Protein 5OT1 (pdb70)

Radius of gyration: 25.08 Å; Cα contacts (8 Å, |Δi|>4): 1363; chains: 1; bounding box: 72×58×56 Å

Solvent-accessible surface area: 21943 Å² total; per-residue (Å²): 169,61,74,32,28,33,203,33,16,8,30,23,11,23,0,26,173,76,0,1,0,3,1,32,0,124,86,110,32,18,118,34,0,47,0,35,16,94,199,22,112,68,105,2,101,35,6,0,37,30,59,173,0,8,6,6,26,6,45,6,70,64,104,101,13,47,0,57,0,62,4,25,12,61,123,76,14,141,121,50,23,83,57,103,98,171,65,50,108,16,111,13,96,22,101,91,64,21,55,24,9,94,22,0,3,70,2,9,1,2,0,0,0,1,3,0,0,18,40,19,35,162,93,6,18,70,83,2,56,99,21,0,14,16,86,54,8,78,65,111,100,31,125,6,57,76,18,101,51,85,41,113,43,25,83,52,0,37,26,13,3,5,5,4,0,0,0,82,0,1,15,107,47,0,90,25,0,77,49,7,29,6,42,2,0,0,1,0,3,2,7,18,1,0,1,0,25,2,19,3,3,6,38,2,75,118,8,0,40,7,1,4,82,66,101,32,0,114,87,1,2,66,37,0,67,161,81,50,4,79,0,1,1,2,0,2,0,1,4,0,0,0,9,10,83,14,0,62,44,0,70,106,105,1,121,141,5,89,80,81,78,24,10,62,22,126,111,102,99,13,134,8,14,42,19,52,0,1,54,8,66,190,50,113,7,32,21,1,24,8,24,0,41,28,96,102,0,17,85,67,0,5,26,0,0,48,70,1,1,118,44,14,0,14,0,0,1,0,13,19,0,100,60,5,58,74,51,48,79,0,1,39,77,2,22,137,25,0,39,128,109,52,100,63,0,1,0,0,0,15,6,96,89,40,12,34,82,17,3,78,22,68,36,0,1,0,2,0,6,3,7,2,0,56,67,4,1,6,49,0,0,52,21,135,44,26,0,89,46,1,4,73,55,0,0,96,4,8,20,34,4,2,7,1,3,5,0,0,0,3,3,0,5,1,1,2,51,9,15,3,3,3,26,38,9,58,4,29,90,62,76,86,120,27,52,114,82,1,14,82,6,2,44,1,2,2,0,0,10,7,0,2,1,0,0,0,1,11,1,0,0,6,1,17,11,48,6,0,38,73,71,74,112,14,7,0,12,32,2,1,46,60,140,92,60,44,96,89,1,8,68,18,13,67,31,0,8,96,1,1,164,141,15,87,7,0,48,12,2,2,6,46,3,49,60,17,120,20,2,0,0,0,1,9,0,3,32,140,31,54,1,0,0,1,0,1,0,92,146,142,81,24,99,4,122,12,18,161,38,142,10,129,83,45,85,86,168,38,72,15,98,0,58,37,20,10,19,39,1,2,60,108

Sequence (572 aa):
YVEFDPRDPAYLSIADKRTVVRFEAKRDTVESAVLVTDHGNYTMKLQVWWDFGETWRAEMPVEPADYYILVTSSDGGKFAVLNTSESPFFHFDGVEGFPQLEWVSNGITYQIFPDRFNNGNKSNDALALDHDELILNQVNPGQPILSNWSDPITPLHCCHQYFGGDIKGITEKLDYLQSLGVTIIYINPIFLSGSAHGYDTYDYYRLDPKFGTEDELREFLDEAHRRGMRVIFDFVPNHCGIGNPAFLDVWEKGNESPYWDWFFVKKWPFKLGDGSAYVGWWGFGSLPKLNTANQEVREYLIGAALHWIEFGFDGIRVDVPNEVLDPGTFFPELRKAVKEKKPDAYLVGEIWTLSPEWVKGDRFDSLMNYALGRDILLNYAKGLLSGESAMKMMGRYYASYGENVVAMGFNLVDSHDTSRVLTDLGGGKLGDTPSNESIQRLKLLSTLLYALPGTPVTFQGDERGLLGDKGHYDEQRYPIQWDTVNEDVLNHYRALAELRKRVPALRSSAMRFYTAKGGVMAFFRGHHDEVLVVANSWKKPALLELPEGEWKVIWLRGTVEVPAIGIIILER

Organism: Thermococcus kodakarensis (strain ATCC BAA-918 / JCM 12380 / KOD1) (NCBI:txid69014)

B-factor: mean 47.29, std 10.7, range [17.58, 127.11]

Nearest PDB structures (foldseek):
  5ot1-assembly1_A  TM=1.002E+00  e=0.000E+00  Thermococcus kodakarensis
  1ea9-assembly1_C-2  TM=8.257E-01  e=1.575E-48  Bacillus sp. (in: firmicutes)
  2z1k-assembly1_A  TM=8.553E-01  e=5.224E-42  Thermus thermophilus HB8
  5zxg-assembly1_B  TM=9.322E-01  e=1.467E-39  Arthrobacter globiformis
  6a0l-assembly1_A-2  TM=9.310E-01  e=5.413E-39  Arthrobacter globiformis

Structure (mmCIF, N/CA/C/O backbone):
data_5OT1
#
_entry.id   5OT1
#
_cell.length_a   192.649
_cell.length_b   63.888
_cell.length_c   56.122
_cell.angle_alpha   90.00
_cell.angle_beta   93.80
_cell.angle_gamma   90.00
#
_symmetry.space_group_name_H-M   'C 1 2 1'
#
loop_
_entity.id
_entity.type
_entity.pdbx_description
1 polymer 'Pullulanase type II, GH13 family'
2 non-polymer 'CALCIUM ION'
3 water water
#
loop_
_atom_site.group_PDB
_atom_site.id
_atom_site.type_symbol
_atom_site.label_atom_id
_atom_site.label_alt_id
_atom_site.label_comp_id
_atom_site.label_asym_id
_atom_site.label_entity_id
_atom_site.label_seq_id
_atom_site.pdbx_PDB_ins_code
_atom_site.Cartn_x
_atom_site.Cartn_y
_atom_site.Cartn_z
_atom_site.occupancy
_atom_site.B_iso_or_equiv
_atom_site.auth_seq_id
_atom_site.auth_comp_id
_atom_site.auth_asym_id
_atom_site.auth_atom_id
_atom_site.pdbx_PDB_model_num
ATOM 1 N N . TYR A 1 185 ? -14.773 30.417 10.719 1.00 58.67 185 TYR A N 1
ATOM 2 C CA . TYR A 1 185 ? -15.862 29.495 11.019 1.00 57.68 185 TYR A CA 1
ATOM 3 C C . TYR A 1 185 ? -15.411 28.040 10.938 1.00 51.81 185 TYR A C 1
ATOM 4 O O . TYR A 1 185 ? -14.946 27.580 9.897 1.00 45.16 185 TYR A O 1
ATOM 13 N N . VAL A 1 186 ? -15.550 27.331 12.055 1.00 55.38 186 VAL A N 1
ATOM 14 C CA . VAL A 1 186 ? -15.249 25.905 12.143 1.00 54.76 186 VAL A CA 1
ATOM 15 C C . VAL A 1 186 ? -16.221 25.283 13.132 1.00 54.14 186 VAL A C 1
ATOM 16 O O . VAL A 1 186 ? -16.422 25.809 14.231 1.00 52.49 186 VAL A O 1
ATOM 20 N N . GLU A 1 187 ? -16.839 24.176 12.738 1.00 54.87 187 GLU A N 1
ATOM 21 C CA . GLU A 1 187 ? -17.735 23.433 13.608 1.00 54.14 187 GLU A CA 1
ATOM 22 C C . GLU A 1 187 ? -17.085 22.107 13.964 1.00 50.90 187 GLU A C 1
ATOM 23 O O . GLU A 1 187 ? -16.514 21.436 13.097 1.00 44.63 187 GLU A O 1
ATOM 29 N N . PHE A 1 188 ? -17.156 21.745 15.239 1.00 47.45 188 PHE A N 1
ATOM 30 C CA . PHE A 1 188 ? -16.581 20.494 15.708 1.00 49.68 188 PHE A CA 1
ATOM 31 C C . PHE A 1 188 ? -17.197 20.160 17.057 1.00 50.87 188 PHE A C 1
ATOM 32 O O . PHE A 1 188 ? -17.372 21.044 17.898 1.00 53.44 188 PHE A O 1
ATOM 40 N N . ASP A 1 189 ? -17.529 18.891 17.254 1.00 50.86 189 ASP A N 1
ATOM 41 C CA . ASP A 1 189 ? -18.136 18.481 18.514 1.00 51.51 189 ASP A CA 1
ATOM 42 C C . ASP A 1 189 ? -17.807 17.025 18.806 1.00 50.26 189 ASP A C 1
ATOM 43 O O . ASP A 1 189 ? -18.389 16.132 18.181 1.00 51.98 189 ASP A O 1
ATOM 48 N N . PRO A 1 190 ? -16.915 16.730 19.760 1.00 51.54 190 PRO A N 1
ATOM 49 C CA . PRO A 1 190 ? -16.577 15.322 20.012 1.00 52.34 190 PRO A CA 1
ATOM 50 C C . PRO A 1 190 ? -17.714 14.520 20.620 1.00 51.89 190 PRO A C 1
ATOM 51 O O . PRO A 1 190 ? -17.670 13.288 20.559 1.00 48.27 190 PRO A O 1
ATOM 55 N N . ARG A 1 191 ? -18.735 15.162 21.194 1.00 52.74 191 ARG A N 1
ATOM 56 C CA . ARG A 1 191 ? -19.827 14.394 21.782 1.00 51.67 191 ARG A CA 1
ATOM 57 C C . ARG A 1 191 ? -20.763 13.829 20.725 1.00 53.84 191 ARG A C 1
ATOM 58 O O . ARG A 1 191 ? -21.477 12.856 20.999 1.00 51.02 191 ARG A O 1
ATOM 66 N N . ASP A 1 192 ? -20.765 14.407 19.524 1.00 48.09 192 ASP A N 1
ATOM 67 C CA . ASP A 1 192 ? -21.654 13.954 18.461 1.00 47.99 192 ASP A CA 1
ATOM 68 C C . ASP A 1 192 ? -20.939 12.964 17.543 1.00 49.37 192 ASP A C 1
ATOM 69 O O . ASP A 1 192 ? -19.822 13.232 17.084 1.00 44.76 192 ASP A O 1
ATOM 74 N N . PRO A 1 193 ? -21.585 11.832 17.257 1.00 47.36 193 PRO A N 1
ATOM 75 C CA . PRO A 1 193 ? -20.959 10.830 16.383 1.00 44.77 193 PRO A CA 1
ATOM 76 C C . PRO A 1 193 ? -20.533 11.375 15.032 1.00 43.84 193 PRO A C 1
ATOM 77 O O . PRO A 1 193 ? -19.617 10.811 14.423 1.00 49.31 193 PRO A O 1
ATOM 81 N N . ALA A 1 194 ? -21.158 12.450 14.541 1.00 46.17 194 ALA A N 1
ATOM 82 C CA . ALA A 1 194 ? -20.805 12.960 13.219 1.00 41.77 194 ALA A CA 1
ATOM 83 C C . ALA A 1 194 ? -19.366 13.452 13.173 1.00 37.74 194 ALA A C 1
ATOM 84 O O . ALA A 1 194 ? -18.724 13.398 12.117 1.00 41.20 194 ALA A O 1
ATOM 86 N N . TYR A 1 195 ? -18.843 13.926 14.301 1.00 49.76 195 TYR A N 1
ATOM 87 C CA . TYR A 1 195 ? -17.489 14.458 14.364 1.00 49.42 195 TYR A CA 1
ATOM 88 C C . TYR A 1 195 ? -16.503 13.506 15.022 1.00 52.75 195 TYR A C 1
ATOM 89 O O . TYR A 1 195 ? -15.321 13.512 14.663 1.00 48.89 195 TYR A O 1
ATOM 98 N N . LEU A 1 196 ? -16.955 12.698 15.979 1.00 50.56 196 LEU A N 1
ATOM 99 C CA . LEU A 1 196 ? -16.107 11.717 16.644 1.00 49.71 196 LEU A CA 1
ATOM 100 C C . LEU A 1 196 ? -16.869 10.405 16.717 1.00 50.40 196 LEU A C 1
ATOM 101 O O . LEU A 1 196 ? -17.936 10.340 17.333 1.00 53.16 196 LEU A O 1
ATOM 106 N N . SER A 1 197 ? -16.326 9.367 16.087 1.00 53.16 197 SER A N 1
ATOM 107 C CA . SER A 1 197 ? -16.953 8.056 16.097 1.00 52.01 197 SER A CA 1
ATOM 108 C C . SER A 1 197 ? -15.885 7.004 15.857 1.00 53.86 197 SER A C 1
ATOM 109 O O . SER A 1 197 ? -14.788 7.302 15.376 1.00 54.27 197 SER A O 1
ATOM 112 N N . ILE A 1 198 ? -16.221 5.765 16.200 1.00 49.10 198 ILE A N 1
ATOM 113 C CA . ILE A 1 198 ? -15.314 4.632 16.072 1.00 47.83 198 ILE A CA 1
ATOM 114 C C . ILE A 1 198 ? -15.869 3.716 14.992 1.00 47.65 198 ILE A C 1
ATOM 115 O O . ILE A 1 198 ? -16.935 3.114 15.163 1.00 54.36 198 ILE A O 1
ATOM 120 N N . ALA A 1 199 ? -15.140 3.603 13.886 1.00 48.29 199 ALA A N 1
ATOM 121 C CA . ALA A 1 199 ? -15.541 2.768 12.766 1.00 47.67 199 ALA A CA 1
ATOM 122 C C . ALA A 1 199 ? -14.317 2.045 12.229 1.00 46.47 199 ALA A C 1
ATOM 123 O O . ALA A 1 199 ? -13.244 2.643 12.106 1.00 46.64 199 ALA A O 1
ATOM 125 N N . ASP A 1 200 ? -14.486 0.758 11.910 1.00 50.88 200 ASP A N 1
ATOM 126 C CA . ASP A 1 200 ? -13.400 -0.071 11.382 1.00 50.63 200 ASP A CA 1
ATOM 127 C C . ASP A 1 200 ? -12.193 -0.066 12.318 1.00 51.32 200 ASP A C 1
ATOM 128 O O . ASP A 1 200 ? -11.050 0.095 11.883 1.00 45.90 200 ASP A O 1
ATOM 133 N N . LYS A 1 201 ? -12.455 -0.220 13.620 1.00 48.99 201 LYS A N 1
ATOM 134 C CA . LYS A 1 201 ? -11.413 -0.294 14.647 1.00 51.46 201 LYS A CA 1
ATOM 135 C C . LYS A 1 201 ? -10.510 0.938 14.637 1.00 53.53 201 LYS A C 1
ATOM 136 O O . LYS A 1 201 ? -9.326 0.860 14.976 1.00 57.85 201 LYS A O 1
ATOM 142 N N . ARG A 1 202 ? -11.067 2.083 14.251 1.00 51.00 202 ARG A N 1
ATOM 143 C CA . ARG A 1 202 ? -10.323 3.330 14.182 1.00 49.81 202 ARG A CA 1
ATOM 144 C C . ARG A 1 202 ? -11.188 4.453 14.730 1.00 44.85 202 ARG A C 1
ATOM 145 O O . ARG A 1 202 ? -12.417 4.363 14.760 1.00 52.03 202 ARG A O 1
ATOM 153 N N . THR A 1 203 ? -10.527 5.518 15.165 1.00 57.99 203 THR A N 1
ATOM 154 C CA . THR A 1 203 ? -11.199 6.705 15.670 1.00 52.04 203 THR A CA 1
ATOM 155 C C . THR A 1 203 ? -11.243 7.740 14.553 1.00 50.02 203 THR A C 1
ATOM 156 O O . THR A 1 203 ? -10.195 8.212 14.099 1.00 50.99 203 THR A O 1
ATOM 160 N N . VAL A 1 204 ? -12.449 8.082 14.107 1.00 49.35 204 VAL A N 1
ATOM 161 C CA . VAL A 1 204 ? -12.636 9.003 12.992 1.00 48.63 204 VAL A CA 1
ATOM 162 C C . VAL A 1 204 ? -12.964 10.377 13.554 1.00 47.41 204 VAL A C 1
ATOM 163 O O . VAL A 1 204 ? -13.991 10.558 14.220 1.00 45.04 204 VAL A O 1
ATOM 167 N N . VAL A 1 205 ? -12.086 11.340 13.287 1.00 45.85 205 VAL A N 1
ATOM 168 C CA . VAL A 1 205 ? -12.240 12.720 13.729 1.00 45.71 205 VAL A CA 1
ATOM 169 C C . VAL A 1 205 ? -12.524 13.579 12.505 1.00 46.59 205 VAL A C 1
ATOM 170 O O . VAL A 1 205 ? -11.804 13.500 11.502 1.00 44.78 205 VAL A O 1
ATOM 174 N N . ARG A 1 206 ? -13.582 14.386 12.583 1.00 42.69 206 ARG A N 1
ATOM 175 C CA . ARG A 1 206 ? -14.030 15.202 11.464 1.00 42.47 206 ARG A CA 1
ATOM 176 C C . ARG A 1 206 ? -14.514 16.544 11.982 1.00 40.70 206 ARG A C 1
ATOM 177 O O . ARG A 1 206 ? -15.092 16.633 13.066 1.00 38.95 206 ARG A O 1
ATOM 185 N N . PHE A 1 207 ? -14.286 17.589 11.195 1.00 49.70 207 PHE A N 1
ATOM 186 C CA . PHE A 1 207 ? -14.814 18.904 11.515 1.00 49.12 207 PHE A CA 1
ATOM 187 C C . PHE A 1 207 ? -15.469 19.504 10.278 1.00 51.07 207 PHE A C 1
ATOM 188 O O . PHE A 1 207 ? -15.256 19.053 9.150 1.00 51.13 207 PHE A O 1
ATOM 196 N N . GLU A 1 208 ? -16.276 20.531 10.512 1.00 49.88 208 GLU A N 1
ATOM 197 C CA . GLU A 1 208 ? -16.972 21.247 9.456 1.00 53.23 208 GLU A CA 1
ATOM 198 C C . GLU A 1 208 ? -16.329 22.610 9.248 1.00 55.78 208 GLU A C 1
ATOM 199 O O . GLU A 1 208 ? -15.898 23.258 10.207 1.00 52.82 208 GLU A O 1
ATOM 205 N N . ALA A 1 209 ? -16.267 23.038 7.990 1.00 52.92 209 ALA A N 1
ATOM 206 C CA . ALA A 1 209 ? -15.718 24.332 7.626 1.00 52.83 209 ALA A CA 1
ATOM 207 C C . ALA A 1 209 ? -16.576 24.930 6.519 1.00 55.76 209 ALA A C 1
ATOM 208 O O . ALA A 1 209 ? -17.562 24.333 6.075 1.00 57.76 209 ALA A O 1
ATOM 210 N N . LYS A 1 210 ? -16.203 26.129 6.086 1.00 62.67 210 LYS A N 1
ATOM 211 C CA . LYS A 1 210 ? -16.843 26.764 4.947 1.00 59.80 210 LYS A CA 1
ATOM 212 C C . LYS A 1 210 ? -16.226 26.241 3.655 1.00 58.07 210 LYS A C 1
ATOM 213 O O . LYS A 1 210 ? -15.046 25.885 3.610 1.00 57.13 210 LYS A O 1
ATOM 219 N N . ARG A 1 211 ? -17.039 26.183 2.602 1.00 62.91 211 ARG A N 1
ATOM 220 C CA . ARG A 1 211 ? -16.578 25.623 1.337 1.00 64.83 211 ARG A CA 1
ATOM 221 C C . ARG A 1 211 ? -15.433 26.446 0.760 1.00 64.09 211 ARG A C 1
ATOM 222 O O . ARG A 1 211 ? -15.522 27.673 0.652 1.00 59.60 211 ARG A O 1
ATOM 230 N N . ASP A 1 212 ? -14.355 25.753 0.386 1.00 66.47 212 ASP A N 1
ATOM 231 C CA . ASP A 1 212 ? -13.185 26.365 -0.244 1.00 68.63 212 ASP A CA 1
ATOM 232 C C . ASP A 1 212 ? -12.544 27.419 0.658 1.00 69.33 212 ASP A C 1
ATOM 233 O O . ASP A 1 212 ? -12.219 28.525 0.223 1.00 72.83 212 ASP A O 1
ATOM 238 N N . THR A 1 213 ? -12.362 27.069 1.934 1.00 62.20 213 THR A N 1
ATOM 239 C CA . THR A 1 213 ? -11.694 27.957 2.876 1.00 59.94 213 THR A CA 1
ATOM 240 C C . THR A 1 213 ? -10.570 27.290 3.651 1.00 60.77 213 THR A C 1
ATOM 241 O O . THR A 1 213 ? -9.974 27.936 4.520 1.00 60.43 213 THR A O 1
ATOM 245 N N . VAL A 1 214 ? -10.262 26.028 3.369 1.00 58.56 214 VAL A N 1
ATOM 246 C CA . VAL A 1 214 ? -9.201 25.306 4.056 1.00 57.68 214 VAL A CA 1
ATOM 247 C C . VAL A 1 214 ? -8.255 24.730 3.013 1.00 53.68 214 VAL A C 1
ATOM 248 O O . VAL A 1 214 ? -8.701 24.108 2.042 1.00 55.30 214 VAL A O 1
ATOM 252 N N . GLU A 1 215 ? -6.952 24.956 3.199 1.00 59.59 215 GLU A N 1
ATOM 253 C CA . GLU A 1 215 ? -5.946 24.351 2.332 1.00 58.29 215 GLU A CA 1
ATOM 254 C C . GLU A 1 215 ? -5.445 23.027 2.892 1.00 55.41 215 GLU A C 1
ATOM 255 O O . GLU A 1 215 ? -5.224 22.077 2.134 1.00 50.45 215 GLU A O 1
ATOM 261 N N . SER A 1 216 ? -5.269 22.944 4.208 1.00 54.83 216 SER A N 1
ATOM 262 C CA . SER A 1 216 ? -4.806 21.717 4.835 1.00 53.96 216 SER A CA 1
ATOM 263 C C . SER A 1 216 ? -5.254 21.696 6.289 1.00 52.87 216 SER A C 1
ATOM 264 O O . SER A 1 216 ? -5.664 22.714 6.853 1.00 51.65 216 SER A O 1
ATOM 267 N N . ALA A 1 217 ? -5.173 20.511 6.889 1.00 51.58 217 ALA A N 1
ATOM 268 C CA . ALA A 1 217 ? -5.512 20.327 8.292 1.00 51.27 217 ALA A CA 1
ATOM 269 C C . ALA A 1 217 ? -4.756 19.119 8.818 1.00 50.53 217 ALA A C 1
ATOM 270 O O . ALA A 1 217 ? -4.495 18.164 8.081 1.00 50.09 217 ALA A O 1
ATOM 272 N N . VAL A 1 218 ? -4.398 19.174 10.097 1.00 50.81 218 VAL A N 1
ATOM 273 C CA . VAL A 1 218 ? -3.668 18.094 10.747 1.00 51.95 218 VAL A CA 1
ATOM 274 C C . VAL A 1 218 ? -4.321 17.812 12.092 1.00 53.14 218 VAL A C 1
ATOM 275 O O . VAL A 1 218 ? -4.577 18.736 12.873 1.00 55.09 218 VAL A O 1
ATOM 279 N N . LEU A 1 219 ? -4.622 16.540 12.344 1.00 53.13 219 LEU A N 1
ATOM 280 C CA . LEU A 1 219 ? -5.161 16.093 13.626 1.00 54.56 219 LEU A CA 1
ATOM 281 C C . LEU A 1 219 ? -3.979 15.819 14.543 1.00 57.51 219 LEU A C 1
ATOM 282 O O . LEU A 1 219 ? -3.349 14.761 14.488 1.00 58.82 219 LEU A O 1
ATOM 287 N N . VAL A 1 220 ? -3.664 16.793 15.385 1.00 57.17 220 VAL A N 1
ATOM 288 C CA . VAL A 1 220 ? -2.553 16.681 16.321 1.00 59.28 220 VAL A CA 1
ATOM 289 C C . VAL A 1 220 ? -3.072 16.067 17.613 1.00 59.59 220 VAL A C 1
ATOM 290 O O . VAL A 1 220 ? -4.078 16.522 18.166 1.00 62.93 220 VAL A O 1
ATOM 294 N N . THR A 1 221 ? -2.399 15.022 18.088 1.00 64.88 221 THR A N 1
ATOM 295 C CA . THR A 1 221 ? -2.801 14.342 19.311 1.00 67.48 221 THR A CA 1
ATOM 296 C C . THR A 1 221 ? -1.574 14.073 20.170 1.00 72.07 221 THR A C 1
ATOM 297 O O . THR A 1 221 ? -0.440 14.375 19.786 1.00 70.24 221 THR A O 1
ATOM 301 N N . ASP A 1 222 ? -1.818 13.494 21.346 1.00 80.19 222 ASP A N 1
ATOM 302 C CA . ASP A 1 222 ? -0.759 13.157 22.290 1.00 79.06 222 ASP A CA 1
ATOM 303 C C . ASP A 1 222 ? 0.219 12.161 21.681 1.00 79.54 222 ASP A C 1
ATOM 304 O O . ASP A 1 222 ? -0.091 10.970 21.560 1.00 77.89 222 ASP A O 1
ATOM 309 N N . HIS A 1 223 ? 1.404 12.646 21.311 1.00 75.80 223 HIS A N 1
ATOM 310 C CA . HIS A 1 223 ? 2.422 11.863 20.611 1.00 77.44 223 HIS A CA 1
ATOM 311 C C . HIS A 1 223 ? 1.809 11.138 19.406 1.00 78.86 223 HIS A C 1
ATOM 312 O O . HIS A 1 223 ? 1.603 9.923 19.395 1.00 80.10 223 HIS A O 1
ATOM 319 N N . GLY A 1 224 ? 1.514 11.943 18.387 1.00 74.08 224 GLY A N 1
ATOM 320 C CA . GLY A 1 224 ? 0.926 11.462 17.152 1.00 72.05 224 GLY A CA 1
ATOM 321 C C . GLY A 1 224 ? 0.338 12.592 16.332 1.00 71.75 224 GLY A C 1
ATOM 322 O O . GLY A 1 224 ? -0.263 13.519 16.884 1.00 72.61 224 GLY A O 1
ATOM 323 N N . ASN A 1 225 ? 0.513 12.538 15.014 1.00 68.50 225 ASN A N 1
ATOM 324 C CA . ASN A 1 225 ? 0.002 13.581 14.135 1.00 67.09 225 ASN A CA 1
ATOM 325 C C . ASN A 1 225 ? -0.402 12.952 12.811 1.00 63.83 225 ASN A C 1
ATOM 326 O O . ASN A 1 225 ? 0.385 12.225 12.198 1.00 59.38 225 ASN A O 1
ATOM 331 N N . TYR A 1 226 ? -1.631 13.232 12.384 1.00 60.33 226 TYR A N 1
ATOM 332 C CA . TYR A 1 226 ? -2.210 12.640 11.190 1.00 58.33 226 TYR A CA 1
ATOM 333 C C . TYR A 1 226 ? -2.812 13.736 10.325 1.00 55.11 226 TYR A C 1
ATOM 334 O O . TYR A 1 226 ? -3.509 14.621 10.829 1.00 55.42 226 TYR A O 1
ATOM 343 N N . THR A 1 227 ? -2.553 13.671 9.023 1.00 52.76 227 THR A N 1
ATOM 344 C CA . THR A 1 227 ? -3.106 14.663 8.115 1.00 55.31 227 THR A CA 1
ATOM 345 C C . THR A 1 227 ? -4.605 14.437 7.939 1.00 57.28 227 THR A C 1
ATOM 346 O O . THR A 1 227 ? -5.104 13.313 8.045 1.00 55.69 227 THR A O 1
ATOM 350 N N . MET A 1 228 ? -5.326 15.526 7.687 1.00 48.95 228 MET A N 1
ATOM 351 C CA . MET A 1 228 ? -6.753 15.480 7.406 1.00 50.61 228 MET A CA 1
ATOM 352 C C . MET A 1 228 ? -7.002 15.864 5.955 1.00 52.02 228 MET A C 1
ATOM 353 O O . MET A 1 228 ? -6.348 16.764 5.419 1.00 56.98 228 MET A O 1
ATOM 358 N N . LYS A 1 229 ? -7.948 15.176 5.323 1.00 57.77 229 LYS A N 1
ATOM 359 C CA . LYS A 1 229 ? -8.345 15.486 3.959 1.00 58.99 229 LYS A CA 1
ATOM 360 C C . LYS A 1 229 ? -9.864 15.574 3.903 1.00 59.17 229 LYS A C 1
ATOM 361 O O . LYS A 1 229 ? -10.561 14.965 4.718 1.00 57.21 229 LYS A O 1
ATOM 367 N N . LEU A 1 230 ? -10.371 16.363 2.953 1.00 58.75 230 LEU A N 1
ATOM 368 C CA . LEU A 1 230 ? -11.812 16.504 2.789 1.00 56.87 230 LEU A CA 1
ATOM 369 C C . LEU A 1 230 ? -12.402 15.244 2.169 1.00 56.18 230 LEU A C 1
ATOM 370 O O . LEU A 1 230 ? -11.891 14.734 1.169 1.00 54.74 230 LEU A O 1
ATOM 375 N N . GLN A 1 231 ? -13.475 14.732 2.767 1.00 51.74 231 GLN A N 1
ATOM 376 C CA . GLN A 1 231 ? -14.121 13.541 2.241 1.00 53.92 231 GLN A CA 1
ATOM 377 C C . GLN A 1 231 ? -15.456 13.815 1.575 1.00 52.97 231 GLN A C 1
ATOM 378 O O . GLN A 1 231 ? -15.771 13.170 0.576 1.00 54.83 231 GLN A O 1
ATOM 384 N N . VAL A 1 232 ? -16.243 14.755 2.095 1.00 52.57 232 VAL A N 1
ATOM 385 C CA . VAL A 1 232 ? -17.512 15.139 1.490 1.00 52.75 232 VAL A CA 1
ATOM 386 C C . VAL A 1 232 ? -17.635 16.655 1.538 1.00 52.64 232 VAL A C 1
ATOM 387 O O . VAL A 1 232 ? -17.004 17.325 2.362 1.00 53.34 232 VAL A O 1
ATOM 391 N N . TRP A 1 233 ? -18.450 17.194 0.637 1.00 52.33 233 TRP A N 1
ATOM 392 C CA . TRP A 1 233 ? -18.743 18.617 0.618 1.00 50.76 233 TRP A CA 1
ATOM 393 C C . TRP A 1 233 ? -20.127 18.824 0.021 1.00 50.66 233 TRP A C 1
ATOM 394 O O . TRP A 1 233 ? -20.616 17.992 -0.746 1.00 46.03 233 TRP A O 1
ATOM 405 N N . TRP A 1 234 ? -20.759 19.937 0.387 1.00 55.50 234 TRP A N 1
ATOM 406 C CA . TRP A 1 234 ? -22.092 20.235 -0.120 1.00 55.88 234 TRP A CA 1
ATOM 407 C C . TRP A 1 234 ? -22.182 21.678 -0.601 1.00 56.21 234 TRP A C 1
ATOM 408 O O . TRP A 1 234 ? -21.191 22.239 -1.079 1.00 53.57 234 TRP A O 1
ATOM 419 N N . ASP A 1 235 ? -23.368 22.280 -0.495 1.00 59.65 235 ASP A N 1
ATOM 420 C CA . ASP A 1 235 ? -23.561 23.637 -1.005 1.00 63.23 235 ASP A CA 1
ATOM 421 C C . ASP A 1 235 ? -22.649 24.631 -0.293 1.00 64.19 235 ASP A C 1
ATOM 422 O O . ASP A 1 235 ? -21.796 25.272 -0.919 1.00 59.49 235 ASP A O 1
ATOM 427 N N . PHE A 1 236 ? -22.815 24.774 1.023 1.00 90.58 236 PHE A N 1
ATOM 428 C CA . PHE A 1 236 ? -22.052 25.739 1.818 1.00 91.62 236 PHE A CA 1
ATOM 429 C C . PHE A 1 236 ? -21.457 25.012 3.027 1.00 90.52 236 PHE A C 1
ATOM 430 O O . PHE A 1 236 ? -21.933 25.159 4.156 1.00 85.57 236 PHE A O 1
ATOM 438 N N . GLY A 1 237 ? -20.414 24.232 2.787 1.00 63.79 237 GLY A N 1
ATOM 439 C CA . GLY A 1 237 ? -19.757 23.503 3.853 1.00 62.86 237 GLY A CA 1
ATOM 440 C C . GLY A 1 237 ? -18.873 22.402 3.318 1.00 62.77 237 GLY A C 1
ATOM 441 O O . GLY A 1 237 ? -19.019 21.932 2.188 1.00 57.49 237 GLY A O 1
ATOM 442 N N . GLU A 1 238 ? -17.928 21.990 4.161 1.00 58.37 238 GLU A N 1
ATOM 443 C CA . GLU A 1 238 ? -16.997 20.916 3.856 1.00 57.39 238 GLU A CA 1
ATOM 444 C C . GLU A 1 238 ? -16.785 20.079 5.106 1.00 56.76 238 GLU A C 1
ATOM 445 O O . GLU A 1 238 ? -17.195 20.450 6.209 1.00 54.17 238 GLU A O 1
ATOM 451 N N . THR A 1 239 ? -16.117 18.942 4.924 1.00 54.21 239 THR A N 1
ATOM 452 C CA . THR A 1 239 ? -15.827 18.031 6.026 1.00 50.75 239 THR A CA 1
ATOM 453 C C . THR A 1 239 ? -14.473 17.387 5.776 1.00 49.60 239 THR A C 1
ATOM 454 O O . THR A 1 239 ? -14.287 16.720 4.755 1.00 54.83 239 THR A O 1
ATOM 458 N N . TRP A 1 240 ? -13.536 17.589 6.696 1.00 52.30 240 TRP A N 1
ATOM 459 C CA . TRP A 1 240 ? -12.222 16.966 6.637 1.00 50.93 240 TRP A CA 1
ATOM 460 C C . TRP A 1 240 ? -12.150 15.862 7.685 1.00 49.16 240 TRP A C 1
ATOM 461 O O . TRP A 1 240 ? -12.663 16.025 8.796 1.00 49.49 240 TRP A O 1
ATOM 472 N N . ARG A 1 241 ? -11.526 14.733 7.332 1.00 47.60 241 ARG A N 1
ATOM 473 C CA . ARG A 1 241 ? -11.461 13.578 8.220 1.00 46.62 241 ARG A CA 1
ATOM 474 C C . ARG A 1 241 ? -10.025 13.100 8.384 1.00 47.44 241 ARG A C 1
ATOM 475 O O . ARG A 1 241 ? -9.184 13.282 7.499 1.00 44.70 241 ARG A O 1
ATOM 483 N N . ALA A 1 242 ? -9.758 12.490 9.540 1.00 46.77 242 ALA A N 1
ATOM 484 C CA . ALA A 1 242 ? -8.532 11.741 9.778 1.00 47.80 242 ALA A CA 1
ATOM 485 C C . ALA A 1 242 ? -8.856 10.560 10.680 1.00 49.94 242 ALA A C 1
ATOM 486 O O . ALA A 1 242 ? -9.842 10.577 11.423 1.00 48.30 242 ALA A O 1
ATOM 488 N N . GLU A 1 243 ? -8.014 9.530 10.611 1.00 50.98 243 GLU A N 1
ATOM 489 C CA . GLU A 1 243 ? -8.211 8.312 11.382 1.00 56.15 243 GLU A CA 1
ATOM 490 C C . GLU A 1 243 ? -7.033 8.083 12.320 1.00 57.31 243 GLU A C 1
ATOM 491 O O . GLU A 1 243 ? -5.919 8.552 12.068 1.00 58.42 243 GLU A O 1
ATOM 497 N N . MET A 1 244 ? -7.297 7.363 13.411 1.00 51.09 244 MET A N 1
ATOM 498 C CA . MET A 1 244 ? -6.277 6.983 14.379 1.00 53.89 244 MET A CA 1
ATOM 499 C C . MET A 1 244 ? -6.799 5.792 15.166 1.00 54.98 244 MET A C 1
ATOM 500 O O . MET A 1 244 ? -8.017 5.646 15.317 1.00 52.23 244 MET A O 1
ATOM 505 N N . PRO A 1 245 ? -5.923 4.920 15.662 1.00 57.97 245 PRO A N 1
ATOM 506 C CA . PRO A 1 245 ? -6.407 3.718 16.353 1.00 57.45 245 PRO A CA 1
ATOM 507 C C . PRO A 1 245 ? -7.187 4.070 17.612 1.00 54.66 245 PRO A C 1
ATOM 508 O O . PRO A 1 245 ? -7.059 5.165 18.169 1.00 50.45 245 PRO A O 1
ATOM 512 N N . VAL A 1 246 ? -8.006 3.118 18.060 1.00 57.30 246 VAL A N 1
ATOM 513 C CA . VAL A 1 246 ? -8.809 3.316 19.265 1.00 61.91 246 VAL A CA 1
ATOM 514 C C . VAL A 1 246 ? -7.879 3.274 20.479 1.00 62.84 246 VAL A C 1
ATOM 515 O O . VAL A 1 246 ? -7.321 2.227 20.816 1.00 65.49 246 VAL A O 1
ATOM 519 N N . GLU A 1 247 ? -7.694 4.425 21.117 1.00 66.91 247 GLU A N 1
ATOM 520 C CA . GLU A 1 247 ? -6.745 4.614 22.203 1.00 61.83 247 GLU A CA 1
ATOM 521 C C . GLU A 1 247 ? -7.071 5.915 22.920 1.00 58.80 247 GLU A C 1
ATOM 522 O O . GLU A 1 247 ? -7.382 6.915 22.259 1.00 61.75 247 GLU A O 1
ATOM 528 N N . PRO A 1 248 ? -7.030 5.951 24.251 1.00 59.75 248 PRO A N 1
ATOM 529 C CA . PRO A 1 248 ? -7.205 7.231 24.947 1.00 57.20 248 PRO A CA 1
ATOM 530 C C . PRO A 1 248 ? -6.185 8.240 24.443 1.00 56.14 248 PRO A C 1
ATOM 531 O O . PRO A 1 248 ? -4.991 7.950 24.356 1.00 57.54 248 PRO A O 1
ATOM 535 N N . ALA A 1 249 ? -6.667 9.421 24.075 1.00 59.63 249 ALA A N 1
ATOM 536 C CA . ALA A 1 249 ? -5.774 10.421 23.513 1.00 60.31 249 ALA A CA 1
ATOM 537 C C . ALA A 1 249 ? -6.348 11.807 23.754 1.00 61.58 249 ALA A C 1
ATOM 538 O O . ALA A 1 249 ? -7.569 11.992 23.736 1.00 62.78 249 ALA A O 1
ATOM 540 N N . ASP A 1 250 ? -5.461 12.766 23.997 1.00 60.47 250 ASP A N 1
ATOM 541 C CA . ASP A 1 250 ? -5.800 14.180 23.960 1.00 62.44 250 ASP A CA 1
ATOM 542 C C . ASP A 1 250 ? -5.351 14.740 22.616 1.00 63.60 250 ASP A C 1
ATOM 543 O O . ASP A 1 250 ? -4.318 14.327 22.081 1.00 64.77 250 ASP A O 1
ATOM 548 N N . TYR A 1 251 ? -6.129 15.671 22.065 1.00 58.51 251 TYR A N 1
ATOM 549 C CA . TYR A 1 251 ? -5.906 16.095 20.689 1.00 55.58 251 TYR A CA 1
ATOM 550 C C . TYR A 1 251 ? -6.430 17.508 20.464 1.00 52.40 251 TYR A C 1
ATOM 551 O O . TYR A 1 251 ? -7.230 18.032 21.245 1.00 50.15 251 TYR A O 1
ATOM 560 N N . TYR A 1 252 ? -5.960 18.115 19.371 1.00 49.60 252 TYR A N 1
ATOM 561 C CA . TYR A 1 252 ? -6.535 19.330 18.803 1.00 50.55 252 TYR A CA 1
ATOM 562 C C . TYR A 1 252 ? -6.243 19.330 17.307 1.00 50.73 252 TYR A C 1
ATOM 563 O O . TYR A 1 252 ? -5.420 18.551 16.819 1.00 47.70 252 TYR A O 1
ATOM 572 N N . ILE A 1 253 ? -6.928 20.202 16.572 1.00 45.57 253 ILE A N 1
ATOM 573 C CA . ILE A 1 253 ? -6.817 20.255 15.117 1.00 51.03 253 ILE A CA 1
ATOM 574 C C . ILE A 1 253 ? -6.163 21.571 14.718 1.00 53.13 253 ILE A C 1
ATOM 575 O O . ILE A 1 253 ? -6.555 22.642 15.200 1.00 56.45 253 ILE A O 1
ATOM 580 N N . LEU A 1 254 ? -5.169 21.488 13.838 1.00 53.54 254 LEU A N 1
ATOM 581 C CA . LEU A 1 254 ? -4.464 22.652 13.307 1.00 53.43 254 LEU A CA 1
ATOM 582 C C . LEU A 1 254 ? -4.881 22.812 11.849 1.00 53.16 254 LEU A C 1
ATOM 583 O O . LEU A 1 254 ? -4.443 22.051 10.982 1.00 53.03 254 LEU A O 1
ATOM 588 N N . VAL A 1 255 ? -5.726 23.807 11.585 1.00 54.48 255 VAL A N 1
ATOM 589 C CA . VAL A 1 255 ? -6.304 24.036 10.266 1.00 55.65 255 VAL A CA 1
ATOM 590 C C . VAL A 1 255 ? -5.576 25.195 9.600 1.00 61.37 255 VAL A C 1
ATOM 591 O O . VAL A 1 255 ? -5.479 26.290 10.170 1.00 62.96 255 VAL A O 1
ATOM 595 N N . THR A 1 256 ? -5.078 24.959 8.391 1.00 63.41 256 THR A N 1
ATOM 596 C CA . THR A 1 256 ? -4.440 25.985 7.574 1.00 63.53 256 THR A CA 1
ATOM 597 C C . THR A 1 256 ? -5.455 26.499 6.558 1.00 60.74 256 THR A C 1
ATOM 598 O O . THR A 1 256 ? -5.938 25.732 5.718 1.00 57.49 256 THR A O 1
ATOM 602 N N . SER A 1 257 ? -5.771 27.791 6.627 1.00 66.34 257 SER A N 1
ATOM 603 C CA . SER A 1 257 ? -6.832 28.352 5.800 1.00 67.77 257 SER A CA 1
ATOM 604 C C . SER A 1 257 ? -6.396 28.434 4.336 1.00 70.93 257 SER A C 1
ATOM 605 O O . SER A 1 257 ? -5.272 28.084 3.965 1.00 75.10 257 SER A O 1
ATOM 608 N N . SER A 1 258 ? -7.318 28.906 3.491 1.00 70.24 258 SER A N 1
ATOM 609 C CA . SER A 1 258 ? -7.035 29.042 2.065 1.00 72.97 258 SER A CA 1
ATOM 610 C C . SER A 1 258 ? -6.233 30.304 1.772 1.00 74.61 258 SER A C 1
ATOM 611 O O . SER A 1 258 ? -5.292 30.273 0.972 1.00 72.45 258 SER A O 1
ATOM 614 N N . ASP A 1 259 ? -6.588 31.414 2.414 1.00 81.55 259 ASP A N 1
ATOM 615 C CA . ASP A 1 259 ? -5.882 32.689 2.284 1.00 80.39 259 ASP A CA 1
ATOM 616 C C . ASP A 1 259 ? -4.675 32.787 3.203 1.00 83.73 259 ASP A C 1
ATOM 617 O O . ASP A 1 259 ? -4.460 33.825 3.833 1.00 82.65 259 ASP A O 1
ATOM 622 N N . GLY A 1 260 ? -3.875 31.732 3.315 1.00 79.08 260 GLY A N 1
ATOM 623 C CA . GLY A 1 260 ? -2.702 31.773 4.164 1.00 78.84 260 GLY A CA 1
ATOM 624 C C . GLY A 1 260 ? -2.984 32.054 5.627 1.00 79.75 260 GLY A C 1
ATOM 625 O O . GLY A 1 260 ? -2.444 33.008 6.195 1.00 81.88 260 GLY A O 1
ATOM 626 N N . GLY A 1 261 ? -3.823 31.224 6.255 1.00 75.93 261 GLY A N 1
ATOM 627 C CA . GLY A 1 261 ? -4.155 31.367 7.654 1.00 73.34 261 GLY A CA 1
ATOM 628 C C . GLY A 1 261 ? -3.656 30.184 8.469 1.00 70.54 261 GLY A C 1
ATOM 629 O O . GLY A 1 261 ? -3.178 29.179 7.929 1.00 74.51 261 GLY A O 1
ATOM 630 N N . LYS A 1 262 ? -3.772 30.321 9.788 1.00 67.88 262 LYS A N 1
ATOM 631 C CA . LYS A 1 262 ? -3.340 29.274 10.708 1.00 65.74 262 LYS A CA 1
ATOM 632 C C . LYS A 1 262 ? -4.125 29.444 12.003 1.00 65.21 262 LYS A C 1
ATOM 633 O O . LYS A 1 262 ? -3.918 30.418 12.734 1.00 69.24 262 LYS A O 1
ATOM 639 N N . PHE A 1 263 ? -5.027 28.497 12.275 1.00 62.30 263 PHE A N 1
ATOM 640 C CA . PHE A 1 263 ? -5.882 28.507 13.454 1.00 63.15 263 PHE A CA 1
ATOM 641 C C . PHE A 1 263 ? -5.809 27.152 14.151 1.00 60.65 263 PHE A C 1
ATOM 642 O O . PHE A 1 263 ? -5.578 26.122 13.511 1.00 58.34 263 PHE A O 1
ATOM 650 N N . ALA A 1 264 ? -6.030 27.157 15.465 1.00 56.67 264 ALA A N 1
ATOM 651 C CA . ALA A 1 264 ? -6.028 25.944 16.274 1.00 55.81 264 ALA A CA 1
ATOM 652 C C . ALA A 1 264 ? -7.410 25.723 16.867 1.00 55.26 264 ALA A C 1
ATOM 653 O O . ALA A 1 264 ? -7.957 26.614 17.523 1.00 54.74 264 ALA A O 1
ATOM 655 N N . VAL A 1 265 ? -7.964 24.533 16.648 1.00 61.19 265 VAL A N 1
ATOM 656 C CA . VAL A 1 265 ? -9.309 24.200 17.106 1.00 60.10 265 VAL A CA 1
ATOM 657 C C . VAL A 1 265 ? -9.185 23.643 18.521 1.00 57.03 265 VAL A C 1
ATOM 658 O O . VAL A 1 265 ? -8.814 22.488 18.719 1.00 49.19 265 VAL A O 1
ATOM 662 N N . LEU A 1 266 ? -9.496 24.475 19.509 1.00 68.51 266 LEU A N 1
ATOM 663 C CA . LEU A 1 266 ? -9.451 24.101 20.913 1.00 69.39 266 LEU A CA 1
ATOM 664 C C . LEU A 1 266 ? -10.806 24.374 21.548 1.00 70.84 266 LEU A C 1
ATOM 665 O O . LEU A 1 266 ? -11.658 25.063 20.981 1.00 72.64 266 LEU A O 1
ATOM 670 N N . ASN A 1 267 ? -11.002 23.838 22.746 1.00 106.65 267 ASN A N 1
ATOM 671 C CA . ASN A 1 267 ? -12.186 24.143 23.530 1.00 106.65 267 ASN A CA 1
ATOM 672 C C . ASN A 1 267 ? -11.774 24.730 24.872 1.00 106.65 267 ASN A C 1
ATOM 673 O O . ASN A 1 267 ? -10.721 24.390 25.422 1.00 106.65 267 ASN A O 1
ATOM 678 N N . THR A 1 268 ? -12.624 25.620 25.387 1.00 127.11 268 THR A N 1
ATOM 679 C CA . THR A 1 268 ? -12.404 26.324 26.647 1.00 127.11 268 THR A CA 1
ATOM 680 C C . THR A 1 268 ? -11.064 27.048 26.659 1.00 127.11 268 THR A C 1
ATOM 681 O O . THR A 1 268 ? -10.475 27.309 25.604 1.00 127.11 268 THR A O 1
ATOM 685 N N . SER A 1 269 ? -10.583 27.388 27.852 1.00 117.51 269 SER A N 1
ATOM 686 C CA . SER A 1 269 ? -9.300 28.061 27.997 1.00 117.51 269 SER A CA 1
ATOM 687 C C . SER A 1 269 ? -8.498 27.407 29.112 1.00 117.51 269 SER A C 1
ATOM 688 O O . SER A 1 269 ? -7.267 27.344 29.047 1.00 117.51 269 SER A O 1
ATOM 691 N N . GLU A 1 270 ? -9.191 26.921 30.141 1.00 117.44 270 GLU A N 1
ATOM 692 C CA . GLU A 1 270 ? -8.542 26.191 31.221 1.00 117.44 270 GLU A CA 1
ATOM 693 C C . GLU A 1 270 ? -8.259 24.740 30.853 1.00 117.44 270 GLU A C 1
ATOM 694 O O . GLU A 1 270 ? -7.625 24.028 31.639 1.00 117.44 270 GLU A O 1
ATOM 700 N N . SER A 1 271 ? -8.707 24.297 29.680 1.00 99.13 271 SER A N 1
ATOM 701 C CA . SER A 1 271 ? -8.467 22.933 29.207 1.00 99.13 271 SER A CA 1
ATOM 702 C C . SER A 1 271 ? -8.507 22.952 27.687 1.00 99.13 271 SER A C 1
ATOM 703 O O . SER A 1 271 ? -9.488 22.528 27.065 1.00 99.13 271 SER A O 1
ATOM 706 N N . PRO A 1 272 ? -7.443 23.449 27.049 1.00 77.64 272 PRO A N 1
ATOM 707 C CA . PRO A 1 272 ? -7.508 23.673 25.594 1.00 78.31 272 PRO A CA 1
ATOM 708 C C . PRO A 1 272 ? -7.523 22.390 24.787 1.00 81.00 272 PRO A C 1
ATOM 709 O O . PRO A 1 272 ? -8.205 22.322 23.758 1.00 83.53 272 PRO A O 1
ATOM 713 N N . PHE A 1 273 ? -6.787 21.371 25.221 1.00 65.92 273 PHE A N 1
ATOM 714 C CA . PHE A 1 273 ? -6.793 20.095 24.521 1.00 65.80 273 PHE A CA 1
ATOM 715 C C . PHE A 1 273 ? -8.134 19.393 24.705 1.00 67.11 273 PHE A C 1
ATOM 716 O O . PHE A 1 273 ? -8.765 19.486 25.763 1.00 71.60 273 PHE A O 1
ATOM 724 N N . PHE A 1 274 ? -8.573 18.693 23.662 1.00 62.84 274 PHE A N 1
ATOM 725 C CA . PHE A 1 274 ? -9.721 17.808 23.776 1.00 61.63 274 PHE A CA 1
ATOM 726 C C . PHE A 1 274 ? -9.296 16.499 24.432 1.00 60.57 274 PHE A C 1
ATOM 727 O O . PHE A 1 274 ? -8.109 16.236 24.640 1.00 57.01 274 PHE A O 1
ATOM 735 N N . HIS A 1 275 ? -10.276 15.662 24.759 1.00 54.44 275 HIS A N 1
ATOM 736 C CA . HIS A 1 275 ? -9.973 14.371 25.361 1.00 56.85 275 HIS A CA 1
ATOM 737 C C . HIS A 1 275 ? -10.900 13.302 24.809 1.00 54.29 275 HIS A C 1
ATOM 738 O O . HIS A 1 275 ? -12.124 13.444 24.873 1.00 55.72 275 HIS A O 1
ATOM 745 N N . PHE A 1 276 ? -10.313 12.232 24.281 1.00 61.39 276 PHE A N 1
ATOM 746 C CA . PHE A 1 276 ? -11.067 11.078 23.810 1.00 60.33 276 PHE A CA 1
ATOM 747 C C . PHE A 1 276 ? -11.012 9.989 24.874 1.00 60.49 276 PHE A C 1
ATOM 748 O O . PHE A 1 276 ? -9.933 9.666 25.384 1.00 54.31 276 PHE A O 1
ATOM 756 N N . ASP A 1 277 ? -12.175 9.425 25.205 1.00 63.47 277 ASP A N 1
ATOM 757 C CA . ASP A 1 277 ? -12.261 8.437 26.274 1.00 66.45 277 ASP A CA 1
ATOM 758 C C . ASP A 1 277 ? -11.682 7.086 25.892 1.00 66.36 277 ASP A C 1
ATOM 759 O O . ASP A 1 277 ? -11.496 6.232 26.770 1.00 63.79 277 ASP A O 1
ATOM 764 N N . GLY A 1 278 ? -11.397 6.862 24.611 1.00 61.83 278 GLY A N 1
ATOM 765 C CA . GLY A 1 278 ? -11.036 5.538 24.151 1.00 60.30 278 GLY A CA 1
ATOM 766 C C . GLY A 1 278 ? -12.139 4.506 24.274 1.00 60.45 278 GLY A C 1
ATOM 767 O O . GLY A 1 278 ? -12.006 3.409 23.711 1.00 55.46 278 GLY A O 1
ATOM 768 N N . VAL A 1 279 ? -13.233 4.815 24.990 1.00 56.92 279 VAL A N 1
ATOM 769 C CA . VAL A 1 279 ? -14.285 3.829 25.227 1.00 60.11 279 VAL A CA 1
ATOM 770 C C . VAL A 1 279 ? -15.232 3.783 24.032 1.00 63.38 279 VAL A C 1
ATOM 771 O O . VAL A 1 279 ? -15.336 4.725 23.250 1.00 69.68 279 VAL A O 1
ATOM 775 N N . GLU A 1 280 ? -15.914 2.647 23.881 1.00 59.22 280 GLU A N 1
ATOM 776 C CA . GLU A 1 280 ? -16.852 2.427 22.783 1.00 61.89 280 GLU A CA 1
ATOM 777 C C . GLU A 1 280 ? -18.286 2.590 23.281 1.00 60.69 280 GLU A C 1
ATOM 778 O O . GLU A 1 280 ? -18.787 1.761 24.048 1.00 64.62 280 GLU A O 1
ATOM 784 N N . GLY A 1 281 ? -18.957 3.637 22.805 1.00 59.63 281 GLY A N 1
ATOM 785 C CA . GLY A 1 281 ? -20.334 3.891 23.175 1.00 57.59 281 GLY A CA 1
ATOM 786 C C . GLY A 1 281 ? -21.324 3.439 22.125 1.00 55.33 281 GLY A C 1
ATOM 787 O O . GLY A 1 281 ? -22.374 2.875 22.448 1.00 54.97 281 GLY A O 1
ATOM 788 N N . PHE A 1 282 ? -20.986 3.666 20.853 1.00 52.47 282 PHE A N 1
ATOM 789 C CA . PHE A 1 282 ? -21.846 3.345 19.716 1.00 50.49 282 PHE A CA 1
ATOM 790 C C . PHE A 1 282 ? -21.126 2.351 18.812 1.00 48.20 282 PHE A C 1
ATOM 791 O O . PHE A 1 282 ? -20.595 2.740 17.761 1.00 45.62 282 PHE A O 1
ATOM 799 N N . PRO A 1 283 ? -21.080 1.069 19.175 1.00 46.84 283 PRO A N 1
ATOM 800 C CA . PRO A 1 283 ? -20.303 0.121 18.370 1.00 44.03 283 PRO A CA 1
ATOM 801 C C . PRO A 1 283 ? -20.897 -0.101 16.990 1.00 42.36 283 PRO A C 1
ATOM 802 O O . PRO A 1 283 ? -22.110 -0.034 16.777 1.00 45.28 283 PRO A O 1
ATOM 806 N N . GLN A 1 284 ? -20.005 -0.357 16.045 1.00 44.12 284 GLN A N 1
ATOM 807 C CA . GLN A 1 284 ? -20.384 -0.691 14.686 1.00 42.79 284 GLN A CA 1
ATOM 808 C C . GLN A 1 284 ? -20.556 -2.199 14.558 1.00 39.90 284 GLN A C 1
ATOM 809 O O . GLN A 1 284 ? -19.638 -2.966 14.865 1.00 40.03 284 GLN A O 1
ATOM 815 N N . LEU A 1 285 ? -21.734 -2.615 14.105 1.00 42.69 285 LEU A N 1
ATOM 816 C CA . LEU A 1 285 ? -22.037 -4.029 13.918 1.00 43.06 285 LEU A CA 1
ATOM 817 C C . LEU A 1 285 ? -21.312 -4.541 12.679 1.00 42.62 285 LEU A C 1
ATOM 818 O O . LEU A 1 285 ? -21.627 -4.142 11.554 1.00 40.61 285 LEU A O 1
ATOM 823 N N . GLU A 1 286 ? -20.336 -5.426 12.881 1.00 47.90 286 GLU A N 1
ATOM 824 C CA . GLU A 1 286 ? -19.570 -5.945 11.753 1.00 49.92 286 GLU A CA 1
ATOM 825 C C . GLU A 1 286 ? -20.431 -6.801 10.834 1.00 47.42 286 GLU A C 1
ATOM 826 O O . GLU A 1 286 ? -20.253 -6.779 9.611 1.00 46.61 286 GLU A O 1
ATOM 832 N N . TRP A 1 287 ? -21.376 -7.553 11.396 1.00 39.89 287 TRP A N 1
ATOM 833 C CA . TRP A 1 287 ? -22.211 -8.408 10.562 1.00 40.58 287 TRP A CA 1
ATOM 834 C C . TRP A 1 287 ? -23.187 -7.612 9.702 1.00 40.79 287 TRP A C 1
ATOM 835 O O . TRP A 1 287 ? -23.765 -8.171 8.763 1.00 40.50 287 TRP A O 1
ATOM 846 N N . VAL A 1 288 ? -23.373 -6.326 9.988 1.00 42.07 288 VAL A N 1
ATOM 847 C CA . VAL A 1 288 ? -24.197 -5.477 9.133 1.00 42.10 288 VAL A CA 1
ATOM 848 C C . VAL A 1 288 ? -23.353 -4.782 8.068 1.00 40.68 288 VAL A C 1
ATOM 849 O O . VAL A 1 288 ? -23.862 -4.449 6.992 1.00 35.24 288 VAL A O 1
ATOM 853 N N . SER A 1 289 ? -22.066 -4.571 8.338 1.00 41.41 289 SER A N 1
ATOM 854 C CA . SER A 1 289 ? -21.210 -3.904 7.365 1.00 44.17 289 SER A CA 1
ATOM 855 C C . SER A 1 289 ? -20.918 -4.808 6.177 1.00 49.07 289 SER A C 1
ATOM 856 O O . SER A 1 289 ? -20.875 -4.342 5.032 1.00 61.36 289 SER A O 1
ATOM 859 N N . ASN A 1 290 ? -20.734 -6.105 6.426 1.00 47.82 290 ASN A N 1
ATOM 860 C CA . ASN A 1 290 ? -20.277 -7.035 5.405 1.00 50.41 290 ASN A CA 1
ATOM 861 C C . ASN A 1 290 ? -21.406 -7.800 4.725 1.00 48.58 290 ASN A C 1
ATOM 862 O O . ASN A 1 290 ? -21.143 -8.519 3.754 1.00 48.76 290 ASN A O 1
ATOM 867 N N . GLY A 1 291 ? -22.649 -7.654 5.185 1.00 47.95 291 GLY A N 1
ATOM 868 C CA . GLY A 1 291 ? -23.740 -8.471 4.705 1.00 45.00 291 GLY A CA 1
ATOM 869 C C . GLY A 1 291 ? -24.567 -7.844 3.592 1.00 42.01 291 GLY A C 1
ATOM 870 O O . GLY A 1 291 ? -24.624 -6.626 3.432 1.00 43.20 291 GLY A O 1
ATOM 871 N N . ILE A 1 292 ? -25.218 -8.719 2.815 1.00 41.20 292 ILE A N 1
ATOM 872 C CA . ILE A 1 292 ? -26.227 -8.335 1.835 1.00 38.30 292 ILE A CA 1
ATOM 873 C C . ILE A 1 292 ? -27.594 -8.539 2.472 1.00 36.25 292 ILE A C 1
ATOM 874 O O . ILE A 1 292 ? -27.797 -9.496 3.230 1.00 34.02 292 ILE A O 1
ATOM 879 N N . THR A 1 293 ? -28.531 -7.637 2.180 1.00 34.23 293 THR A N 1
ATOM 880 C CA . THR A 1 293 ? -29.859 -7.658 2.780 1.00 35.46 293 THR A CA 1
ATOM 881 C C . THR A 1 293 ? -30.923 -7.868 1.711 1.00 34.26 293 THR A C 1
ATOM 882 O O . THR A 1 293 ? -30.817 -7.337 0.600 1.00 33.15 293 THR A O 1
ATOM 886 N N . TYR A 1 294 ? -31.965 -8.616 2.067 1.00 32.37 294 TYR A N 1
ATOM 887 C CA . TYR A 1 294 ? -33.058 -8.933 1.154 1.00 31.89 294 TYR A CA 1
ATOM 888 C C . TYR A 1 294 ? -34.370 -8.745 1.901 1.00 32.44 294 TYR A C 1
ATOM 889 O O . TYR A 1 294 ? -34.571 -9.349 2.960 1.00 31.57 294 TYR A O 1
ATOM 898 N N . GLN A 1 295 ? -35.251 -7.898 1.365 1.00 32.71 295 GLN 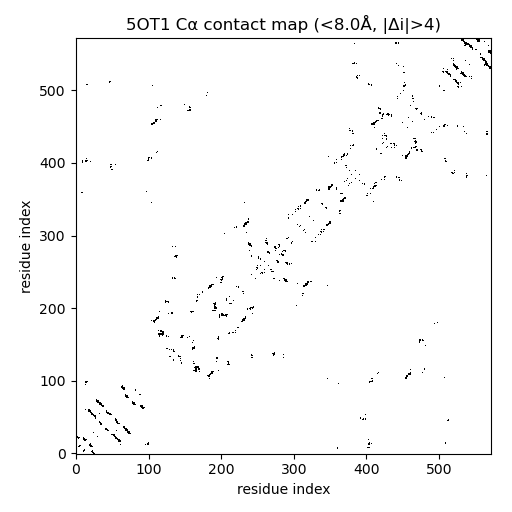A N 1
ATOM 899 C CA . GLN A 1 295 ? -36.526 -7.600 2.008 1.00 32.33 295 GLN A CA 1
ATOM 900 C C . GLN A 1 295 ? -37.626 -8.516 1.485 1.00 31.22 295 GLN A C 1
ATOM 901 O O . GLN A 1 295 ? -37.870 -8.580 0.275 1.00 28.81 295 GLN A O 1
ATOM 907 N N . ILE A 1 296 ? -38.316 -9.181 2.410 1.00 33.38 296 ILE A N 1
ATOM 908 C CA . ILE A 1 296 ? -39.296 -10.214 2.095 1.00 33.80 296 ILE A CA 1
ATOM 909 C C . ILE A 1 296 ? -40.680 -9.746 2.507 1.00 32.00 296 ILE A C 1
ATOM 910 O O . ILE A 1 296 ? -40.966 -9.612 3.704 1.00 28.63 296 ILE A O 1
ATOM 915 N N . PHE A 1 297 ? -41.547 -9.551 1.527 1.00 32.17 297 PHE A N 1
ATOM 916 C CA . PHE A 1 297 ? -42.966 -9.387 1.796 1.00 32.99 297 PHE A CA 1
ATOM 917 C C . PHE A 1 297 ? -43.612 -10.766 1.778 1.00 33.02 297 PHE A C 1
ATOM 918 O O . PHE A 1 297 ? -43.906 -11.293 0.698 1.00 32.91 297 PHE A O 1
ATOM 926 N N . PRO A 1 298 ? -43.875 -11.366 2.946 1.00 37.36 298 PRO A N 1
ATOM 927 C CA . PRO A 1 298 ? -44.096 -12.825 2.980 1.00 36.99 298 PRO A CA 1
ATOM 928 C C . PRO A 1 298 ? -45.297 -13.303 2.174 1.00 38.48 298 PRO A C 1
ATOM 929 O O . PRO A 1 298 ? -45.181 -14.311 1.466 1.00 41.45 298 PRO A O 1
ATOM 933 N N . ASP A 1 299 ? -46.442 -12.612 2.231 1.00 36.22 299 ASP A N 1
ATOM 934 C CA . ASP A 1 299 ? -47.611 -13.111 1.507 1.00 37.29 299 ASP A CA 1
ATOM 935 C C . ASP A 1 299 ? -47.439 -13.062 -0.005 1.00 35.46 299 ASP A C 1
ATOM 936 O O . ASP A 1 299 ? -48.225 -13.685 -0.724 1.00 33.77 299 ASP A O 1
ATOM 941 N N . ARG A 1 300 ? -46.438 -12.346 -0.509 1.00 33.19 300 ARG A N 1
ATOM 942 C CA . ARG A 1 300 ? -46.268 -12.190 -1.948 1.00 32.69 300 ARG A CA 1
ATOM 943 C C . ARG A 1 300 ? -44.952 -12.766 -2.451 1.00 33.18 300 ARG A C 1
ATOM 944 O O . ARG A 1 300 ? -44.610 -12.573 -3.619 1.00 30.20 300 ARG A O 1
ATOM 952 N N . PHE A 1 301 ? -44.216 -13.487 -1.606 1.00 38.41 301 PHE A N 1
ATOM 953 C CA . PHE A 1 301 ? -42.904 -13.981 -2.004 1.00 38.76 301 PHE A CA 1
ATOM 954 C C . PHE A 1 301 ? -42.960 -15.413 -2.531 1.00 41.20 301 PHE A C 1
ATOM 955 O O . PHE A 1 301 ? -42.731 -15.646 -3.722 1.00 42.84 301 PHE A O 1
ATOM 963 N N . ASN A 1 302 ? -43.254 -16.380 -1.666 1.00 40.52 302 ASN A N 1
ATOM 964 C CA . ASN A 1 302 ? -43.310 -17.776 -2.086 1.00 42.30 302 ASN A CA 1
ATOM 965 C C . ASN A 1 302 ? -44.307 -18.511 -1.200 1.00 45.05 302 ASN A C 1
ATOM 966 O O . ASN A 1 302 ? -44.263 -18.379 0.026 1.00 52.11 302 ASN A O 1
ATOM 971 N N . ASN A 1 303 ? -45.212 -19.263 -1.821 1.00 42.23 303 ASN A N 1
ATOM 972 C CA . ASN A 1 303 ? -46.217 -20.058 -1.114 1.00 46.44 303 ASN A CA 1
ATOM 973 C C . ASN A 1 303 ? -45.697 -21.492 -1.061 1.00 55.79 303 ASN A C 1
ATOM 974 O O . ASN A 1 303 ? -45.731 -22.216 -2.059 1.00 62.55 303 ASN A O 1
ATOM 979 N N . GLY A 1 304 ? -45.188 -21.891 0.100 1.00 42.05 304 GLY A N 1
ATOM 980 C CA . GLY A 1 304 ? -44.663 -23.222 0.315 1.00 42.19 304 GLY A CA 1
ATOM 981 C C . GLY A 1 304 ? -45.560 -24.129 1.121 1.00 44.97 304 GLY A C 1
ATOM 982 O O . GLY A 1 304 ? -45.145 -25.239 1.469 1.00 44.14 304 GLY A O 1
ATOM 983 N N . ASN A 1 305 ? -46.777 -23.691 1.435 1.00 42.81 305 ASN A N 1
ATOM 984 C CA . ASN A 1 305 ? -47.713 -24.489 2.224 1.00 39.86 305 ASN A CA 1
ATOM 985 C C . ASN A 1 305 ? -49.113 -23.981 1.880 1.00 30.02 305 ASN A C 1
ATOM 986 O O . ASN A 1 305 ? -49.523 -22.925 2.367 1.00 33.97 305 ASN A O 1
ATOM 991 N N . LYS A 1 306 ? -49.834 -24.736 1.052 1.00 41.26 306 LYS A N 1
ATOM 992 C CA . LYS A 1 306 ? -51.135 -24.256 0.607 1.00 39.03 306 LYS A CA 1
ATOM 993 C C . LYS A 1 306 ? -52.224 -24.422 1.661 1.00 37.91 306 LYS A C 1
ATOM 994 O O . LYS A 1 306 ? -53.302 -23.836 1.510 1.00 36.27 306 LYS A O 1
ATOM 1000 N N . SER A 1 307 ? -51.957 -25.174 2.732 1.00 43.80 307 SER A N 1
ATOM 1001 C CA . SER A 1 307 ? -52.974 -25.495 3.726 1.00 43.80 307 SER A CA 1
ATOM 1002 C C . SER A 1 307 ? -53.400 -24.292 4.557 1.00 43.80 307 SER A C 1
ATOM 1003 O O . SER A 1 307 ? -54.515 -24.289 5.089 1.00 43.80 307 SER A O 1
ATOM 1006 N N . ASN A 1 308 ? -52.547 -23.276 4.684 1.00 37.70 308 ASN A N 1
ATOM 1007 C CA . ASN A 1 308 ? -52.826 -22.138 5.548 1.00 38.75 308 ASN A CA 1
ATOM 1008 C C . ASN A 1 308 ? -53.389 -20.935 4.797 1.00 40.55 308 ASN A C 1
ATOM 1009 O O . ASN A 1 308 ? -53.643 -19.899 5.420 1.00 37.79 308 ASN A O 1
ATOM 1014 N N . ASP A 1 309 ? -53.607 -21.050 3.481 1.00 47.69 309 ASP A N 1
ATOM 1015 C CA . ASP A 1 309 ? -54.159 -19.928 2.722 1.00 47.69 309 ASP A CA 1
ATOM 1016 C C . ASP A 1 309 ? -55.554 -19.560 3.212 1.00 47.69 309 ASP A C 1
ATOM 1017 O O . ASP A 1 309 ? -55.887 -18.376 3.315 1.00 47.69 309 ASP A O 1
ATOM 1022 N N . ALA A 1 310 ? -56.387 -20.557 3.509 1.00 41.80 310 ALA A N 1
ATOM 1023 C CA . ALA A 1 310 ? -57.745 -20.280 3.962 1.00 44.10 310 ALA A CA 1
ATOM 1024 C C . ALA A 1 310 ? -57.783 -19.687 5.363 1.00 44.15 310 ALA A C 1
ATOM 1025 O O . ALA A 1 310 ? -58.800 -19.099 5.745 1.00 45.99 310 ALA A O 1
ATOM 1027 N N . LEU A 1 311 ? -56.707 -19.824 6.133 1.00 44.65 311 LEU A N 1
ATOM 1028 C CA . LEU A 1 311 ? -56.693 -19.353 7.516 1.00 43.26 311 LEU A CA 1
ATOM 1029 C C . LEU A 1 311 ? -56.585 -17.833 7.630 1.00 42.30 311 LEU A C 1
ATOM 1030 O O . LEU A 1 311 ? -56.298 -17.309 8.718 1.00 39.93 311 LEU A O 1
ATOM 1035 N N . ALA A 1 312 ? -56.809 -17.120 6.527 1.00 39.38 312 ALA A N 1
ATOM 1036 C CA . ALA A 1 312 ? -56.667 -15.675 6.486 1.00 41.28 312 ALA A CA 1
ATOM 1037 C C . ALA A 1 312 ? -57.986 -14.935 6.640 1.00 44.00 312 ALA A C 1
ATOM 1038 O O . ALA A 1 312 ? -57.978 -13.767 7.041 1.00 42.81 312 ALA A O 1
ATOM 1040 N N . LEU A 1 313 ? -59.110 -15.593 6.356 1.00 40.30 313 LEU A N 1
ATOM 1041 C CA . LEU A 1 313 ? -60.387 -14.911 6.203 1.00 45.63 313 LEU A CA 1
ATOM 1042 C C . LEU A 1 313 ? -61.169 -14.760 7.499 1.00 54.49 313 LEU A C 1
ATOM 1043 O O . LEU A 1 313 ? -62.027 -13.876 7.582 1.00 49.50 313 LEU A O 1
ATOM 1048 N N . ASP A 1 314 ? -60.917 -15.596 8.504 1.00 39.99 314 ASP A N 1
ATOM 1049 C CA . ASP A 1 314 ? -61.703 -15.500 9.729 1.00 48.65 314 ASP A CA 1
ATOM 1050 C C . ASP A 1 314 ? -61.464 -14.169 10.429 1.00 55.05 314 ASP A C 1
ATOM 1051 O O . ASP A 1 314 ? -62.414 -13.441 10.739 1.00 50.25 314 ASP A O 1
ATOM 1056 N N . HIS A 1 315 ? -60.200 -13.823 10.667 1.00 44.63 315 HIS A N 1
ATOM 1057 C CA . HIS A 1 315 ? -59.836 -12.625 11.410 1.00 48.82 315 HIS A CA 1
ATOM 1058 C C . HIS A 1 315 ? -59.489 -11.455 10.498 1.00 50.62 315 HIS A C 1
ATOM 1059 O O . HIS A 1 315 ? -58.898 -10.473 10.960 1.00 60.15 315 HIS A O 1
ATOM 1066 N N . ASP A 1 316 ? -59.837 -11.539 9.216 1.00 56.06 316 ASP A N 1
ATOM 1067 C CA . ASP A 1 316 ? -59.588 -10.428 8.310 1.00 56.06 316 ASP A CA 1
ATOM 1068 C C . ASP A 1 316 ? -60.339 -9.188 8.777 1.00 56.06 316 ASP A C 1
ATOM 1069 O O . ASP A 1 316 ? -61.439 -9.271 9.328 1.00 56.06 316 ASP A O 1
ATOM 1074 N N . GLU A 1 317 ? -59.731 -8.023 8.540 1.00 54.16 317 GLU A N 1
ATOM 1075 C CA . GLU A 1 317 ? -60.291 -6.779 9.057 1.00 54.16 317 GLU A CA 1
ATOM 1076 C C . GLU A 1 317 ? -61.664 -6.490 8.459 1.00 54.16 317 GLU A C 1
ATOM 1077 O O . GLU A 1 317 ? -62.582 -6.072 9.174 1.00 54.16 317 GLU A O 1
ATOM 1083 N N . LEU A 1 318 ? -61.833 -6.730 7.154 1.00 50.00 318 LEU A N 1
ATOM 1084 C CA . LEU A 1 318 ? -63.095 -6.420 6.490 1.00 50.00 318 LEU A CA 1
ATOM 1085 C C . LEU A 1 318 ? -64.263 -7.222 7.046 1.00 50.00 318 LEU A C 1
ATOM 1086 O O . LEU A 1 318 ? -65.419 -6.850 6.820 1.00 50.00 318 LEU A O 1
ATOM 1091 N N . ILE A 1 319 ? -63.997 -8.316 7.755 1.00 54.45 319 ILE A N 1
ATOM 1092 C CA . ILE A 1 319 ? -65.085 -9.063 8.372 1.00 54.45 319 ILE A CA 1
ATOM 1093 C C . ILE A 1 319 ? -65.457 -8.453 9.715 1.00 54.45 319 ILE A C 1
ATOM 1094 O O . ILE A 1 319 ? -66.638 -8.387 10.075 1.00 54.45 319 ILE A O 1
ATOM 1099 N N . LEU A 1 320 ? -64.465 -7.996 10.477 1.00 55.29 320 LEU A N 1
ATOM 1100 C CA . LEU A 1 320 ? -64.733 -7.466 11.805 1.00 55.29 320 LEU A CA 1
ATOM 1101 C C . LEU A 1 320 ? -65.214 -6.025 11.773 1.00 55.29 320 LEU A C 1
ATOM 1102 O O . LEU A 1 320 ? -65.829 -5.567 12.740 1.00 55.29 320 LEU A O 1
ATOM 1107 N N . ASN A 1 321 ? -64.960 -5.306 10.687 1.00 58.37 321 ASN A N 1
ATOM 1108 C CA . ASN A 1 321 ? -65.195 -3.867 10.646 1.00 58.37 321 ASN A CA 1
ATOM 1109 C C . ASN A 1 321 ? -66.691 -3.591 10.570 1.00 58.37 321 ASN A C 1
ATOM 1110 O O . ASN A 1 321 ? -67.345 -3.960 9.592 1.00 58.37 321 ASN A O 1
ATOM 1115 N N . GLN A 1 322 ? -67.242 -2.942 11.596 1.00 58.81 322 GLN A N 1
ATOM 1116 C CA . GLN A 1 322 ? -68.675 -2.665 11.592 1.00 58.81 322 GLN A CA 1
ATOM 1117 C C . GLN A 1 322 ? -69.014 -1.487 10.690 1.00 58.81 322 GLN A C 1
ATOM 1118 O O . GLN A 1 322 ? -70.103 -1.437 10.105 1.00 58.81 322 GLN A O 1
ATOM 1124 N N . VAL A 1 323 ? -68.101 -0.541 10.571 1.00 63.77 323 VAL A N 1
ATOM 1125 C CA . VAL A 1 323 ? -68.189 0.548 9.608 1.00 63.77 323 VAL A CA 1
ATOM 1126 C C . VAL A 1 323 ? -67.283 0.206 8.435 1.00 63.77 323 VAL A C 1
ATOM 1127 O O . VAL A 1 323 ? -66.156 -0.257 8.631 1.00 63.77 323 VAL A O 1
ATOM 1131 N N . ASN A 1 324 ? -67.770 0.424 7.214 1.00 68.95 324 ASN A N 1
ATOM 1132 C CA . ASN A 1 324 ? -67.061 0.002 6.006 1.00 63.44 324 ASN A CA 1
ATOM 1133 C C . ASN A 1 324 ? -66.800 -1.504 6.034 1.00 59.90 324 ASN A C 1
ATOM 1134 O O . ASN A 1 324 ? -65.642 -1.935 6.101 1.00 57.79 324 ASN A O 1
ATOM 1139 N N . PRO A 1 325 ? -67.837 -2.335 6.001 1.00 62.09 325 PRO A N 1
ATOM 1140 C CA . PRO A 1 325 ? -67.622 -3.783 5.970 1.00 61.09 325 PRO A CA 1
ATOM 1141 C C . PRO A 1 325 ? -67.276 -4.255 4.566 1.00 57.56 325 PRO A C 1
ATOM 1142 O O . PRO A 1 325 ? -67.564 -3.594 3.568 1.00 60.01 325 PRO A O 1
ATOM 1146 N N . GLY A 1 326 ? -66.649 -5.425 4.501 1.00 44.59 326 GLY A N 1
ATOM 1147 C CA . GLY A 1 326 ? -66.225 -5.936 3.213 1.00 44.33 326 GLY A CA 1
ATOM 1148 C C . GLY A 1 326 ? -66.012 -7.434 3.227 1.00 44.41 326 GLY A C 1
ATOM 1149 O O . GLY A 1 326 ? -66.267 -8.120 4.220 1.00 44.10 326 GLY A O 1
ATOM 1150 N N . GLN A 1 327 ? -65.528 -7.928 2.096 1.00 46.02 327 GLN A N 1
ATOM 1151 C CA . GLN A 1 327 ? -65.286 -9.353 1.888 1.00 47.40 327 GLN A CA 1
ATOM 1152 C C . GLN A 1 327 ? -63.885 -9.525 1.318 1.00 42.19 327 GLN A C 1
ATOM 1153 O O . GLN A 1 327 ? -63.638 -9.109 0.168 1.00 41.81 327 GLN A O 1
ATOM 1159 N N . PRO A 1 328 ? -62.950 -10.120 2.059 1.00 44.04 328 PRO A N 1
ATOM 1160 C CA . PRO A 1 328 ? -61.593 -10.308 1.526 1.00 40.47 328 PRO A CA 1
ATOM 1161 C C . PRO A 1 328 ? -61.601 -11.226 0.311 1.00 38.58 328 PRO A C 1
ATOM 1162 O O . PRO A 1 328 ? -62.611 -11.831 -0.052 1.00 39.83 328 PRO A O 1
ATOM 1166 N N . ILE A 1 329 ? -60.444 -11.307 -0.338 1.00 39.83 329 ILE A N 1
ATOM 1167 C CA . ILE A 1 329 ? -60.294 -12.025 -1.596 1.00 39.76 329 ILE A CA 1
ATOM 1168 C C . ILE A 1 329 ? -59.155 -13.025 -1.458 1.00 41.18 329 ILE A C 1
ATOM 1169 O O . ILE A 1 329 ? -58.040 -12.658 -1.071 1.00 41.76 329 ILE A O 1
ATOM 1174 N N . LEU A 1 330 ? -59.438 -14.284 -1.768 1.00 45.59 330 LEU A N 1
ATOM 1175 C CA . LEU A 1 330 ? -58.419 -15.316 -1.887 1.00 48.24 330 LEU A CA 1
ATOM 1176 C C . LEU A 1 330 ? -58.225 -15.621 -3.362 1.00 49.92 330 LEU A C 1
ATOM 1177 O O . LEU A 1 330 ? -59.204 -15.820 -4.085 1.00 47.17 330 LEU A O 1
ATOM 1182 N N . SER A 1 331 ? -56.973 -15.646 -3.812 1.00 62.24 331 SER A N 1
ATOM 1183 C CA . SER A 1 331 ? -56.721 -15.793 -5.236 1.00 63.69 331 SER A CA 1
ATOM 1184 C C . SER A 1 331 ? -55.468 -16.624 -5.456 1.00 64.31 331 SER A C 1
ATOM 1185 O O . SER A 1 331 ? -54.684 -16.873 -4.536 1.00 61.05 331 SER A O 1
ATOM 1188 N N . ASN A 1 332 ? -55.299 -17.060 -6.702 1.00 40.67 332 ASN A N 1
ATOM 1189 C CA . ASN A 1 332 ? -54.169 -17.880 -7.102 1.00 46.10 332 ASN A CA 1
ATOM 1190 C C . ASN A 1 332 ? -52.919 -17.024 -7.273 1.00 50.90 332 ASN A C 1
ATOM 1191 O O . ASN A 1 332 ? -52.957 -15.792 -7.225 1.00 55.90 332 ASN A O 1
ATOM 1196 N N . TRP A 1 333 ? -51.795 -17.700 -7.506 1.00 30.69 333 TRP A N 1
ATOM 1197 C CA . TRP A 1 333 ? -50.519 -17.008 -7.637 1.00 34.87 333 TRP A CA 1
ATOM 1198 C C . TRP A 1 333 ? -50.484 -16.113 -8.874 1.00 26.17 333 TRP A C 1
ATOM 1199 O O . TRP A 1 333 ? -49.860 -15.048 -8.849 1.00 17.58 333 TRP A O 1
ATOM 1210 N N . SER A 1 334 ? -51.139 -16.514 -9.965 1.00 41.14 334 SER A N 1
ATOM 1211 C CA . SER A 1 334 ? -51.058 -15.771 -11.219 1.00 40.75 334 SER A CA 1
ATOM 1212 C C . SER A 1 334 ? -52.359 -15.050 -11.554 1.00 41.39 334 SER A C 1
ATOM 1213 O O . SER A 1 334 ? -52.630 -14.759 -12.721 1.00 41.90 334 SER A O 1
ATOM 1216 N N . ASP A 1 335 ? -53.169 -14.755 -10.547 1.00 38.39 335 ASP A N 1
ATOM 1217 C CA . ASP A 1 335 ? -54.414 -14.043 -10.778 1.00 41.56 335 ASP A CA 1
ATOM 1218 C C . ASP A 1 335 ? -54.160 -12.552 -10.996 1.00 44.36 335 ASP A C 1
ATOM 1219 O O . ASP A 1 335 ? -53.124 -12.020 -10.589 1.00 44.17 335 ASP A O 1
ATOM 1224 N N . PRO A 1 336 ? -55.082 -11.861 -11.663 1.00 40.09 336 PRO A N 1
ATOM 1225 C CA . PRO A 1 336 ? -54.899 -10.428 -11.917 1.00 44.28 336 PRO A CA 1
ATOM 1226 C C . PRO A 1 336 ? -55.124 -9.599 -10.661 1.00 49.51 336 PRO A C 1
ATOM 1227 O O . PRO A 1 336 ? -55.660 -10.063 -9.653 1.00 41.84 336 PRO A O 1
ATOM 1231 N N . ILE A 1 337 ? -54.730 -8.333 -10.752 1.00 39.50 337 ILE A N 1
ATOM 1232 C CA . ILE A 1 337 ? -54.714 -7.436 -9.601 1.00 44.29 337 ILE A CA 1
ATOM 1233 C C . ILE A 1 337 ? -56.107 -6.857 -9.376 1.00 46.91 337 ILE A C 1
ATOM 1234 O O . ILE A 1 337 ? -56.841 -6.575 -10.328 1.00 50.39 337 ILE A O 1
ATOM 1239 N N . THR A 1 338 ? -56.473 -6.689 -8.112 1.00 50.90 338 THR A N 1
ATOM 1240 C CA . THR A 1 338 ? -57.780 -6.213 -7.677 1.00 47.11 338 THR A CA 1
ATOM 1241 C C . THR A 1 338 ? -57.600 -4.999 -6.780 1.00 42.39 338 THR A C 1
ATOM 1242 O O . THR A 1 338 ? -56.516 -4.783 -6.231 1.00 49.22 338 THR A O 1
ATOM 1246 N N . PRO A 1 339 ? -58.651 -4.165 -6.616 1.00 60.90 339 PRO A N 1
ATOM 1247 C CA . PRO A 1 339 ? -58.536 -2.988 -5.736 1.00 51.61 339 PRO A CA 1
ATOM 1248 C C . PRO A 1 339 ? -58.070 -3.280 -4.317 1.00 41.78 339 PRO A C 1
ATOM 1249 O O . PRO A 1 339 ? -57.575 -2.380 -3.628 1.00 36.95 339 PRO A O 1
ATOM 1253 N N . LEU A 1 340 ? -58.240 -4.522 -3.864 1.00 48.79 340 LEU A N 1
ATOM 1254 C CA . LEU A 1 340 ? -57.800 -4.938 -2.540 1.00 41.90 340 LEU A CA 1
ATOM 1255 C C . LEU A 1 340 ? -56.374 -5.478 -2.542 1.00 39.65 340 LEU A C 1
ATOM 1256 O O . LEU A 1 340 ? -55.963 -6.151 -1.590 1.00 32.99 340 LEU A O 1
ATOM 1261 N N . HIS A 1 341 ? -55.596 -5.165 -3.578 1.00 41.25 341 HIS A N 1
ATOM 1262 C CA . HIS A 1 341 ? -54.295 -5.799 -3.762 1.00 40.79 341 HIS A CA 1
ATOM 1263 C C . HIS A 1 341 ? -53.321 -5.424 -2.652 1.00 43.06 341 HIS A C 1
ATOM 1264 O O . HIS A 1 341 ? -52.480 -6.239 -2.261 1.00 47.65 341 HIS A O 1
ATOM 1271 N N . CYS A 1 342 ? -53.414 -4.198 -2.136 1.00 37.21 342 CYS A N 1
ATOM 1272 C CA . CYS A 1 342 ? -52.497 -3.761 -1.085 1.00 41.74 342 CYS A CA 1
ATOM 1273 C C . CYS A 1 342 ? -52.730 -4.529 0.208 1.00 38.33 342 CYS A C 1
ATOM 1274 O O . CYS A 1 342 ? -51.785 -4.801 0.955 1.00 34.38 342 CYS A O 1
ATOM 1277 N N . CYS A 1 343 ? -53.985 -4.858 0.495 1.00 42.84 343 CYS A N 1
ATOM 1278 C CA . CYS A 1 343 ? -54.380 -5.560 1.705 1.00 44.29 343 CYS A CA 1
ATOM 1279 C C . CYS A 1 343 ? -55.781 -6.103 1.482 1.00 43.95 343 CYS A C 1
ATOM 1280 O O . CYS A 1 343 ? -56.604 -5.465 0.818 1.00 46.61 343 CYS A O 1
ATOM 1283 N N . HIS A 1 344 ? -56.032 -7.293 2.026 1.00 47.67 344 HIS A N 1
ATOM 1284 C CA . HIS A 1 344 ? -57.288 -8.052 1.940 1.00 43.13 344 HIS A CA 1
ATOM 1285 C C . HIS A 1 344 ? -57.434 -8.835 0.641 1.00 39.61 344 HIS A C 1
ATOM 1286 O O . HIS A 1 344 ? -58.507 -9.405 0.401 1.00 39.01 344 HIS A O 1
ATOM 1293 N N . GLN A 1 345 ? -56.400 -8.895 -0.196 1.00 42.53 345 GLN A N 1
ATOM 1294 C CA . GLN A 1 345 ? -56.279 -9.915 -1.231 1.00 40.34 345 GLN A CA 1
ATOM 1295 C C . GLN A 1 345 ? -55.050 -10.746 -0.903 1.00 41.15 345 GLN A C 1
ATOM 1296 O O . GLN A 1 345 ? -53.945 -10.203 -0.799 1.00 38.28 345 GLN A O 1
ATOM 1302 N N . TYR A 1 346 ? -55.244 -12.050 -0.725 1.00 40.66 346 TYR A N 1
ATOM 1303 C CA . TYR A 1 346 ? -54.196 -12.944 -0.249 1.00 39.99 346 TYR A CA 1
ATOM 1304 C C . TYR A 1 346 ? -53.829 -13.940 -1.337 1.00 39.82 346 TYR A C 1
ATOM 1305 O O . TYR A 1 346 ? -54.709 -14.573 -1.929 1.00 39.76 346 TYR A O 1
ATOM 1314 N N . PHE A 1 347 ? -52.527 -14.081 -1.587 1.00 37.41 347 PHE A N 1
ATOM 1315 C CA . PHE A 1 347 ? -52.016 -14.991 -2.601 1.00 38.40 347 PHE A CA 1
ATOM 1316 C C . PHE A 1 347 ? -51.381 -16.248 -2.024 1.00 38.29 347 PHE A C 1
ATOM 1317 O O . PHE A 1 347 ? -51.068 -17.168 -2.788 1.00 37.00 347 PHE A O 1
ATOM 1325 N N . GLY A 1 348 ? -51.155 -16.308 -0.715 1.00 36.54 348 GLY A N 1
ATOM 1326 C CA . GLY A 1 348 ? -50.695 -17.547 -0.127 1.00 37.91 348 GLY A CA 1
ATOM 1327 C C . GLY A 1 348 ? -49.402 -17.476 0.656 1.00 39.09 348 GLY A C 1
ATOM 1328 O O . GLY A 1 348 ? -49.320 -18.078 1.731 1.00 42.39 348 GLY A O 1
ATOM 1329 N N . GLY A 1 349 ? -48.399 -16.762 0.129 1.00 38.79 349 GLY A N 1
ATOM 1330 C CA . GLY A 1 349 ? -47.060 -16.686 0.692 1.00 37.62 349 GLY A CA 1
ATOM 1331 C C . GLY A 1 349 ? -46.968 -16.870 2.192 1.00 36.79 349 GLY A C 1
ATOM 1332 O O . GLY A 1 349 ? -47.740 -16.269 2.942 1.00 37.55 349 GLY A O 1
ATOM 1333 N N . ASP A 1 350 ? -46.049 -17.717 2.644 1.00 39.54 350 ASP A N 1
ATOM 1334 C CA . ASP A 1 350 ? -45.972 -18.090 4.050 1.00 39.17 350 ASP A CA 1
ATOM 1335 C C . ASP A 1 350 ? -44.503 -18.239 4.437 1.00 38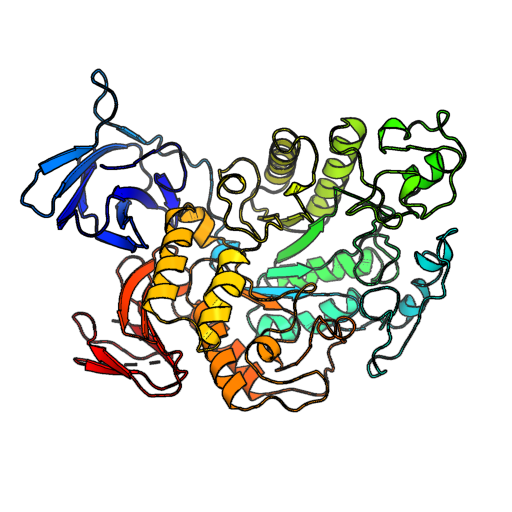.86 350 ASP A C 1
ATOM 1336 O O . ASP A 1 350 ? -43.596 -18.000 3.632 1.00 36.93 350 ASP A O 1
ATOM 1341 N N . ILE A 1 351 ? -44.273 -18.634 5.690 1.00 37.73 351 ILE A N 1
ATOM 1342 C CA . ILE A 1 351 ? -42.911 -18.779 6.196 1.00 39.69 351 ILE A CA 1
ATOM 1343 C C . ILE A 1 351 ? -42.206 -19.974 5.561 1.00 40.59 351 ILE A C 1
ATOM 1344 O O . ILE A 1 351 ? -41.000 -19.916 5.302 1.00 36.78 351 ILE A O 1
ATOM 1349 N N . LYS A 1 352 ? -42.927 -21.071 5.305 1.00 40.91 352 LYS A N 1
ATOM 1350 C CA . LYS A 1 352 ? -42.313 -22.222 4.648 1.00 40.63 352 LYS A CA 1
ATOM 1351 C C . LYS A 1 352 ? -41.902 -21.903 3.218 1.00 40.55 352 LYS A C 1
ATOM 1352 O O . LYS A 1 352 ? -41.087 -22.627 2.639 1.00 38.34 352 LYS A O 1
ATOM 1358 N N . GLY A 1 353 ? -42.439 -20.831 2.644 1.00 40.77 353 GLY A N 1
ATOM 1359 C CA . GLY A 1 353 ? -42.063 -20.394 1.317 1.00 39.38 353 GLY A CA 1
ATOM 1360 C C . GLY A 1 353 ? -40.681 -19.776 1.293 1.00 39.46 353 GLY A C 1
ATOM 1361 O O . GLY A 1 353 ? -39.944 -19.954 0.323 1.00 38.99 353 GLY A O 1
ATOM 1362 N N . ILE A 1 354 ? -40.308 -19.038 2.340 1.00 39.82 354 ILE A N 1
ATOM 1363 C CA . ILE A 1 354 ? -38.962 -18.481 2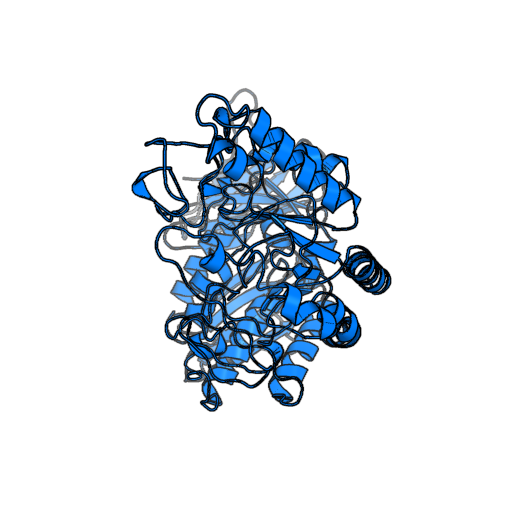.353 1.00 41.17 354 ILE A CA 1
ATOM 1364 C C . ILE A 1 354 ? -37.952 -19.524 2.807 1.00 40.23 354 ILE A C 1
ATOM 1365 O O . ILE A 1 354 ? -36.801 -19.505 2.358 1.00 40.75 354 ILE A O 1
ATOM 1370 N N . THR A 1 355 ? -38.356 -20.461 3.671 1.00 42.39 355 THR A N 1
ATOM 1371 C CA . THR A 1 355 ? -37.457 -21.552 4.041 1.00 40.17 355 THR A CA 1
ATOM 1372 C C . THR A 1 355 ? -36.966 -22.300 2.807 1.00 39.03 355 THR A C 1
ATOM 1373 O O . THR A 1 355 ? -35.759 -22.498 2.632 1.00 40.50 355 THR A O 1
ATOM 1377 N N . GLU A 1 356 ? -37.884 -22.691 1.921 1.00 43.18 356 GLU A N 1
ATOM 1378 C CA . GLU A 1 356 ? -37.506 -23.414 0.710 1.00 43.87 356 GLU A CA 1
ATOM 1379 C C . GLU A 1 356 ? -36.684 -22.577 -0.266 1.00 40.06 356 GLU A C 1
ATOM 1380 O O . GLU A 1 356 ? -36.181 -23.129 -1.250 1.00 38.15 356 GLU A O 1
ATOM 1386 N N . LYS A 1 357 ? -36.520 -21.277 -0.023 1.00 40.35 357 LYS A N 1
ATOM 1387 C CA . LYS A 1 357 ? -35.772 -20.414 -0.929 1.00 39.96 357 LYS A CA 1
ATOM 1388 C C . LYS A 1 357 ? -34.445 -19.939 -0.344 1.00 37.83 357 LYS A C 1
ATOM 1389 O O . LYS A 1 357 ? -33.809 -19.047 -0.917 1.00 34.97 357 LYS A O 1
ATOM 1395 N N . LEU A 1 358 ? -34.006 -20.524 0.774 1.00 39.69 358 LEU A N 1
ATOM 1396 C CA . LEU A 1 358 ? -32.721 -20.149 1.355 1.00 40.88 358 LEU A CA 1
ATOM 1397 C C . LEU A 1 358 ? -31.557 -20.492 0.432 1.00 40.95 358 LEU A C 1
ATOM 1398 O O . LEU A 1 358 ? -30.546 -19.781 0.428 1.00 40.45 358 LEU A O 1
ATOM 1403 N N . ASP A 1 359 ? -31.666 -21.570 -0.348 1.00 40.99 359 ASP A N 1
ATOM 1404 C CA . ASP A 1 359 ? -30.603 -21.886 -1.298 1.00 42.36 359 ASP A CA 1
ATOM 1405 C C . ASP A 1 359 ? -30.542 -20.860 -2.418 1.00 40.05 359 ASP A C 1
ATOM 1406 O O . ASP A 1 359 ? -29.465 -20.595 -2.961 1.00 37.96 359 ASP A O 1
ATOM 1411 N N . TYR A 1 360 ? -31.685 -20.277 -2.774 1.00 38.06 360 TYR A N 1
ATOM 1412 C CA . TYR A 1 360 ? -31.717 -19.216 -3.768 1.00 37.95 360 TYR A CA 1
ATOM 1413 C C . TYR A 1 360 ? -31.109 -17.927 -3.232 1.00 39.23 360 TYR A C 1
ATOM 1414 O O . TYR A 1 360 ? -30.405 -17.221 -3.965 1.00 36.83 360 TYR A O 1
ATOM 1423 N N . LEU A 1 361 ? -31.356 -17.613 -1.960 1.00 35.36 361 LEU A N 1
ATOM 1424 C CA . LEU A 1 361 ? -30.891 -16.345 -1.420 1.00 36.26 361 LEU A CA 1
ATOM 1425 C C . LEU A 1 361 ? -29.377 -16.322 -1.250 1.00 40.10 361 LEU A C 1
ATOM 1426 O O . LEU A 1 361 ? -28.731 -15.333 -1.614 1.00 44.66 361 LEU A O 1
ATOM 1431 N N . GLN A 1 362 ? -28.780 -17.394 -0.719 1.00 42.15 362 GLN A N 1
ATOM 1432 C CA . GLN A 1 362 ? -27.329 -17.371 -0.578 1.00 41.42 362 GLN A CA 1
ATOM 1433 C C . GLN A 1 362 ? -26.617 -17.472 -1.919 1.00 40.41 362 GLN A C 1
ATOM 1434 O O . GLN A 1 362 ? -25.443 -17.098 -2.007 1.00 43.63 362 GLN A O 1
ATOM 1440 N N . SER A 1 363 ? -27.293 -17.948 -2.969 1.00 38.90 363 SER A N 1
ATOM 1441 C CA . SER A 1 363 ? -26.728 -17.798 -4.305 1.00 39.87 363 SER A CA 1
ATOM 1442 C C . SER A 1 363 ? -26.553 -16.326 -4.646 1.00 40.85 363 SER A C 1
ATOM 1443 O O . SER A 1 363 ? -25.579 -15.950 -5.308 1.00 44.09 363 SER A O 1
ATOM 1446 N N . LEU A 1 364 ? -27.469 -15.479 -4.176 1.00 40.95 364 LEU A N 1
ATOM 1447 C CA . LEU A 1 364 ? -27.338 -14.031 -4.264 1.00 40.98 364 LEU A CA 1
ATOM 1448 C C . LEU A 1 364 ? -26.459 -13.445 -3.160 1.00 41.43 364 LEU A C 1
ATOM 1449 O O . LEU A 1 364 ? -26.372 -12.217 -3.045 1.00 43.29 364 LEU A O 1
ATOM 1454 N N . GLY A 1 365 ? -25.819 -14.282 -2.346 1.00 42.37 365 GLY A N 1
ATOM 1455 C CA . GLY A 1 365 ? -24.976 -13.780 -1.278 1.00 38.83 365 GLY A CA 1
ATOM 1456 C C . GLY A 1 365 ? -25.723 -13.237 -0.082 1.00 35.80 365 GLY A C 1
ATOM 1457 O O . GLY A 1 365 ? -25.093 -12.723 0.846 1.00 33.49 365 GLY A O 1
ATOM 1458 N N . VAL A 1 366 ? -27.050 -13.353 -0.067 1.00 36.05 366 VAL A N 1
ATOM 1459 C CA . VAL A 1 366 ? -27.859 -12.731 0.975 1.00 36.88 366 VAL A CA 1
ATOM 1460 C C . VAL A 1 366 ? -27.435 -13.270 2.337 1.00 36.05 366 VAL A C 1
ATOM 1461 O O . VAL A 1 366 ? -27.463 -14.483 2.581 1.00 35.61 366 VAL A O 1
ATOM 1465 N N . THR A 1 367 ? -27.019 -12.362 3.222 1.00 37.03 367 THR A N 1
ATOM 1466 C CA . THR A 1 367 ? -26.619 -12.670 4.589 1.00 37.90 367 THR A CA 1
ATOM 1467 C C . THR A 1 367 ? -27.612 -12.160 5.621 1.00 38.70 367 THR A C 1
ATOM 1468 O O . THR A 1 367 ? -27.650 -12.674 6.739 1.00 40.79 367 THR A O 1
ATOM 1472 N N . ILE A 1 368 ? -28.414 -11.159 5.277 1.00 36.90 368 ILE A N 1
ATOM 1473 C CA . ILE A 1 368 ? -29.417 -10.609 6.176 1.00 36.07 368 ILE A CA 1
ATOM 1474 C C . ILE A 1 368 ? -30.757 -10.642 5.456 1.00 34.63 368 ILE A C 1
ATOM 1475 O O . ILE A 1 368 ? -30.825 -10.448 4.237 1.00 34.59 368 ILE A O 1
ATOM 1480 N N . ILE A 1 369 ? -31.817 -10.917 6.208 1.00 33.38 369 ILE A N 1
ATOM 1481 C CA . ILE A 1 369 ? -33.172 -10.957 5.680 1.00 33.34 369 ILE A CA 1
ATOM 1482 C C . ILE A 1 369 ? -34.031 -10.054 6.547 1.00 34.11 369 ILE A C 1
ATOM 1483 O O . ILE A 1 369 ? -33.987 -10.146 7.779 1.00 36.55 369 ILE A O 1
ATOM 1488 N N . TYR A 1 370 ? -34.786 -9.174 5.910 1.00 28.62 370 TYR A N 1
ATOM 1489 C CA . TYR A 1 370 ? -35.745 -8.311 6.584 1.00 32.14 370 TYR A CA 1
ATOM 1490 C C . TYR A 1 370 ? -37.127 -8.836 6.224 1.00 32.89 370 TYR A C 1
ATOM 1491 O O . TYR A 1 370 ? -37.532 -8.784 5.058 1.00 35.61 370 TYR A O 1
ATOM 1500 N N . ILE A 1 371 ? -37.831 -9.371 7.208 1.00 35.64 371 ILE A N 1
ATOM 1501 C CA . ILE A 1 371 ? -39.146 -9.960 6.985 1.00 38.03 371 ILE A CA 1
ATOM 1502 C C . ILE A 1 371 ? -40.197 -8.963 7.449 1.00 38.23 371 ILE A C 1
ATOM 1503 O O . ILE A 1 371 ? -40.015 -8.271 8.461 1.00 38.01 371 ILE A O 1
ATOM 1508 N N . ASN A 1 372 ? -41.282 -8.860 6.688 1.00 35.79 372 ASN A N 1
ATOM 1509 C CA . ASN A 1 372 ? -42.355 -7.950 7.026 1.00 35.24 372 ASN A CA 1
ATOM 1510 C C . ASN A 1 372 ? -43.119 -8.522 8.223 1.00 34.30 372 ASN A C 1
ATOM 1511 O O . ASN A 1 372 ? -42.761 -9.584 8.737 1.00 31.31 372 ASN 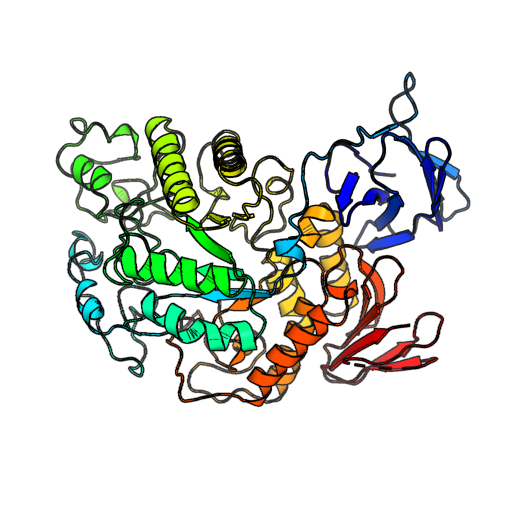A O 1
ATOM 1516 N N . PRO A 1 373 ? -44.137 -7.818 8.734 1.00 35.30 373 PRO A N 1
ATOM 1517 C CA . PRO A 1 373 ? -44.854 -8.332 9.910 1.00 34.39 373 PRO A CA 1
ATOM 1518 C C . PRO A 1 373 ? -45.482 -9.695 9.655 1.00 33.61 373 PRO A C 1
ATOM 1519 O O . PRO A 1 373 ? -46.037 -9.956 8.586 1.00 32.59 373 PRO A O 1
ATOM 1523 N N . ILE A 1 374 ? -45.394 -10.562 10.665 1.00 34.53 374 ILE A N 1
ATOM 1524 C CA . ILE A 1 374 ? -45.913 -11.921 10.580 1.00 32.99 374 ILE A CA 1
ATOM 1525 C C . ILE A 1 374 ? -46.820 -12.277 11.747 1.00 32.94 374 ILE A C 1
ATOM 1526 O O . ILE A 1 374 ? -47.426 -13.349 11.738 1.00 34.37 374 ILE A O 1
ATOM 1531 N N . PHE A 1 375 ? -46.955 -11.404 12.743 1.00 37.95 375 PHE A N 1
ATOM 1532 C CA . PHE A 1 375 ? -47.791 -11.687 13.901 1.00 40.31 375 PHE A CA 1
ATOM 1533 C C . PHE A 1 375 ? -49.262 -11.745 13.489 1.00 42.21 375 PHE A C 1
ATOM 1534 O O . PHE A 1 375 ? -49.623 -11.526 12.329 1.00 40.52 375 PHE A O 1
ATOM 1542 N N . LEU A 1 376 ? -50.127 -12.046 14.458 1.00 38.01 376 LEU A N 1
ATOM 1543 C CA . LEU A 1 376 ? -51.560 -12.150 14.202 1.00 41.81 376 LEU A CA 1
ATOM 1544 C C . LEU A 1 376 ? -52.144 -10.812 13.759 1.00 42.80 376 LEU A C 1
ATOM 1545 O O . LEU A 1 376 ? -52.245 -9.877 14.562 1.00 42.00 376 LEU A O 1
ATOM 1550 N N . SER A 1 377 ? -52.544 -10.718 12.489 1.00 48.08 377 SER A N 1
ATOM 1551 C CA . SER A 1 377 ? -53.000 -9.465 11.902 1.00 46.55 377 SER A CA 1
ATOM 1552 C C . SER A 1 377 ? -54.083 -9.750 10.871 1.00 46.50 377 SER A C 1
ATOM 1553 O O . SER A 1 377 ? -54.152 -10.844 10.306 1.00 45.86 377 SER A O 1
ATOM 1556 N N . GLY A 1 378 ? -54.910 -8.736 10.603 1.00 44.64 378 GLY A N 1
ATOM 1557 C CA . GLY A 1 378 ? -56.023 -8.900 9.684 1.00 43.95 378 GLY A CA 1
ATOM 1558 C C . GLY A 1 378 ? -55.827 -8.306 8.301 1.00 42.61 378 GLY A C 1
ATOM 1559 O O . GLY A 1 378 ? -56.799 -7.915 7.649 1.00 40.72 378 GLY A O 1
ATOM 1560 N N . SER A 1 379 ? -54.582 -8.247 7.832 1.00 41.24 379 SER A N 1
ATOM 1561 C CA . SER A 1 379 ? -54.250 -7.612 6.563 1.00 40.87 379 SER A CA 1
ATOM 1562 C C . SER A 1 379 ? -53.297 -8.505 5.782 1.00 38.73 379 SER A C 1
ATOM 1563 O O . SER A 1 379 ? -52.804 -9.517 6.285 1.00 38.61 379 SER A O 1
ATOM 1566 N N . ALA A 1 380 ? -53.021 -8.117 4.539 1.00 41.09 380 ALA A N 1
ATOM 1567 C CA . ALA A 1 380 ? -51.999 -8.826 3.782 1.00 40.71 380 ALA A CA 1
ATOM 1568 C C . ALA A 1 380 ? -50.606 -8.325 4.135 1.00 39.53 380 ALA A C 1
ATOM 1569 O O . ALA A 1 380 ? -49.646 -9.105 4.110 1.00 40.35 380 ALA A O 1
ATOM 1571 N N . HIS A 1 381 ? -50.487 -7.040 4.489 1.00 34.06 381 HIS A N 1
ATOM 1572 C CA . HIS A 1 381 ? -49.207 -6.485 4.917 1.00 34.82 381 HIS A CA 1
ATOM 1573 C C . HIS A 1 381 ? -48.905 -6.818 6.374 1.00 37.16 381 HIS A C 1
ATOM 1574 O O . HIS A 1 381 ? -47.751 -7.088 6.725 1.00 40.48 381 HIS A O 1
ATOM 1581 N N . GLY A 1 382 ? -49.918 -6.779 7.236 1.00 35.62 382 GLY A N 1
ATOM 1582 C CA . GLY A 1 382 ? -49.756 -7.177 8.620 1.00 35.62 382 GLY A CA 1
ATOM 1583 C C . GLY A 1 382 ? -49.455 -6.074 9.609 1.00 36.07 382 GLY A C 1
ATOM 1584 O O . GLY A 1 382 ? -48.944 -6.366 10.696 1.00 37.32 382 GLY A O 1
ATOM 1585 N N . TYR A 1 383 ? -49.767 -4.820 9.290 1.00 38.31 383 TYR A N 1
ATOM 1586 C CA . TYR A 1 383 ? -49.451 -3.711 10.182 1.00 39.88 383 TYR A CA 1
ATOM 1587 C C . TYR A 1 383 ? -50.581 -3.384 11.154 1.00 42.36 383 TYR A C 1
ATOM 1588 O O . TYR A 1 383 ? -50.512 -2.360 11.841 1.00 41.64 383 TYR A O 1
ATOM 1597 N N . ASP A 1 384 ? -51.601 -4.233 11.236 1.00 41.20 384 ASP A N 1
ATOM 1598 C CA . ASP A 1 384 ? -52.667 -4.127 12.233 1.00 43.95 384 ASP A CA 1
ATOM 1599 C C . ASP A 1 384 ? -52.576 -5.334 13.164 1.00 45.22 384 ASP A C 1
ATOM 1600 O O . ASP A 1 384 ? -53.369 -6.273 13.062 1.00 47.57 384 ASP A O 1
ATOM 1605 N N . THR A 1 385 ? -51.608 -5.306 14.074 1.00 43.00 385 THR A N 1
ATOM 1606 C CA . THR A 1 385 ? -51.337 -6.470 14.908 1.00 42.33 385 THR A CA 1
ATOM 1607 C C . THR A 1 385 ? -52.502 -6.733 15.858 1.00 39.26 385 THR A C 1
ATOM 1608 O O . THR A 1 385 ? -53.033 -5.808 16.477 1.00 36.59 385 THR A O 1
ATOM 1612 N N . TYR A 1 386 ? -52.914 -7.996 15.963 1.00 43.28 386 TYR A N 1
ATOM 1613 C CA . TYR A 1 386 ? -53.925 -8.356 16.953 1.00 45.54 386 TYR A CA 1
ATOM 1614 C C . TYR A 1 386 ? -53.289 -8.872 18.237 1.00 46.56 386 TYR A C 1
ATOM 1615 O O . TYR A 1 386 ? -53.730 -8.525 19.336 1.00 49.32 386 TYR A O 1
ATOM 1624 N N . ASP A 1 387 ? -52.269 -9.718 18.111 1.00 44.80 387 ASP A N 1
ATOM 1625 C CA . ASP A 1 387 ? -51.523 -10.228 19.257 1.00 44.64 387 ASP A CA 1
ATOM 1626 C C . ASP A 1 387 ? -50.053 -10.251 18.865 1.00 44.14 387 ASP A C 1
ATOM 1627 O O . ASP A 1 387 ? -49.661 -10.993 17.959 1.00 43.25 387 ASP A O 1
ATOM 1632 N N . TYR A 1 388 ? -49.245 -9.438 19.542 1.00 38.75 388 TYR A N 1
ATOM 1633 C CA . TYR A 1 388 ? -47.816 -9.404 19.269 1.00 40.26 388 TYR A CA 1
ATOM 1634 C C . TYR A 1 388 ? -47.097 -10.672 19.721 1.00 40.77 388 TYR A C 1
ATOM 1635 O O . TYR A 1 388 ? -45.915 -10.840 19.400 1.00 39.02 388 TYR A O 1
ATOM 1644 N N . TYR A 1 389 ? -47.772 -11.565 20.447 1.00 43.97 389 TYR A N 1
ATOM 1645 C CA . TYR A 1 389 ? -47.138 -12.768 20.971 1.00 44.73 389 TYR A CA 1
ATOM 1646 C C . TYR A 1 389 ? -47.484 -14.030 20.193 1.00 41.26 389 TYR A C 1
ATOM 1647 O O . TYR A 1 389 ? -46.903 -15.084 20.465 1.00 39.27 389 TYR A O 1
ATOM 1656 N N . ARG A 1 390 ? -48.411 -13.963 19.250 1.00 42.60 390 ARG A N 1
ATOM 1657 C CA . ARG A 1 390 ? -48.843 -15.136 18.510 1.00 43.24 390 ARG A CA 1
ATOM 1658 C C . ARG A 1 390 ? -48.524 -14.951 17.035 1.00 40.74 390 ARG A C 1
ATOM 1659 O O . ARG A 1 390 ? -48.807 -13.896 16.461 1.00 41.96 390 ARG A O 1
ATOM 1667 N N . LEU A 1 391 ? -47.923 -15.967 16.431 1.00 41.31 391 LEU A N 1
ATOM 1668 C CA . LEU A 1 391 ? -47.717 -15.963 14.991 1.00 39.28 391 LEU A CA 1
ATOM 1669 C C . LEU A 1 391 ? -49.066 -16.056 14.287 1.00 36.35 391 LEU A C 1
ATOM 1670 O O . LEU A 1 391 ? -50.010 -16.660 14.804 1.00 33.41 391 LEU A O 1
ATOM 1675 N N . ASP A 1 392 ? -49.174 -15.423 13.119 1.00 37.77 392 ASP A N 1
ATOM 1676 C CA . ASP A 1 392 ? -50.429 -15.488 12.371 1.00 39.34 392 ASP A CA 1
ATOM 1677 C C . ASP A 1 392 ? -50.495 -16.799 11.602 1.00 40.24 392 ASP A C 1
ATOM 1678 O O . ASP A 1 392 ? -49.533 -17.155 10.913 1.00 40.52 392 ASP A O 1
ATOM 1683 N N . PRO A 1 393 ? -51.600 -17.544 11.701 1.00 36.97 393 PRO A N 1
ATOM 1684 C CA . PRO A 1 393 ? -51.722 -18.788 10.928 1.00 36.32 393 PRO A CA 1
ATOM 1685 C C . PRO A 1 393 ? -51.692 -18.593 9.417 1.00 37.58 393 PRO A C 1
ATOM 1686 O O . PRO A 1 393 ? -51.562 -19.589 8.699 1.00 39.70 393 PRO A O 1
ATOM 1690 N N . LYS A 1 394 ? -51.799 -17.362 8.911 1.00 36.36 394 LYS A N 1
ATOM 1691 C CA . LYS A 1 394 ? -51.653 -17.144 7.473 1.00 37.10 394 LYS A CA 1
ATOM 1692 C C . LYS A 1 394 ? -50.286 -17.593 6.984 1.00 36.00 394 LYS A C 1
ATOM 1693 O O . LYS A 1 394 ? -50.167 -18.188 5.907 1.00 32.36 394 LYS A O 1
ATOM 1699 N N . PHE A 1 395 ? -49.241 -17.309 7.761 1.00 33.89 395 PHE A N 1
ATOM 1700 C CA . PHE A 1 395 ? -47.865 -17.548 7.354 1.00 38.85 395 PHE A CA 1
ATOM 1701 C C . PHE A 1 395 ? -47.255 -18.803 7.965 1.00 42.04 395 PHE A C 1
ATOM 1702 O O . PHE A 1 395 ? -46.211 -19.254 7.484 1.00 42.72 395 PHE A O 1
ATOM 1710 N N . GLY A 1 396 ? -47.849 -19.359 9.018 1.00 37.79 396 GLY A N 1
ATOM 1711 C CA . GLY A 1 396 ? -47.358 -20.616 9.546 1.00 39.20 396 GLY A CA 1
ATOM 1712 C C . GLY A 1 396 ? -47.444 -20.785 11.048 1.00 40.72 396 GLY A C 1
ATOM 1713 O O . GLY A 1 396 ? -47.902 -19.892 11.768 1.00 46.54 396 GLY A O 1
ATOM 1714 N N . THR A 1 397 ? -47.013 -21.947 11.530 1.00 46.48 397 THR A N 1
ATOM 1715 C CA . THR A 1 397 ? -46.966 -22.221 12.954 1.00 45.45 397 THR A CA 1
ATOM 1716 C C . THR A 1 397 ? -45.631 -21.747 13.521 1.00 44.03 397 THR A C 1
ATOM 1717 O O . THR A 1 397 ? -44.736 -21.310 12.793 1.00 42.38 397 THR A O 1
ATOM 1721 N N . GLU A 1 398 ? -45.495 -21.819 14.845 1.00 46.87 398 GLU A N 1
ATOM 1722 C CA . GLU A 1 398 ? -44.215 -21.474 15.446 1.00 45.86 398 GLU A CA 1
ATOM 1723 C C . GLU A 1 398 ? -43.126 -22.456 15.044 1.00 43.51 398 GLU A C 1
ATOM 1724 O O . GLU A 1 398 ? -41.953 -22.072 14.951 1.00 37.50 398 GLU A O 1
ATOM 1730 N N . ASP A 1 399 ? -43.492 -23.718 14.788 1.00 43.92 399 ASP A N 1
ATOM 1731 C CA . ASP A 1 399 ? -42.492 -24.714 14.417 1.00 44.13 399 ASP A CA 1
ATOM 1732 C C . ASP A 1 399 ? -41.987 -24.508 12.994 1.00 41.54 399 ASP A C 1
ATOM 1733 O O . ASP A 1 399 ? -40.811 -24.766 12.713 1.00 41.47 399 ASP A O 1
ATOM 1738 N N . GLU A 1 400 ? -42.848 -24.050 12.084 1.00 43.44 400 GLU A N 1
ATOM 1739 C CA . GLU A 1 400 ? -42.360 -23.669 10.762 1.00 41.85 400 GLU A CA 1
ATOM 1740 C C . GLU A 1 400 ? -41.423 -22.467 10.847 1.00 38.88 400 GLU A C 1
ATOM 1741 O O . GLU A 1 400 ? -40.447 -22.383 10.094 1.00 39.17 400 GLU A O 1
ATOM 1747 N N . LEU A 1 401 ? -41.689 -21.526 11.759 1.00 34.55 401 LEU A N 1
ATOM 1748 C CA . LEU A 1 401 ? -40.799 -20.372 11.869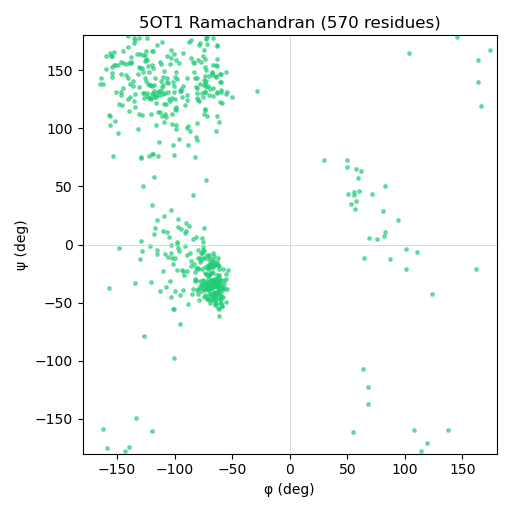 1.00 36.22 401 LEU A CA 1
ATOM 1749 C C . LEU A 1 401 ? -39.484 -20.755 12.535 1.00 39.43 401 LEU A C 1
ATOM 1750 O O . LEU A 1 401 ? -38.410 -20.335 12.089 1.00 40.61 401 LEU A O 1
ATOM 1755 N N . ARG A 1 402 ? -39.556 -21.550 13.605 1.00 41.60 402 ARG A N 1
ATOM 1756 C CA . ARG A 1 402 ? -38.352 -22.079 14.236 1.00 41.93 402 ARG A CA 1
ATOM 1757 C C . ARG A 1 402 ? -37.476 -22.815 13.226 1.00 39.49 402 ARG A C 1
ATOM 1758 O O . ARG A 1 402 ? -36.244 -22.716 13.273 1.00 37.11 402 ARG A O 1
ATOM 1766 N N . GLU A 1 403 ? -38.100 -23.556 12.300 1.00 39.22 403 GLU A N 1
ATOM 1767 C CA . GLU A 1 403 ? -37.351 -24.203 11.224 1.00 38.67 403 GLU A CA 1
ATOM 1768 C C . GLU A 1 403 ? -36.773 -23.178 10.257 1.00 36.65 403 GLU A C 1
ATOM 1769 O O . GLU A 1 403 ? -35.701 -23.393 9.678 1.00 37.00 403 GLU A O 1
ATOM 1775 N N . PHE A 1 404 ? -37.472 -22.064 10.058 1.00 37.98 404 PHE A N 1
ATOM 1776 C CA . PHE A 1 404 ? -36.951 -21.017 9.188 1.00 40.82 404 PHE A CA 1
ATOM 1777 C C . PHE A 1 404 ? -35.744 -20.334 9.824 1.00 40.78 404 PHE A C 1
ATOM 1778 O O . PHE A 1 404 ? -34.688 -20.201 9.193 1.00 37.53 404 PHE A O 1
ATOM 1786 N N . LEU A 1 405 ? -35.876 -19.911 11.083 1.00 38.26 405 LEU A N 1
ATOM 1787 C CA . LEU A 1 405 ? -34.763 -19.252 11.760 1.00 39.03 405 LEU A CA 1
ATOM 1788 C C . LEU A 1 405 ? -33.545 -20.159 11.848 1.00 39.51 405 LEU A C 1
ATOM 1789 O O . LEU A 1 405 ? -32.419 -19.718 11.592 1.00 37.61 405 LEU A O 1
ATOM 1794 N N . ASP A 1 406 ? -33.748 -21.430 12.202 1.00 44.89 406 ASP A N 1
ATOM 1795 C CA . ASP A 1 406 ? -32.610 -22.321 12.393 1.00 45.20 406 ASP A CA 1
ATOM 1796 C C . ASP A 1 406 ? -31.927 -22.649 11.070 1.00 43.33 406 ASP A C 1
ATOM 1797 O O . ASP A 1 406 ? -30.694 -22.695 11.000 1.00 42.35 406 ASP A O 1
ATOM 1802 N N . GLU A 1 407 ? -32.700 -22.862 10.004 1.00 44.08 407 GLU A N 1
ATOM 1803 C CA . GLU A 1 407 ? -32.080 -23.168 8.719 1.00 44.29 407 GLU A CA 1
ATOM 1804 C C . GLU A 1 407 ? -31.336 -21.964 8.156 1.00 44.13 407 GLU A C 1
ATOM 1805 O O . GLU A 1 407 ? -30.323 -22.130 7.467 1.00 41.75 407 GLU A O 1
ATOM 1811 N N . ALA A 1 408 ? -31.811 -20.750 8.441 1.00 43.99 408 ALA A N 1
ATOM 1812 C CA . ALA A 1 408 ? -31.089 -19.560 8.006 1.00 45.14 408 ALA A CA 1
ATOM 1813 C C . ALA A 1 408 ? -29.827 -19.338 8.830 1.00 46.78 408 ALA A C 1
ATOM 1814 O O . ALA A 1 408 ? -28.826 -18.841 8.304 1.00 46.17 408 ALA A O 1
ATOM 1816 N N . HIS A 1 409 ? -29.854 -19.705 10.112 1.00 42.11 409 HIS A N 1
ATOM 1817 C CA . HIS A 1 409 ? -28.691 -19.495 10.968 1.00 44.44 409 HIS A CA 1
ATOM 1818 C C . HIS A 1 409 ? -27.516 -20.364 10.536 1.00 47.90 409 HIS A C 1
ATOM 1819 O O . HIS A 1 409 ? -26.387 -19.874 10.411 1.00 47.12 409 HIS A O 1
ATOM 1826 N N . ARG A 1 410 ? -27.756 -21.655 10.293 1.00 44.95 410 ARG A N 1
ATOM 1827 C CA . ARG A 1 410 ? -26.648 -22.529 9.923 1.00 48.20 410 ARG A CA 1
ATOM 1828 C C . ARG A 1 410 ? -26.100 -22.201 8.540 1.00 46.15 410 ARG A C 1
ATOM 1829 O O . ARG A 1 410 ? -24.971 -22.596 8.227 1.00 42.66 410 ARG A O 1
ATOM 1837 N N . ARG A 1 411 ? -26.866 -21.487 7.715 1.00 48.26 411 ARG A N 1
ATOM 1838 C CA . ARG A 1 411 ? -26.357 -20.916 6.477 1.00 49.34 411 ARG A CA 1
ATOM 1839 C C . ARG A 1 411 ? -25.661 -19.581 6.698 1.00 50.21 411 ARG A C 1
ATOM 1840 O O . ARG A 1 411 ? -25.258 -18.936 5.725 1.00 52.64 411 ARG A O 1
ATOM 1848 N N . GLY A 1 412 ? -25.510 -19.158 7.949 1.00 51.16 412 GLY A N 1
ATOM 1849 C CA . GLY A 1 412 ? -24.848 -17.901 8.241 1.00 47.59 412 GLY A CA 1
ATOM 1850 C C . GLY A 1 412 ? -25.661 -16.685 7.857 1.00 45.63 412 GLY A C 1
ATOM 1851 O O . GLY A 1 412 ? -25.115 -15.736 7.278 1.00 41.49 412 GLY A O 1
ATOM 1852 N N . MET A 1 413 ? -26.957 -16.692 8.158 1.00 43.43 413 MET A N 1
ATOM 1853 C CA . MET A 1 413 ? -27.843 -15.580 7.858 1.00 42.39 413 MET A CA 1
ATOM 1854 C C . MET A 1 413 ? -28.505 -15.091 9.138 1.00 41.26 413 MET A C 1
ATOM 1855 O O . MET A 1 413 ? -28.669 -15.847 10.099 1.00 42.78 413 MET A O 1
ATOM 1860 N N . ARG A 1 414 ? -28.878 -13.816 9.150 1.00 37.71 414 ARG A N 1
ATOM 1861 C CA . ARG A 1 414 ? -29.620 -13.225 10.253 1.00 37.98 414 ARG A CA 1
ATOM 1862 C C . ARG A 1 414 ? -30.958 -12.720 9.728 1.00 34.72 414 ARG A C 1
ATOM 1863 O O . ARG A 1 414 ? -31.084 -12.377 8.549 1.00 34.93 414 ARG A O 1
ATOM 1871 N N . VAL A 1 415 ? -31.962 -12.691 10.602 1.00 37.04 415 VAL A N 1
ATOM 1872 C CA . VAL A 1 415 ? -33.312 -12.273 10.240 1.00 36.68 415 VAL A CA 1
ATOM 1873 C C . VAL A 1 415 ? -33.738 -11.130 11.152 1.00 36.73 415 VAL A C 1
ATOM 1874 O O . VAL A 1 415 ? -33.623 -11.232 12.379 1.00 35.35 415 VAL A O 1
ATOM 1878 N N . ILE A 1 416 ? -34.238 -10.053 10.551 1.00 35.84 416 ILE A N 1
ATOM 1879 C CA . ILE A 1 416 ? -34.810 -8.916 11.266 1.00 34.59 416 ILE A CA 1
ATOM 1880 C C . ILE A 1 416 ? -36.317 -8.934 11.054 1.00 36.01 416 ILE A C 1
ATOM 1881 O O . ILE A 1 416 ? -36.786 -9.059 9.917 1.00 37.94 416 ILE A O 1
ATOM 1886 N N . PHE A 1 417 ? -37.076 -8.815 12.139 1.00 37.15 417 PHE A N 1
ATOM 1887 C CA . PHE A 1 417 ? -38.529 -8.804 12.058 1.00 36.32 417 PHE A CA 1
ATOM 1888 C C . PHE A 1 417 ? -39.065 -7.383 12.207 1.00 37.70 417 PHE A C 1
ATOM 1889 O O . PHE A 1 417 ? -38.391 -6.488 12.722 1.00 39.83 417 PHE A O 1
ATOM 1897 N N . ASP A 1 418 ? -40.304 -7.191 11.757 1.00 35.59 418 ASP A N 1
ATOM 1898 C CA . ASP A 1 418 ? -40.935 -5.877 11.751 1.00 35.96 418 ASP A CA 1
ATOM 1899 C C . ASP A 1 418 ? -41.771 -5.694 13.012 1.00 33.57 418 ASP A C 1
ATOM 1900 O O . ASP A 1 418 ? -42.572 -6.564 13.368 1.00 35.00 418 ASP A O 1
ATOM 1905 N N . PHE A 1 419 ? -41.598 -4.549 13.671 1.00 34.88 419 PHE A N 1
ATOM 1906 C CA . PHE A 1 419 ? -42.235 -4.254 14.949 1.00 34.10 419 PHE A CA 1
ATOM 1907 C C . PHE A 1 419 ? -43.107 -3.015 14.800 1.00 31.38 419 PHE A C 1
ATOM 1908 O O . PHE A 1 419 ? -42.624 -1.956 14.383 1.00 29.17 419 PHE A O 1
ATOM 1916 N N . VAL A 1 420 ? -44.381 -3.151 15.152 1.00 33.92 420 VAL A N 1
ATOM 1917 C CA . VAL A 1 420 ? -45.380 -2.110 14.932 1.00 33.24 420 VAL A CA 1
ATOM 1918 C C . VAL A 1 420 ? -45.935 -1.673 16.283 1.00 32.82 420 VAL A C 1
ATOM 1919 O O . VAL A 1 420 ? -47.043 -2.081 16.663 1.00 28.71 420 VAL A O 1
ATOM 1923 N N . PRO A 1 421 ? -45.205 -0.844 17.040 1.00 35.02 421 PRO A N 1
ATOM 1924 C CA . PRO A 1 421 ? -45.651 -0.504 18.396 1.00 35.43 421 PRO A CA 1
ATOM 1925 C C . PRO A 1 421 ? -46.684 0.610 18.443 1.00 35.85 421 PRO A C 1
ATOM 1926 O O . PRO A 1 421 ? -47.455 0.695 19.404 1.00 34.96 421 PRO A O 1
ATOM 1930 N N . ASN A 1 422 ? -46.719 1.466 17.418 1.00 37.83 422 ASN A N 1
ATOM 1931 C CA . ASN A 1 422 ? -47.524 2.683 17.504 1.00 39.16 422 ASN A CA 1
ATOM 1932 C C . ASN A 1 422 ? -49.018 2.382 17.483 1.00 37.66 422 ASN A C 1
ATOM 1933 O O . ASN A 1 422 ? -49.802 3.063 18.155 1.00 35.47 422 ASN A O 1
ATOM 1938 N N . HIS A 1 423 ? -49.433 1.375 16.718 1.00 39.72 423 HIS A N 1
ATOM 1939 C CA . HIS A 1 423 ? -50.849 1.116 16.506 1.00 37.62 423 HIS A CA 1
ATOM 1940 C C . HIS A 1 423 ? -51.062 -0.373 16.294 1.00 35.35 423 HIS A C 1
ATOM 1941 O O . HIS A 1 423 ? -50.162 -1.092 15.854 1.00 35.45 423 HIS A O 1
ATOM 1948 N N . CYS A 1 424 ? -52.272 -0.830 16.617 1.00 38.47 424 CYS A N 1
ATOM 1949 C CA . CYS A 1 424 ? -52.641 -2.227 16.411 1.00 38.13 424 CYS A CA 1
ATOM 1950 C C . CYS A 1 424 ? -53.828 -2.300 15.461 1.00 37.36 424 CYS A C 1
ATOM 1951 O O . CYS A 1 424 ? -54.081 -1.344 14.723 1.00 36.36 424 CYS A O 1
ATOM 1954 N N . GLY A 1 425 ? -54.551 -3.423 15.458 1.00 34.82 425 GLY A N 1
ATOM 1955 C CA . GLY A 1 425 ? -55.739 -3.587 14.652 1.00 34.93 425 GLY A CA 1
ATOM 1956 C C . GLY A 1 425 ? -56.998 -3.656 15.506 1.00 34.57 425 GLY A C 1
ATOM 1957 O O . GLY A 1 425 ? -56.955 -3.686 16.734 1.00 37.32 425 GLY A O 1
ATOM 1958 N N . ILE A 1 426 ? -58.143 -3.682 14.819 1.00 39.96 426 ILE A N 1
ATOM 1959 C CA . ILE A 1 426 ? -59.429 -3.735 15.508 1.00 40.48 426 ILE A CA 1
ATOM 1960 C C . ILE A 1 426 ? -59.745 -5.111 16.075 1.00 42.10 426 ILE A C 1
ATOM 1961 O O . ILE A 1 426 ? -60.693 -5.243 16.857 1.00 42.49 426 ILE A O 1
ATOM 1966 N N . GLY A 1 427 ? -58.987 -6.140 15.703 1.00 39.45 427 GLY A N 1
ATOM 1967 C CA . GLY A 1 427 ? -59.149 -7.457 16.278 1.00 40.43 427 GLY A CA 1
ATOM 1968 C C . GLY A 1 427 ? -58.297 -7.730 17.496 1.00 42.17 427 GLY A C 1
ATOM 1969 O O . GLY A 1 427 ? -58.375 -8.825 18.061 1.00 43.29 427 GLY A O 1
ATOM 1970 N N . ASN A 1 428 ? -57.474 -6.770 17.909 1.00 38.29 428 ASN A N 1
ATOM 1971 C CA . ASN A 1 428 ? -56.651 -6.897 19.106 1.00 38.60 428 ASN A CA 1
ATOM 1972 C C . ASN A 1 428 ? -57.543 -7.092 20.327 1.00 36.92 428 ASN A C 1
ATOM 1973 O O . ASN A 1 428 ? -58.401 -6.237 20.594 1.00 39.78 428 ASN A O 1
ATOM 1978 N N . PRO A 1 429 ? -57.385 -8.180 21.088 1.00 38.35 429 PRO A N 1
ATOM 1979 C CA . PRO A 1 429 ? -58.311 -8.420 22.209 1.00 38.45 429 PRO A CA 1
ATOM 1980 C C . PRO A 1 429 ? -58.353 -7.287 23.220 1.00 38.78 429 PRO A C 1
ATOM 1981 O O . PRO A 1 429 ? -59.432 -6.985 23.746 1.00 39.57 429 PRO A O 1
ATOM 1985 N N . ALA A 1 430 ? -57.217 -6.640 23.500 1.00 45.02 430 ALA A N 1
ATOM 1986 C CA . ALA A 1 430 ? -57.230 -5.483 24.392 1.00 44.97 430 ALA A CA 1
ATOM 1987 C C . ALA A 1 430 ? -58.117 -4.371 23.850 1.00 44.67 430 ALA A C 1
ATOM 1988 O O . ALA A 1 430 ? -58.780 -3.674 24.626 1.00 43.30 430 ALA A O 1
ATOM 1990 N N . PHE A 1 431 ? -58.148 -4.194 22.530 1.00 41.73 431 PHE A N 1
ATOM 1991 C CA . PHE A 1 431 ? -59.051 -3.210 21.951 1.00 42.79 431 PHE A CA 1
ATOM 1992 C C . PHE A 1 431 ? -60.494 -3.706 21.956 1.00 41.92 431 PHE A C 1
ATOM 1993 O O . PHE A 1 431 ? -61.420 -2.918 22.176 1.00 40.93 431 PHE A O 1
ATOM 2001 N N . LEU A 1 432 ? -60.713 -5.000 21.718 1.00 43.35 432 LEU A N 1
ATOM 2002 C CA . LEU A 1 432 ? -62.073 -5.522 21.799 1.00 43.03 432 LEU A CA 1
ATOM 2003 C C . LEU A 1 432 ? -62.604 -5.484 23.226 1.00 43.35 432 LEU A C 1
ATOM 2004 O O . LEU A 1 432 ? -63.814 -5.342 23.430 1.00 40.90 432 LEU A O 1
ATOM 2009 N N . ASP A 1 433 ? -61.728 -5.621 24.222 1.00 47.78 433 ASP A N 1
ATOM 2010 C CA . ASP A 1 433 ? -62.174 -5.441 25.599 1.00 50.79 433 ASP A CA 1
ATOM 2011 C C . ASP A 1 433 ? -62.740 -4.039 25.799 1.00 53.83 433 ASP A C 1
ATOM 2012 O O . ASP A 1 433 ? -63.817 -3.877 26.383 1.00 57.91 433 ASP A O 1
ATOM 2017 N N . VAL A 1 434 ? -62.056 -3.017 25.277 1.00 50.25 434 VAL A N 1
ATOM 2018 C CA . VAL A 1 434 ? -62.568 -1.652 25.360 1.00 50.13 434 VAL A CA 1
ATOM 2019 C C . VAL A 1 434 ? -63.836 -1.483 24.527 1.00 52.61 434 VAL A C 1
ATOM 2020 O O . VAL A 1 434 ? -64.670 -0.622 24.835 1.00 51.58 434 VAL A O 1
ATOM 2024 N N . TRP A 1 435 ? -64.016 -2.322 23.503 1.00 52.71 435 TRP A N 1
ATOM 2025 C CA . TRP A 1 435 ? -65.149 -2.208 22.587 1.00 54.71 435 TRP A CA 1
ATOM 2026 C C . TRP A 1 435 ? -66.484 -2.321 23.317 1.00 55.88 435 TRP A C 1
ATOM 2027 O O . TRP A 1 435 ? -67.363 -1.467 23.160 1.00 54.91 435 TRP A O 1
ATOM 2038 N N . GLU A 1 436 ? -66.670 -3.384 24.102 1.00 59.54 436 GLU A N 1
ATOM 2039 C CA . GLU A 1 436 ? -67.914 -3.507 24.854 1.00 61.68 436 GLU A CA 1
ATOM 2040 C C . GLU A 1 436 ? -67.647 -3.520 26.351 1.00 60.66 436 GLU A C 1
ATOM 2041 O O . GLU A 1 436 ? -68.017 -4.470 27.046 1.00 64.48 436 GLU A O 1
ATOM 2047 N N . LYS A 1 437 ? -67.005 -2.467 26.853 1.00 57.52 437 LYS A N 1
ATOM 2048 C CA . LYS A 1 437 ? -66.835 -2.283 28.288 1.00 58.13 437 LYS A CA 1
ATOM 2049 C C . LYS A 1 437 ? -66.611 -0.810 28.609 1.00 58.60 437 LYS A C 1
ATOM 2050 O O . LYS A 1 437 ? -67.115 -0.303 29.616 1.00 56.72 437 LYS A O 1
ATOM 2056 N N . GLY A 1 438 ? -65.877 -0.112 27.752 1.00 57.65 438 GLY A N 1
ATOM 2057 C CA . GLY A 1 438 ? -65.624 1.303 27.985 1.00 59.19 438 GLY A CA 1
ATOM 2058 C C . GLY A 1 438 ? -64.736 1.509 29.189 1.00 59.71 438 GLY A C 1
ATOM 2059 O O . GLY A 1 438 ? -63.628 0.969 29.258 1.00 59.09 438 GLY A O 1
ATOM 2060 N N . ASN A 1 439 ? -65.226 2.280 30.165 1.00 63.23 439 ASN A N 1
ATOM 2061 C CA . ASN A 1 439 ? -64.454 2.544 31.372 1.00 63.29 439 ASN A CA 1
ATOM 2062 C C . ASN A 1 439 ? -64.357 1.343 32.293 1.00 59.23 439 ASN A C 1
ATOM 2063 O O . ASN A 1 439 ? -63.625 1.410 33.284 1.00 55.18 439 ASN A O 1
ATOM 2068 N N . GLU A 1 440 ? -65.101 0.273 32.018 1.00 59.20 440 GLU A N 1
ATOM 2069 C CA . GLU A 1 440 ? -64.920 -0.967 32.757 1.00 59.98 440 GLU A CA 1
ATOM 2070 C C . GLU A 1 440 ? -63.641 -1.693 32.354 1.00 58.85 440 GLU A C 1
ATOM 2071 O O . GLU A 1 440 ? -63.106 -2.471 33.151 1.00 59.34 440 GLU A O 1
ATOM 2077 N N . SER A 1 441 ? -63.144 -1.459 31.146 1.00 56.47 441 SER A N 1
ATOM 2078 C CA . SER A 1 441 ? -61.997 -2.208 30.648 1.00 53.39 441 SER A CA 1
ATOM 2079 C C . SER A 1 441 ? -60.716 -1.702 31.296 1.00 52.06 441 SER A C 1
ATOM 2080 O O . SER A 1 441 ? -60.473 -0.492 31.311 1.00 56.27 441 SER A O 1
ATOM 2083 N N . PRO A 1 442 ? -59.867 -2.583 31.833 1.00 52.63 442 PRO A N 1
ATOM 2084 C CA . PRO A 1 442 ? -58.562 -2.113 32.322 1.00 53.25 442 PRO A CA 1
ATOM 2085 C C . PRO A 1 442 ? -57.669 -1.589 31.214 1.00 53.99 442 PRO A C 1
ATOM 2086 O O . PRO A 1 442 ? -56.715 -0.857 31.503 1.00 54.81 442 PRO A O 1
ATOM 2090 N N . TYR A 1 443 ? -57.954 -1.924 29.959 1.00 46.79 443 TYR A N 1
ATOM 2091 C CA . TYR A 1 443 ? -57.157 -1.486 28.824 1.00 48.20 443 TYR A CA 1
ATOM 2092 C C . TYR A 1 443 ? -57.646 -0.167 28.241 1.00 48.66 443 TYR A C 1
ATOM 2093 O O . TYR A 1 443 ? -57.208 0.215 27.150 1.00 47.96 443 TYR A O 1
ATOM 2102 N N . TRP A 1 444 ? -58.545 0.527 28.946 1.00 51.59 444 TRP A N 1
ATOM 2103 C CA . TRP A 1 444 ? -59.029 1.829 28.498 1.00 50.22 444 TRP A CA 1
ATOM 2104 C C . TRP A 1 444 ? -57.904 2.852 28.446 1.00 46.64 444 TRP A C 1
ATOM 2105 O O . TRP A 1 444 ? -57.876 3.710 27.556 1.00 44.53 444 TRP A O 1
ATOM 2116 N N . ASP A 1 445 ? -56.965 2.775 29.386 1.00 51.76 445 ASP A N 1
ATOM 2117 C CA . ASP A 1 445 ? -55.825 3.678 29.374 1.00 50.81 445 ASP A CA 1
ATOM 2118 C C . ASP A 1 445 ? -54.910 3.434 28.180 1.00 47.65 445 ASP A C 1
ATOM 2119 O O . ASP A 1 445 ? -54.084 4.293 27.861 1.00 48.15 445 ASP A O 1
ATOM 2124 N N . TRP A 1 446 ? -55.039 2.292 27.507 1.00 44.22 446 TRP A N 1
ATOM 2125 C CA . TRP A 1 446 ? -54.134 1.960 26.415 1.00 44.54 446 TRP A CA 1
ATOM 2126 C C . TRP A 1 446 ? -54.466 2.693 25.120 1.00 44.70 446 TRP A C 1
ATOM 2127 O O . TRP A 1 446 ? -53.628 2.724 24.213 1.00 41.82 446 TRP A O 1
ATOM 2138 N N . PHE A 1 447 ? -55.650 3.288 25.014 1.00 42.60 447 PHE A N 1
ATOM 2139 C CA . PHE A 1 447 ? -56.127 3.863 23.766 1.00 42.85 447 PHE A CA 1
ATOM 2140 C C . PHE A 1 447 ? -56.645 5.270 24.023 1.00 42.82 447 PHE A C 1
ATOM 2141 O O . PHE A 1 447 ? -56.682 5.749 25.159 1.00 44.06 447 PHE A O 1
ATOM 2149 N N . PHE A 1 448 ? -57.064 5.935 22.951 1.00 44.05 448 PHE A N 1
ATOM 2150 C CA . PHE A 1 448 ? -57.582 7.298 23.028 1.00 42.92 448 PHE A CA 1
ATOM 2151 C C . PHE A 1 448 ? -58.997 7.292 22.462 1.00 43.06 448 PHE A C 1
ATOM 2152 O O . PHE A 1 448 ? -59.237 7.727 21.335 1.00 41.69 448 PHE A O 1
ATOM 2160 N N . VAL A 1 449 ? -59.937 6.795 23.258 1.00 43.68 449 VAL A N 1
ATOM 2161 C CA . VAL A 1 449 ? -61.332 6.714 22.842 1.00 46.08 449 VAL A CA 1
ATOM 2162 C C . VAL A 1 449 ? -61.981 8.083 23.014 1.00 47.95 449 VAL A C 1
ATOM 2163 O O . VAL A 1 449 ? -61.952 8.664 24.104 1.00 47.38 449 VAL A O 1
ATOM 2167 N N . LYS A 1 450 ? -62.559 8.602 21.930 1.00 49.36 450 LYS A N 1
ATOM 2168 C CA . LYS A 1 450 ? -63.280 9.868 21.945 1.00 49.34 450 LYS A CA 1
ATOM 2169 C C . LYS A 1 450 ? -64.753 9.669 22.293 1.00 48.78 450 LYS A C 1
ATOM 2170 O O . LYS A 1 450 ? -65.275 10.335 23.193 1.00 52.13 450 LYS A O 1
ATOM 2176 N N . LYS A 1 451 ? -65.428 8.758 21.594 1.00 49.26 451 LYS A N 1
ATOM 2177 C CA . LYS A 1 451 ? -66.841 8.476 21.807 1.00 52.04 451 LYS A CA 1
ATOM 2178 C C . LYS A 1 451 ? -67.026 7.006 22.162 1.00 52.54 451 LYS A C 1
ATOM 2179 O O . LYS A 1 451 ? -66.415 6.124 21.546 1.00 55.36 451 LYS A O 1
ATOM 2185 N N . TRP A 1 452 ? -67.881 6.748 23.155 1.00 48.76 452 TRP A N 1
ATOM 2186 C CA . TRP A 1 452 ? -68.203 5.397 23.581 1.00 51.22 452 TRP A CA 1
ATOM 2187 C C . TRP A 1 452 ? -69.673 5.383 23.987 1.00 52.42 452 TRP A C 1
ATOM 2188 O O . TRP A 1 452 ? -70.119 6.303 24.696 1.00 53.28 452 TRP A O 1
ATOM 2199 N N . PRO A 1 453 ? -70.454 4.377 23.554 1.00 49.33 453 PRO A N 1
ATOM 2200 C CA . PRO A 1 453 ? -70.024 3.243 22.731 1.00 51.95 453 PRO A CA 1
ATOM 2201 C C . PRO A 1 453 ? -69.764 3.608 21.276 1.00 55.99 453 PRO A C 1
ATOM 2202 O O . PRO A 1 453 ? -70.256 4.626 20.786 1.00 52.82 453 PRO A O 1
ATOM 2206 N N . PHE A 1 454 ? -68.990 2.761 20.603 1.00 52.36 454 PHE A N 1
ATOM 2207 C CA . PHE A 1 454 ? -68.603 2.988 19.222 1.00 58.33 454 PHE A CA 1
ATOM 2208 C C . PHE A 1 454 ? -68.649 1.675 18.454 1.00 68.35 454 PHE A C 1
ATOM 2209 O O . PHE A 1 454 ? -68.535 0.588 19.027 1.00 78.69 454 PHE A O 1
ATOM 2217 N N . LYS A 1 455 ? -68.810 1.796 17.140 1.00 56.58 455 LYS A N 1
ATOM 2218 C CA . LYS A 1 455 ? -68.741 0.671 16.219 1.00 58.18 455 LYS A CA 1
ATOM 2219 C C . LYS A 1 455 ? -67.327 0.561 15.657 1.00 61.62 455 LYS A C 1
ATOM 2220 O O . LYS A 1 455 ? -66.733 1.565 15.251 1.00 57.39 455 LYS A O 1
ATOM 2226 N N . LEU A 1 456 ? -66.795 -0.663 15.640 1.00 57.06 456 LEU A N 1
ATOM 2227 C CA . LEU A 1 456 ? -65.417 -0.892 15.218 1.00 54.38 456 LEU A CA 1
ATOM 2228 C C . LEU A 1 456 ? -65.155 -0.307 13.836 1.00 59.59 456 LEU A C 1
ATOM 2229 O O . LEU A 1 456 ? -65.915 -0.542 12.893 1.00 51.82 456 LEU A O 1
ATOM 2234 N N . GLY A 1 457 ? -64.068 0.451 13.719 1.00 52.58 457 GLY A N 1
ATOM 2235 C CA . GLY A 1 457 ? -63.684 1.056 12.462 1.00 52.06 457 GLY A CA 1
ATOM 2236 C C . GLY A 1 457 ? -64.020 2.524 12.310 1.00 52.80 457 GLY A C 1
ATOM 2237 O O . GLY A 1 457 ? -63.650 3.118 11.290 1.00 48.49 457 GLY A O 1
ATOM 2238 N N . ASP A 1 458 ? -64.700 3.129 13.287 1.00 57.24 458 ASP A N 1
ATOM 2239 C CA . ASP A 1 458 ? -65.070 4.542 13.226 1.00 57.05 458 ASP A CA 1
ATOM 2240 C C . ASP A 1 458 ? -63.871 5.396 13.627 1.00 55.44 458 ASP A C 1
ATOM 2241 O O . ASP A 1 458 ? -63.552 5.515 14.815 1.00 58.26 458 ASP A O 1
ATOM 2246 N N . GLY A 1 459 ? -63.224 6.014 12.637 1.00 67.71 459 GLY A N 1
ATOM 2247 C CA . GLY A 1 459 ? -62.074 6.862 12.905 1.00 59.74 459 GLY A CA 1
ATOM 2248 C C . GLY A 1 459 ? -62.379 8.061 13.780 1.00 48.48 459 GLY A C 1
ATOM 2249 O O . GLY A 1 459 ? -61.477 8.577 14.454 1.00 40.97 459 GLY A O 1
ATOM 2250 N N . SER A 1 460 ? -63.627 8.528 13.769 1.00 56.06 460 SER A N 1
ATOM 2251 C CA . SER A 1 460 ? -64.043 9.648 14.601 1.00 54.30 460 SER A CA 1
ATOM 2252 C C . SER A 1 460 ? -64.250 9.264 16.060 1.00 54.11 460 SER A C 1
ATOM 2253 O O . SER A 1 460 ? -64.377 10.155 16.909 1.00 52.87 460 SER A O 1
ATOM 2256 N N . ALA A 1 461 ? -64.305 7.971 16.373 1.00 51.72 461 ALA A N 1
ATOM 2257 C CA . ALA A 1 461 ? -64.597 7.534 17.732 1.00 48.52 461 ALA A CA 1
ATOM 2258 C C . ALA A 1 461 ? -63.348 7.286 18.563 1.00 46.01 461 ALA A C 1
ATOM 2259 O O . ALA A 1 461 ? -63.426 7.303 19.797 1.00 47.04 461 ALA A O 1
ATOM 2261 N N . TYR A 1 462 ? -62.208 7.053 17.922 1.00 47.28 462 TYR A N 1
ATOM 2262 C CA . TYR A 1 462 ? -60.952 6.861 18.630 1.00 44.03 462 TYR A CA 1
ATOM 2263 C C . TYR A 1 462 ? -59.813 7.296 17.722 1.00 41.71 462 TYR A C 1
ATOM 2264 O O . TYR A 1 462 ? -59.939 7.281 16.495 1.00 41.07 462 TYR A O 1
ATOM 2273 N N . VAL A 1 463 ? -58.701 7.695 18.337 1.00 40.35 463 VAL A N 1
ATOM 2274 C CA . VAL A 1 463 ? -57.549 8.135 17.563 1.00 39.78 463 VAL A CA 1
ATOM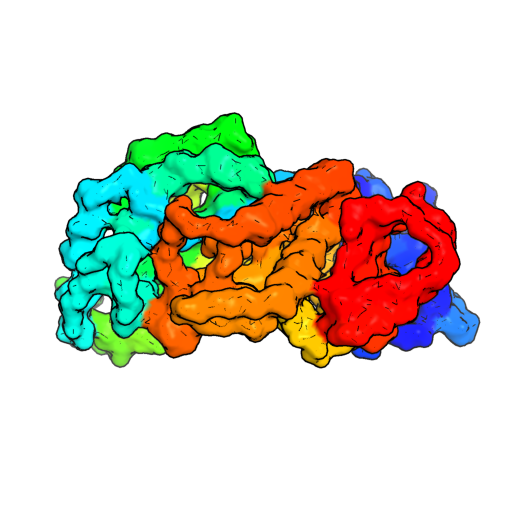 2275 C C . VAL A 1 463 ? -56.921 6.941 16.862 1.00 40.26 463 VAL A C 1
ATOM 2276 O O . VAL A 1 463 ? -56.620 5.915 17.485 1.00 39.83 463 VAL A O 1
ATOM 2280 N N . GLY A 1 464 ? -56.718 7.063 15.554 1.00 42.14 464 GLY A N 1
ATOM 2281 C CA . GLY A 1 464 ? -56.025 6.057 14.776 1.00 40.28 464 GLY A CA 1
ATOM 2282 C C . GLY A 1 464 ? -54.846 6.662 14.037 1.00 39.99 464 GLY A C 1
ATOM 2283 O O . GLY A 1 464 ? -54.586 7.871 14.103 1.00 39.30 464 GLY A O 1
ATOM 2284 N N . TRP A 1 465 ? -54.119 5.796 13.334 1.00 36.71 465 TRP A N 1
ATOM 2285 C CA . TRP A 1 465 ? -53.006 6.240 12.506 1.00 37.20 465 TRP A CA 1
ATOM 2286 C C . TRP A 1 465 ? -53.547 6.925 11.255 1.00 38.21 465 TRP A C 1
ATOM 2287 O O . TRP A 1 465 ? -54.211 6.287 10.431 1.00 40.53 465 TRP A O 1
ATOM 2298 N N . TRP A 1 466 ? -53.266 8.225 11.122 1.00 35.72 466 TRP A N 1
ATOM 2299 C CA . TRP A 1 466 ? -53.819 9.064 10.050 1.00 38.90 466 TRP A CA 1
ATOM 2300 C C . TRP A 1 466 ? -55.345 9.050 10.059 1.00 39.71 466 TRP A C 1
ATOM 2301 O O . TRP A 1 466 ? -55.992 9.067 9.009 1.00 40.35 466 TRP A O 1
ATOM 2312 N N . GLY A 1 467 ? -55.926 9.031 11.257 1.00 40.71 467 GLY A N 1
ATOM 2313 C CA . GLY A 1 467 ? -57.364 9.027 11.415 1.00 40.94 467 GLY A CA 1
ATOM 2314 C C . GLY A 1 467 ? -58.066 7.759 10.979 1.00 41.55 467 GLY A C 1
ATOM 2315 O O . GLY A 1 467 ? -59.301 7.724 10.990 1.00 44.22 467 GLY A O 1
ATOM 2316 N N . PHE A 1 468 ? -57.330 6.716 10.605 1.00 37.49 468 PHE A N 1
ATOM 2317 C CA . PHE A 1 468 ? -57.933 5.491 10.094 1.00 37.56 468 PHE A CA 1
ATOM 2318 C C . PHE A 1 468 ? -58.462 4.642 11.244 1.00 37.79 468 PHE A C 1
ATOM 2319 O O . PHE A 1 468 ? -57.707 4.276 12.150 1.00 39.76 468 PHE A O 1
ATOM 2327 N N . GLY A 1 469 ? -59.755 4.320 11.206 1.00 44.26 469 GLY A N 1
ATOM 2328 C CA . GLY A 1 469 ? -60.328 3.461 12.226 1.00 42.72 469 GLY A CA 1
ATOM 2329 C C . GLY A 1 469 ? -59.815 2.039 12.196 1.00 42.56 469 GLY A C 1
ATOM 2330 O O . GLY A 1 469 ? -60.058 1.286 13.145 1.00 42.61 469 GLY A O 1
ATOM 2331 N N . SER A 1 470 ? -59.114 1.661 11.126 1.00 42.30 470 SER A N 1
ATOM 2332 C CA . SER A 1 470 ? -58.524 0.338 10.989 1.00 41.81 470 SER A CA 1
ATOM 2333 C C . SER A 1 470 ? -57.315 0.134 11.890 1.00 39.71 470 SER A C 1
ATOM 2334 O O . SER A 1 470 ? -56.998 -1.009 12.232 1.00 39.65 470 SER A O 1
ATOM 2337 N N . LEU A 1 471 ? -56.631 1.207 12.277 1.00 40.83 471 LEU A N 1
ATOM 2338 C CA . LEU A 1 471 ? -55.359 1.125 12.995 1.00 40.89 471 LEU A CA 1
ATOM 2339 C C . LEU A 1 471 ? -55.418 1.994 14.244 1.00 41.62 471 LEU A C 1
ATOM 2340 O O . LEU A 1 471 ? -54.808 3.072 14.290 1.00 40.89 471 LEU A O 1
ATOM 2345 N N . PRO A 1 472 ? -56.137 1.557 15.278 1.00 39.57 472 PRO A N 1
ATOM 2346 C CA . PRO A 1 472 ? -56.231 2.366 16.502 1.00 39.25 472 PRO A CA 1
ATOM 2347 C C . PRO A 1 472 ? -54.858 2.614 17.113 1.00 38.98 472 PRO A C 1
ATOM 2348 O O . PRO A 1 472 ? -54.047 1.696 17.260 1.00 40.02 472 PRO A O 1
ATOM 2352 N N . LYS A 1 473 ? -54.603 3.875 17.462 1.00 36.84 473 LYS A N 1
ATOM 2353 C CA . LYS A 1 473 ? -53.295 4.277 17.966 1.00 37.76 473 LYS A CA 1
ATOM 2354 C C . LYS A 1 473 ? -53.107 3.821 19.405 1.00 38.94 473 LYS A C 1
ATOM 2355 O O . LYS A 1 473 ? -53.931 4.115 20.277 1.00 39.27 473 LYS A O 1
ATOM 2361 N N . LEU A 1 474 ? -52.006 3.119 19.655 1.00 37.92 474 LEU A N 1
ATOM 2362 C CA . LEU A 1 474 ? -51.679 2.674 20.999 1.00 39.15 474 LEU A CA 1
ATOM 2363 C C . LEU A 1 474 ? -51.048 3.804 21.801 1.00 39.42 474 LEU A C 1
ATOM 2364 O O . LEU A 1 474 ? -50.288 4.620 21.270 1.00 37.70 474 LEU A O 1
ATOM 2369 N N . ASN A 1 475 ? -51.377 3.839 23.093 1.00 42.62 475 ASN A N 1
ATOM 2370 C CA . ASN A 1 475 ? -50.889 4.855 24.023 1.00 40.74 475 ASN A CA 1
ATOM 2371 C C . ASN A 1 475 ? -49.497 4.446 24.494 1.00 40.05 475 ASN A C 1
ATOM 2372 O O . ASN A 1 475 ? -49.290 3.983 25.618 1.00 41.99 475 ASN A O 1
ATOM 2377 N N . THR A 1 476 ? -48.524 4.630 23.604 1.00 39.19 476 THR A N 1
ATOM 2378 C CA . THR A 1 476 ? -47.147 4.277 23.921 1.00 37.64 476 THR A CA 1
ATOM 2379 C C . THR A 1 476 ? -46.596 5.076 25.097 1.00 37.06 476 THR A C 1
ATOM 2380 O O . THR A 1 476 ? -45.629 4.639 25.729 1.00 36.22 476 THR A O 1
ATOM 2384 N N . ALA A 1 477 ? -47.191 6.231 25.410 1.00 41.30 477 ALA A N 1
ATOM 2385 C CA . ALA A 1 477 ? -46.783 6.981 26.593 1.00 42.89 477 ALA A CA 1
ATOM 2386 C C . ALA A 1 477 ? -47.218 6.299 27.883 1.00 44.48 477 ALA A C 1
ATOM 2387 O O . ALA A 1 477 ? -46.680 6.617 28.949 1.00 45.82 477 ALA A O 1
ATOM 2389 N N . ASN A 1 478 ? -48.176 5.379 27.809 1.00 43.24 478 ASN A N 1
ATOM 2390 C CA . ASN A 1 478 ? -48.597 4.632 28.984 1.00 43.22 478 ASN A CA 1
ATOM 2391 C C . ASN A 1 478 ? -47.524 3.626 29.371 1.00 45.97 478 ASN A C 1
ATOM 2392 O O . ASN A 1 478 ? -46.909 2.987 28.512 1.00 50.10 478 ASN A O 1
ATOM 2397 N N . GLN A 1 479 ? -47.311 3.478 30.678 1.00 45.24 479 GLN A N 1
ATOM 2398 C CA . GLN A 1 479 ? -46.300 2.541 31.150 1.00 47.06 479 GLN A CA 1
ATOM 2399 C C . GLN A 1 479 ? -46.730 1.093 30.944 1.00 46.99 479 GLN A C 1
ATOM 2400 O O . GLN A 1 479 ? -45.889 0.242 30.626 1.00 46.10 479 GLN A O 1
ATOM 2406 N N . GLU A 1 480 ? -48.023 0.793 31.120 1.00 42.72 480 GLU A N 1
ATOM 2407 C CA . GLU A 1 480 ? -48.512 -0.557 30.848 1.00 43.41 480 GLU A CA 1
ATOM 2408 C C . GLU A 1 480 ? -48.318 -0.927 29.382 1.00 44.14 480 GLU A C 1
ATOM 2409 O O . GLU A 1 480 ? -47.913 -2.052 29.067 1.00 48.00 480 GLU A O 1
ATOM 2415 N N . VAL A 1 481 ? -48.600 0.006 28.471 1.00 45.22 481 VAL A N 1
ATOM 2416 C CA . VAL A 1 481 ? -48.450 -0.293 27.050 1.00 42.88 481 VAL A CA 1
ATOM 2417 C C . VAL A 1 481 ? -46.982 -0.480 26.699 1.00 41.02 481 VAL A C 1
ATOM 2418 O O . VAL A 1 481 ? -46.618 -1.414 25.974 1.00 40.19 481 VAL A O 1
ATOM 2422 N N . ARG A 1 482 ? -46.118 0.392 27.219 1.00 41.67 482 ARG A N 1
ATOM 2423 C CA . ARG A 1 482 ? -44.705 0.354 26.861 1.00 40.74 482 ARG A CA 1
ATOM 2424 C C . ARG A 1 482 ? -44.079 -0.993 27.210 1.00 42.27 482 ARG A C 1
ATOM 2425 O O . ARG A 1 482 ? -43.473 -1.649 26.357 1.00 41.58 482 ARG A O 1
ATOM 2433 N N . GLU A 1 483 ? -44.227 -1.428 28.466 1.00 43.22 483 GLU A N 1
ATOM 2434 C CA . GLU A 1 483 ? -43.594 -2.670 28.896 1.00 44.65 483 GLU A CA 1
ATOM 2435 C C . GLU A 1 483 ? -44.172 -3.884 28.180 1.00 42.40 483 GLU A C 1
ATOM 2436 O O . GLU A 1 483 ? -43.447 -4.854 27.925 1.00 43.03 483 GLU A O 1
ATOM 2442 N N . TYR A 1 484 ? -45.465 -3.855 27.852 1.00 43.17 484 TYR A N 1
ATOM 2443 C CA . TYR A 1 484 ? -46.055 -4.939 27.074 1.00 41.79 484 TYR A CA 1
ATOM 2444 C C . TYR A 1 484 ? -45.408 -5.041 25.698 1.00 41.43 484 TYR A C 1
ATOM 2445 O O . TYR A 1 484 ? -45.078 -6.139 25.236 1.00 43.29 484 TYR A O 1
ATOM 2454 N N . LEU A 1 485 ? -45.236 -3.907 25.018 1.00 39.83 485 LEU A N 1
ATOM 2455 C CA . LEU A 1 485 ? -44.631 -3.936 23.691 1.00 38.00 485 LEU A CA 1
ATOM 2456 C C . LEU A 1 485 ? -43.154 -4.295 23.765 1.00 38.14 485 LEU A C 1
ATOM 2457 O O . LEU A 1 485 ? -42.660 -5.081 22.948 1.00 38.73 485 LEU A O 1
ATOM 2462 N N . ILE A 1 486 ? -42.428 -3.727 24.731 1.00 42.61 486 ILE A N 1
ATOM 2463 C CA . ILE A 1 486 ? -41.035 -4.124 24.913 1.00 41.82 486 ILE A CA 1
ATOM 2464 C C . ILE A 1 486 ? -40.955 -5.607 25.254 1.00 40.69 486 ILE A C 1
ATOM 2465 O O . ILE A 1 486 ? -40.053 -6.317 24.794 1.00 40.65 486 ILE A O 1
ATOM 2470 N N . GLY A 1 487 ? -41.910 -6.103 26.047 1.00 40.65 487 GLY A N 1
ATOM 2471 C CA . GLY A 1 487 ? -41.929 -7.519 26.373 1.00 40.57 487 GLY A CA 1
ATOM 2472 C C . GLY A 1 487 ? -42.154 -8.406 25.165 1.00 40.45 487 GLY A C 1
ATOM 2473 O O . GLY A 1 487 ? -41.607 -9.511 25.093 1.00 41.82 487 GLY A O 1
ATOM 2474 N N . ALA A 1 488 ? -42.948 -7.937 24.201 1.00 41.61 488 ALA A N 1
ATOM 2475 C CA . ALA A 1 488 ? -43.152 -8.693 22.968 1.00 41.97 488 ALA A CA 1
ATOM 2476 C C . ALA A 1 488 ? -41.894 -8.705 22.107 1.00 40.63 488 ALA A C 1
ATOM 2477 O O . ALA A 1 488 ? -41.579 -9.719 21.474 1.00 41.62 488 ALA A O 1
ATOM 2479 N N . ALA A 1 489 ? -41.165 -7.589 22.063 1.00 37.83 489 ALA A N 1
ATOM 2480 C CA . ALA A 1 489 ? -39.947 -7.541 21.261 1.00 38.77 489 ALA A CA 1
ATOM 2481 C C . ALA A 1 489 ? -38.877 -8.468 21.824 1.00 39.33 489 ALA A C 1
ATOM 2482 O O . ALA A 1 489 ? -38.197 -9.173 21.068 1.00 39.74 489 ALA A O 1
ATOM 2484 N N . LEU A 1 490 ? -38.714 -8.477 23.152 1.00 39.92 490 LEU A N 1
ATOM 2485 C CA . LEU A 1 490 ? -37.732 -9.356 23.781 1.00 40.70 490 LEU A CA 1
ATOM 2486 C C . LEU A 1 490 ? -38.098 -10.822 23.606 1.00 40.91 490 LEU A C 1
ATOM 2487 O O . LEU A 1 490 ? -37.209 -11.677 23.522 1.00 39.38 490 LEU A O 1
ATOM 2492 N N . HIS A 1 491 ? -39.395 -11.129 23.567 1.00 41.14 491 HIS A N 1
ATOM 2493 C CA . HIS A 1 491 ? -39.835 -12.501 23.344 1.00 40.09 491 HIS A CA 1
ATOM 2494 C C . HIS A 1 491 ? -39.352 -13.019 21.995 1.00 40.11 491 HIS A C 1
ATOM 2495 O O . HIS A 1 491 ? -38.793 -14.121 21.906 1.00 42.43 491 HIS A O 1
ATOM 2502 N N . TRP A 1 492 ? -39.526 -12.221 20.938 1.00 40.79 492 TRP A N 1
ATOM 2503 C CA . TRP A 1 492 ? -39.115 -12.633 19.603 1.00 39.87 492 TRP A CA 1
ATOM 2504 C C . TRP A 1 492 ? -37.624 -12.459 19.355 1.00 40.68 492 TRP A C 1
ATOM 2505 O O . TRP A 1 492 ? -37.093 -13.082 18.431 1.00 42.98 492 TRP A O 1
ATOM 2516 N N . ILE A 1 493 ? -36.936 -11.625 20.135 1.00 41.81 493 ILE A N 1
ATOM 2517 C CA . ILE A 1 493 ? -35.477 -11.668 20.108 1.00 42.42 493 ILE A CA 1
ATOM 2518 C C . ILE A 1 493 ? -34.987 -12.951 20.762 1.00 44.45 493 ILE A C 1
ATOM 2519 O O . ILE A 1 493 ? -34.132 -13.660 20.216 1.00 42.89 493 ILE A O 1
ATOM 2524 N N . GLU A 1 494 ? -35.534 -13.273 21.939 1.00 45.35 494 GLU A N 1
ATOM 2525 C CA . GLU A 1 494 ? -35.247 -14.543 22.599 1.00 46.53 494 GLU A CA 1
ATOM 2526 C C . GLU A 1 494 ? -35.616 -15.731 21.717 1.00 46.02 494 GLU A C 1
ATOM 2527 O O . GLU A 1 494 ? -34.965 -16.780 21.787 1.00 44.73 494 GLU A O 1
ATOM 2533 N N . PHE A 1 495 ? -36.635 -15.580 20.865 1.00 41.79 495 PHE A N 1
ATOM 2534 C CA . PHE A 1 495 ? -37.098 -16.702 20.051 1.00 42.20 495 PHE A CA 1
ATOM 2535 C C . PHE A 1 495 ? -36.057 -17.102 19.012 1.00 40.03 495 PHE A C 1
ATOM 2536 O O . PHE A 1 495 ? -35.887 -18.294 18.725 1.00 35.80 495 PHE A O 1
ATOM 2544 N N . GLY A 1 496 ? -35.350 -16.122 18.441 1.00 37.81 496 GLY A N 1
ATOM 2545 C CA . GLY A 1 496 ? -34.297 -16.403 17.481 1.00 39.64 496 GLY A CA 1
ATOM 2546 C C . GLY A 1 496 ? -33.888 -15.231 16.608 1.00 39.49 496 GLY A C 1
ATOM 2547 O O . GLY A 1 496 ? -32.782 -15.217 16.056 1.00 38.74 496 GLY A O 1
ATOM 2548 N N . PHE A 1 497 ? -34.771 -14.242 16.478 1.00 38.03 497 PHE A N 1
ATOM 2549 C CA . PHE A 1 497 ? -34.496 -13.088 15.631 1.00 37.64 497 PHE A CA 1
ATOM 2550 C C . PHE A 1 497 ? -33.250 -12.350 16.103 1.00 37.76 497 PHE A C 1
ATOM 2551 O O . PHE A 1 497 ? -32.951 -12.282 17.298 1.00 38.28 497 PHE A O 1
ATOM 2559 N N . ASP A 1 498 ? -32.521 -11.786 15.141 1.00 39.84 498 ASP A N 1
ATOM 2560 C CA . ASP A 1 498 ? -31.232 -11.159 15.395 1.00 40.65 498 ASP A CA 1
ATOM 2561 C C . ASP A 1 498 ? -31.302 -9.638 15.318 1.00 40.75 498 ASP A C 1
ATOM 2562 O O . ASP A 1 498 ? -30.258 -8.977 15.315 1.00 41.37 498 ASP A O 1
ATOM 2567 N N . GLY A 1 499 ? -32.501 -9.071 15.267 1.00 41.21 499 GLY A N 1
ATOM 2568 C CA . GLY A 1 499 ? -32.654 -7.637 15.103 1.00 38.60 499 GLY A CA 1
ATOM 2569 C C . GLY A 1 499 ? -34.116 -7.292 14.926 1.00 37.21 499 GLY A C 1
ATOM 2570 O O . GLY A 1 499 ? -34.964 -8.165 14.711 1.00 39.25 499 GLY A O 1
ATOM 2571 N N . ILE A 1 500 ? -34.401 -5.994 15.025 1.00 36.14 500 ILE A N 1
ATOM 2572 C CA . ILE A 1 500 ? -35.766 -5.484 14.981 1.00 34.12 500 ILE A CA 1
ATOM 2573 C C . ILE A 1 500 ? -35.831 -4.323 14.002 1.00 33.25 500 ILE A C 1
ATOM 2574 O O . ILE A 1 500 ? -34.863 -3.570 13.853 1.00 32.61 500 ILE A O 1
ATOM 2579 N N . ARG A 1 501 ? -36.968 -4.189 13.323 1.00 35.85 501 ARG A N 1
ATOM 2580 C CA . ARG A 1 501 ? -37.287 -3.026 12.503 1.00 37.39 501 ARG A CA 1
ATOM 2581 C C . ARG A 1 501 ? -38.554 -2.395 13.059 1.00 35.98 501 ARG A C 1
ATOM 2582 O O . ARG A 1 501 ? -39.550 -3.093 13.271 1.00 36.68 501 ARG A O 1
ATOM 2590 N N . VAL A 1 502 ? -38.528 -1.086 13.289 1.00 36.06 502 VAL A N 1
ATOM 2591 C CA . VAL A 1 502 ? -39.613 -0.404 13.988 1.00 36.69 502 VAL A CA 1
ATOM 2592 C C . VAL A 1 502 ? -40.416 0.424 12.992 1.00 36.19 502 VAL A C 1
ATOM 2593 O O . VAL A 1 502 ? -39.873 1.316 12.327 1.00 34.42 502 VAL A O 1
ATOM 2597 N N . ASP A 1 503 ? -41.712 0.124 12.900 1.00 35.08 503 ASP A N 1
ATOM 2598 C CA . ASP A 1 503 ? -42.635 0.879 12.066 1.00 36.45 503 ASP A CA 1
ATOM 2599 C C . ASP A 1 503 ? -42.938 2.224 12.712 1.00 36.85 503 ASP A C 1
ATOM 2600 O O . ASP A 1 503 ? -43.128 2.311 13.930 1.00 39.49 503 ASP A O 1
ATOM 2605 N N . VAL A 1 504 ? -42.990 3.263 11.874 1.00 37.01 504 VAL A N 1
ATOM 2606 C CA . VAL A 1 504 ? -43.242 4.671 12.206 1.00 36.74 504 VAL A CA 1
ATOM 2607 C C . VAL A 1 504 ? -42.758 5.053 13.605 1.00 36.79 504 VAL A C 1
ATOM 2608 O O . VAL A 1 504 ? -43.577 5.273 14.508 1.00 36.77 504 VAL A O 1
ATOM 2612 N N . PRO A 1 505 ? -41.446 5.176 13.832 1.00 39.37 505 PRO A N 1
ATOM 2613 C CA . PRO A 1 505 ? -40.988 5.587 15.167 1.00 40.76 505 PRO A CA 1
ATOM 2614 C C . PRO A 1 505 ? -41.315 7.035 15.484 1.00 43.49 505 PRO A C 1
ATOM 2615 O O . PRO A 1 505 ? -41.451 7.386 16.664 1.00 43.48 505 PRO A O 1
ATOM 2619 N N . ASN A 1 506 ? -41.444 7.888 14.464 1.00 43.90 506 ASN A N 1
ATOM 2620 C CA . ASN A 1 506 ? -41.698 9.306 14.682 1.00 44.25 506 ASN A CA 1
ATOM 2621 C C . ASN A 1 506 ? -43.094 9.578 15.218 1.00 45.46 506 ASN A C 1
ATOM 2622 O O . ASN A 1 506 ? -43.373 10.710 15.630 1.00 48.33 506 ASN A O 1
ATOM 2627 N N . GLU A 1 507 ? -43.966 8.576 15.225 1.00 43.15 507 GLU A N 1
ATOM 2628 C CA . GLU A 1 507 ? -45.316 8.706 15.746 1.00 42.44 507 GLU A CA 1
ATOM 2629 C C . GLU A 1 507 ? -45.475 8.074 17.120 1.00 41.36 507 GLU A C 1
ATOM 2630 O O . GLU A 1 507 ? -46.569 8.123 17.690 1.00 40.45 507 GLU A O 1
ATOM 2636 N N . VAL A 1 508 ? -44.414 7.485 17.660 1.00 39.87 508 VAL A N 1
ATOM 2637 C CA . VAL A 1 508 ? -44.473 6.859 18.974 1.00 40.47 508 VAL A CA 1
ATOM 2638 C C . VAL A 1 508 ? -44.335 7.934 20.043 1.00 43.87 508 VAL A C 1
ATOM 2639 O O . VAL A 1 508 ? -43.377 8.717 20.036 1.00 42.09 508 VAL A O 1
ATOM 2643 N N . LEU A 1 509 ? -45.293 7.967 20.966 1.00 37.80 509 LEU A N 1
ATOM 2644 C CA . LEU A 1 509 ? -45.275 8.918 22.066 1.00 39.00 509 LEU A CA 1
ATOM 2645 C C . LEU A 1 509 ? -44.073 8.688 22.979 1.00 41.39 509 LEU A C 1
ATOM 2646 O O . LEU A 1 509 ? -43.654 7.552 23.223 1.00 42.16 509 LEU A O 1
ATOM 2651 N N . ASP A 1 510 ? -43.530 9.796 23.495 1.00 45.29 510 ASP A N 1
ATOM 2652 C CA . ASP A 1 510 ? -42.359 9.850 24.368 1.00 50.42 510 ASP A CA 1
ATOM 2653 C C . ASP A 1 510 ? -41.189 9.057 23.798 1.00 48.71 510 ASP A C 1
ATOM 2654 O O . ASP A 1 510 ? -40.776 8.049 24.388 1.00 44.63 510 ASP A O 1
ATOM 2659 N N . PRO A 1 511 ? -40.612 9.491 22.674 1.00 46.98 511 PRO A N 1
ATOM 2660 C CA . PRO A 1 511 ? -39.483 8.747 22.101 1.00 46.30 511 PRO A CA 1
ATOM 2661 C C . PRO A 1 511 ? -38.215 8.834 22.929 1.00 48.67 511 PRO A C 1
ATOM 2662 O O . PRO A 1 511 ? -37.304 8.027 22.715 1.00 51.59 511 PRO A O 1
ATOM 2666 N N . GLY A 1 512 ? -38.116 9.786 23.856 1.00 48.60 512 GLY A N 1
ATOM 2667 C CA . GLY A 1 512 ? -36.963 9.849 24.732 1.00 48.64 512 GLY A CA 1
ATOM 2668 C C . GLY A 1 512 ? -36.994 8.876 25.889 1.00 47.32 512 GLY A C 1
ATOM 2669 O O . GLY A 1 512 ? -35.974 8.701 26.561 1.00 52.99 512 GLY A O 1
ATOM 2670 N N . THR A 1 513 ? -38.143 8.245 26.142 1.00 49.64 513 THR A N 1
ATOM 2671 C CA . THR A 1 513 ? -38.256 7.234 27.179 1.00 49.74 513 THR A CA 1
ATOM 2672 C C . THR A 1 513 ? -38.714 5.885 26.654 1.00 48.12 513 THR A C 1
ATOM 2673 O O . THR A 1 513 ? -38.830 4.945 27.445 1.00 51.11 513 THR A O 1
ATOM 2677 N N . PHE A 1 514 ? -38.990 5.760 25.358 1.00 48.00 514 PHE A N 1
ATOM 2678 C CA . PHE A 1 514 ? -39.467 4.503 24.792 1.00 46.86 514 PHE A CA 1
ATOM 2679 C C . PHE A 1 514 ? -38.341 3.745 24.100 1.00 48.27 514 PHE A C 1
ATOM 2680 O O . PHE A 1 514 ? -38.062 2.589 24.430 1.00 52.91 514 PHE A O 1
ATOM 2688 N N . PHE A 1 515 ? -37.682 4.390 23.151 1.00 44.84 515 PHE A N 1
ATOM 2689 C CA . PHE A 1 515 ? -36.617 3.770 22.383 1.00 45.56 515 PHE A CA 1
ATOM 2690 C C . PHE A 1 515 ? -35.343 3.609 23.208 1.00 45.63 515 PHE A C 1
ATOM 2691 O O . PHE A 1 515 ? -34.666 2.584 23.063 1.00 44.08 515 PHE A O 1
ATOM 2699 N N . PRO A 1 516 ? -34.964 4.564 24.073 1.00 42.68 516 PRO A N 1
ATOM 2700 C CA . PRO A 1 516 ? -33.841 4.267 24.978 1.00 47.24 516 PRO A CA 1
ATOM 2701 C C . PRO A 1 516 ? -34.082 3.033 25.832 1.00 52.60 516 PRO A C 1
ATOM 2702 O O . PRO A 1 516 ? -33.150 2.249 26.050 1.00 60.42 516 PRO A O 1
ATOM 2706 N N . GLU A 1 517 ? -35.314 2.817 26.300 1.00 54.07 517 GLU A N 1
ATOM 2707 C CA . GLU A 1 517 ? -35.595 1.607 27.067 1.00 54.27 517 GLU A CA 1
ATOM 2708 C C . GLU A 1 517 ? -35.714 0.391 26.159 1.00 52.44 517 GLU A C 1
ATOM 2709 O O . GLU A 1 517 ? -35.329 -0.723 26.542 1.00 49.00 517 GLU A O 1
ATOM 2715 N N . LEU A 1 518 ? -36.258 0.585 24.958 1.00 45.54 518 LEU A N 1
ATOM 2716 C CA . LEU A 1 518 ? -36.290 -0.489 23.972 1.00 43.00 518 LEU A CA 1
ATOM 2717 C C . LEU A 1 518 ? -34.881 -0.947 23.624 1.00 40.08 518 LEU A C 1
ATOM 2718 O O . LEU A 1 518 ? -34.580 -2.146 23.645 1.00 47.83 518 LEU A O 1
ATOM 2723 N N . ARG A 1 519 ? -34.002 0.003 23.297 1.00 44.54 519 ARG A N 1
ATOM 2724 C CA . ARG A 1 519 ? -32.630 -0.345 22.945 1.00 42.40 519 ARG A CA 1
ATOM 2725 C C . ARG A 1 519 ? -31.904 -0.990 24.119 1.00 41.03 519 ARG A C 1
ATOM 2726 O O . ARG A 1 519 ? -31.166 -1.967 23.941 1.00 41.52 519 ARG A O 1
ATOM 2734 N N . LYS A 1 520 ? -32.105 -0.460 25.329 1.00 50.87 520 LYS A N 1
ATOM 2735 C CA . LYS A 1 520 ? -31.439 -1.015 26.503 1.00 51.08 520 LYS A CA 1
ATOM 2736 C C . LYS A 1 520 ? -31.903 -2.438 26.783 1.00 48.33 520 LYS A C 1
ATOM 2737 O O . LYS A 1 520 ? -31.110 -3.281 27.217 1.00 47.65 520 LYS A O 1
ATOM 2743 N N . ALA A 1 521 ? -33.184 -2.727 26.544 1.00 44.90 521 ALA A N 1
ATOM 2744 C CA . ALA A 1 521 ? -33.688 -4.072 26.807 1.00 46.52 521 ALA A CA 1
ATOM 2745 C C . ALA A 1 521 ? -33.206 -5.060 25.753 1.00 47.31 521 ALA A C 1
ATOM 2746 O O . ALA A 1 521 ? -32.876 -6.207 26.075 1.00 52.83 521 ALA A O 1
ATOM 2748 N N . VAL A 1 522 ? -33.156 -4.637 24.490 1.00 43.52 522 VAL A N 1
ATOM 2749 C CA . VAL A 1 522 ? -32.766 -5.550 23.423 1.00 42.26 522 VAL A CA 1
ATOM 2750 C C . VAL A 1 522 ? -31.255 -5.759 23.410 1.00 42.64 522 VAL A C 1
ATOM 2751 O O . VAL A 1 522 ? -30.777 -6.868 23.139 1.00 45.32 522 VAL A O 1
ATOM 2755 N N . LYS A 1 523 ? -30.479 -4.718 23.737 1.00 44.62 523 LYS A N 1
ATOM 2756 C CA . LYS A 1 523 ? -29.024 -4.863 23.728 1.00 42.83 523 LYS A CA 1
ATOM 2757 C C . LYS A 1 523 ? -28.532 -5.756 24.860 1.00 43.23 523 LYS A C 1
ATOM 2758 O O . LYS A 1 523 ? -27.477 -6.384 24.732 1.00 43.06 523 LYS A O 1
ATOM 2764 N N . GLU A 1 524 ? -29.278 -5.853 25.959 1.00 45.44 524 GLU A N 1
ATOM 2765 C CA . GLU A 1 524 ? -28.876 -6.771 27.019 1.00 48.08 524 GLU A CA 1
ATOM 2766 C C . GLU A 1 524 ? -29.076 -8.221 26.600 1.00 47.88 524 GLU A C 1
ATOM 2767 O O . GLU A 1 524 ? -28.180 -9.056 26.773 1.00 45.80 524 GLU A O 1
ATOM 2773 N N . LYS A 1 525 ? -30.247 -8.535 26.037 1.00 44.58 525 LYS A N 1
ATOM 2774 C CA . LYS A 1 525 ? -30.554 -9.916 25.681 1.00 45.60 525 LYS A CA 1
ATOM 2775 C C . LYS A 1 525 ? -29.692 -10.396 24.521 1.00 45.23 525 LYS A C 1
ATOM 2776 O O . LYS A 1 525 ? -29.315 -11.572 24.474 1.00 46.47 525 LYS A O 1
ATOM 2782 N N . LYS A 1 526 ? -29.368 -9.507 23.587 1.00 41.93 526 LYS A N 1
ATOM 2783 C CA . LYS A 1 526 ? -28.515 -9.842 22.450 1.00 42.66 526 LYS A CA 1
ATOM 2784 C C . LYS A 1 526 ? -27.754 -8.584 22.060 1.00 41.51 526 LYS A C 1
ATOM 2785 O O . LYS A 1 526 ? -28.279 -7.725 21.338 1.00 38.70 526 LYS A O 1
ATOM 2791 N N . PRO A 1 527 ? -26.520 -8.422 22.549 1.00 42.37 527 PRO A N 1
ATOM 2792 C CA . PRO A 1 527 ? -25.755 -7.206 22.220 1.00 41.20 527 PRO A CA 1
ATOM 2793 C C . PRO A 1 527 ? -25.386 -7.086 20.755 1.00 40.73 527 PRO A C 1
ATOM 2794 O O . PRO A 1 527 ? -24.910 -6.019 20.343 1.00 40.74 527 PRO A O 1
ATOM 2798 N N . ASP A 1 528 ? -25.584 -8.130 19.954 1.00 40.37 528 ASP A N 1
ATOM 2799 C CA . ASP A 1 528 ? -25.281 -8.086 18.531 1.00 44.56 528 ASP A CA 1
ATOM 2800 C C . ASP A 1 528 ? -26.500 -7.730 17.688 1.00 45.06 528 ASP A C 1
ATOM 2801 O O . ASP A 1 528 ? -26.465 -7.888 16.463 1.00 50.51 528 ASP A O 1
ATOM 2806 N N . ALA A 1 529 ? -27.566 -7.243 18.319 1.00 44.82 529 ALA A N 1
ATOM 2807 C CA . ALA A 1 529 ? -28.834 -6.992 17.657 1.00 41.99 529 ALA A CA 1
ATOM 2808 C C . ALA A 1 529 ? -28.762 -5.754 16.770 1.00 39.44 529 ALA A C 1
ATOM 2809 O O . ALA A 1 529 ? -27.987 -4.824 17.012 1.00 45.07 529 ALA A O 1
ATOM 2811 N N . TYR A 1 530 ? -29.598 -5.745 15.737 1.00 39.85 530 TYR A N 1
ATOM 2812 C CA . TYR A 1 530 ? -29.676 -4.646 14.783 1.00 38.04 530 TYR A CA 1
ATOM 2813 C C . TYR A 1 530 ? -30.987 -3.906 15.002 1.00 35.75 530 TYR A C 1
ATOM 2814 O O . TYR A 1 530 ? -32.063 -4.502 14.881 1.00 35.44 530 TYR A O 1
ATOM 2823 N N . LEU A 1 531 ? -30.900 -2.610 15.318 1.00 38.48 531 LEU A N 1
ATOM 2824 C CA . LEU A 1 531 ? -32.078 -1.771 15.523 1.00 37.09 531 LEU A CA 1
ATOM 2825 C C . LEU A 1 531 ? -32.169 -0.765 14.383 1.00 37.81 531 LEU A C 1
ATOM 2826 O O . LEU A 1 531 ? -31.352 0.156 14.298 1.00 39.99 531 LEU A O 1
ATOM 2831 N N . VAL A 1 532 ? -33.167 -0.933 13.517 1.00 36.92 532 VAL A N 1
ATOM 2832 C CA . VAL A 1 532 ? -33.361 -0.078 12.350 1.00 37.46 532 VAL A CA 1
ATOM 2833 C C . VAL A 1 532 ? -34.764 0.518 12.399 1.00 37.07 532 VAL A C 1
ATOM 2834 O O . VAL A 1 532 ? -35.749 -0.214 12.548 1.00 36.93 532 VAL A O 1
ATOM 2838 N N . GLY A 1 533 ? -34.854 1.841 12.271 1.00 35.12 533 GLY A N 1
ATOM 2839 C CA . GLY A 1 533 ? -36.121 2.552 12.336 1.00 37.20 533 GLY A CA 1
ATOM 2840 C C . GLY A 1 533 ? -36.551 3.100 10.986 1.00 39.73 533 GLY A C 1
ATOM 2841 O O . GLY A 1 533 ? -35.716 3.444 10.146 1.00 42.94 533 GLY A O 1
ATOM 2842 N N . GLU A 1 534 ? -37.869 3.182 10.784 1.00 42.81 534 GLU A N 1
ATOM 2843 C CA . GLU A 1 534 ? -38.449 3.684 9.535 1.00 41.23 534 GLU A CA 1
ATOM 2844 C C . GLU A 1 534 ? -38.608 5.203 9.624 1.00 41.06 534 GLU A C 1
ATOM 2845 O O . GLU A 1 534 ? -39.659 5.739 9.981 1.00 39.37 534 GLU A O 1
ATOM 2851 N N . ILE A 1 535 ? -37.533 5.908 9.281 1.00 39.37 535 ILE A N 1
ATOM 2852 C CA . ILE A 1 535 ? -37.553 7.357 9.118 1.00 39.07 535 ILE A CA 1
ATOM 2853 C C . ILE A 1 535 ? -37.125 7.646 7.687 1.00 37.87 535 ILE A C 1
ATOM 2854 O O . ILE A 1 535 ? -35.964 7.419 7.321 1.00 39.95 535 ILE A O 1
ATOM 2859 N N . TRP A 1 536 ? -38.053 8.154 6.877 1.00 40.19 536 TRP A N 1
ATOM 2860 C CA . TRP A 1 536 ? -37.784 8.363 5.459 1.00 40.66 536 TRP A CA 1
ATOM 2861 C C . TRP A 1 536 ? -36.906 9.574 5.185 1.00 41.09 536 TRP A C 1
ATOM 2862 O O . TRP A 1 536 ? -36.655 9.871 4.010 1.00 40.17 536 TRP A O 1
ATOM 2873 N N . THR A 1 537 ? -36.439 10.272 6.218 1.00 45.26 537 THR A N 1
ATOM 2874 C CA . THR A 1 537 ? -35.724 11.533 6.082 1.00 44.52 537 THR A CA 1
ATOM 2875 C C . THR A 1 537 ? -34.314 11.427 6.641 1.00 43.60 537 THR A C 1
ATOM 2876 O O . THR A 1 537 ? -33.967 10.495 7.370 1.00 44.33 537 THR A O 1
ATOM 2880 N N . LEU A 1 538 ? -33.514 12.434 6.311 1.00 40.54 538 LEU A N 1
ATOM 2881 C CA . LEU A 1 538 ? -32.167 12.592 6.852 1.00 40.20 538 LEU A CA 1
ATOM 2882 C C . LEU A 1 538 ? -32.281 13.240 8.228 1.00 41.53 538 LEU A C 1
ATOM 2883 O O . LEU A 1 538 ? -32.307 14.463 8.359 1.00 41.65 538 LEU A O 1
ATOM 2888 N N . SER A 1 539 ? -32.348 12.416 9.273 1.00 44.26 539 SER A N 1
ATOM 2889 C CA . SER A 1 539 ? -32.529 12.908 10.641 1.00 44.11 539 SER A CA 1
ATOM 2890 C C . SER A 1 539 ? -31.523 12.259 11.586 1.00 45.30 539 SER A C 1
ATOM 2891 O O . SER A 1 539 ? -31.746 11.129 12.053 1.00 46.43 539 SER A O 1
ATOM 2894 N N . PRO A 1 540 ? -30.423 12.945 11.917 1.00 43.60 540 PRO A N 1
ATOM 2895 C CA . PRO A 1 540 ? -29.398 12.322 12.773 1.00 44.34 540 PRO A CA 1
ATOM 2896 C C . PRO A 1 540 ? -29.836 12.083 14.210 1.00 43.74 540 PRO A C 1
ATOM 2897 O O . PRO A 1 540 ? -29.196 11.280 14.901 1.00 44.10 540 PRO A O 1
ATOM 2901 N N . GLU A 1 541 ? -30.895 12.740 14.690 1.00 40.17 541 GLU A N 1
ATOM 2902 C CA . GLU A 1 541 ? -31.293 12.573 16.084 1.00 43.50 541 GLU A CA 1
ATOM 2903 C C . GLU A 1 541 ? -31.732 11.150 16.407 1.00 46.87 541 GLU A C 1
ATOM 2904 O O . GLU A 1 541 ? -31.796 10.790 17.587 1.00 47.72 541 GLU A O 1
ATOM 2910 N N . TRP A 1 542 ? -32.037 10.335 15.396 1.00 40.78 542 TRP A N 1
ATOM 2911 C CA . TRP A 1 542 ? -32.408 8.945 15.622 1.00 40.09 542 TRP A CA 1
ATOM 2912 C C . TRP A 1 542 ? -31.218 7.996 15.640 1.00 39.37 542 TRP A C 1
ATOM 2913 O O . TRP A 1 542 ? -31.395 6.821 15.976 1.00 41.26 542 TRP A O 1
ATOM 2924 N N . VAL A 1 543 ? -30.026 8.466 15.276 1.00 39.28 543 VAL A N 1
ATOM 2925 C CA . VAL A 1 543 ? -28.833 7.628 15.262 1.00 38.41 543 VAL A CA 1
ATOM 2926 C C . VAL A 1 543 ? -27.732 8.298 16.068 1.00 40.92 543 VAL A C 1
ATOM 2927 O O . VAL A 1 543 ? -26.600 8.438 15.591 1.00 41.68 543 VAL A O 1
ATOM 2931 N N . LYS A 1 544 ? -28.051 8.717 17.291 1.00 38.92 544 LYS A N 1
ATOM 2932 C CA . LYS A 1 544 ? -27.063 9.342 18.159 1.00 39.22 544 LYS A CA 1
ATOM 2933 C C . LYS A 1 544 ? -26.443 8.371 19.152 1.00 39.30 544 LYS A C 1
ATOM 2934 O O . LYS A 1 544 ? -25.556 8.770 19.908 1.00 42.98 544 LYS A O 1
ATOM 2940 N N . GLY A 1 545 ? -26.886 7.113 19.172 1.00 45.23 545 GLY A N 1
ATOM 2941 C CA . GLY A 1 545 ? -26.346 6.108 20.070 1.00 44.41 545 GLY A CA 1
ATOM 2942 C C . GLY A 1 545 ? -27.274 5.658 21.179 1.00 44.79 545 GLY A C 1
ATOM 2943 O O . GLY A 1 545 ? -26.920 4.730 21.914 1.00 45.77 545 GLY A O 1
ATOM 2944 N N . ASP A 1 546 ? -28.445 6.282 21.333 1.00 43.90 546 ASP A N 1
ATOM 2945 C CA . ASP A 1 546 ? -29.390 5.938 22.388 1.00 44.27 546 ASP A CA 1
ATOM 2946 C C . ASP A 1 546 ? -30.711 5.384 21.876 1.00 45.49 546 ASP A C 1
ATOM 2947 O O . ASP A 1 546 ? -31.548 4.981 22.693 1.00 45.86 546 ASP A O 1
ATOM 2952 N N . ARG A 1 547 ? -30.931 5.356 20.564 1.00 41.44 547 ARG A N 1
ATOM 2953 C CA . ARG A 1 547 ? -32.202 4.871 20.049 1.00 40.54 547 ARG A CA 1
ATOM 2954 C C . ARG A 1 547 ? -31.984 3.771 19.019 1.00 39.55 547 ARG A C 1
ATOM 2955 O O . ARG A 1 547 ? -32.110 2.586 19.340 1.00 38.69 547 ARG A O 1
ATOM 2963 N N . PHE A 1 548 ? -31.637 4.141 17.793 1.00 40.74 548 PHE A N 1
ATOM 2964 C CA . PHE A 1 548 ? -31.484 3.173 16.719 1.00 38.30 548 PHE A CA 1
ATOM 2965 C C . PHE A 1 548 ? -30.026 3.046 16.301 1.00 38.10 548 PHE A C 1
ATOM 2966 O O . PHE A 1 548 ? -29.219 3.960 16.501 1.00 36.03 548 PHE A O 1
ATOM 2974 N N . ASP A 1 549 ? -29.699 1.883 15.735 1.00 38.22 549 ASP A N 1
ATOM 2975 C CA . ASP A 1 549 ? -28.382 1.686 15.150 1.00 38.78 549 ASP A CA 1
ATOM 2976 C C . ASP A 1 549 ? -28.316 2.247 13.736 1.00 38.87 549 ASP A C 1
ATOM 2977 O O . ASP A 1 549 ? -27.248 2.682 13.295 1.00 41.04 549 ASP A O 1
ATOM 2982 N N . SER A 1 550 ? -29.436 2.263 13.021 1.00 36.87 550 SER A N 1
ATOM 2983 C CA . SER A 1 550 ? -29.472 2.830 11.682 1.00 36.95 550 SER A CA 1
ATOM 2984 C C . SER A 1 550 ? -30.915 3.154 11.335 1.00 37.20 550 SER A C 1
ATOM 2985 O O . SER A 1 550 ? -31.851 2.663 11.970 1.00 38.24 550 SER A O 1
ATOM 2988 N N . LEU A 1 551 ? -31.082 4.000 10.329 1.00 36.32 551 LEU A N 1
ATOM 2989 C CA . LEU A 1 551 ? -32.394 4.302 9.787 1.00 38.04 551 LEU A CA 1
ATOM 2990 C C . LEU A 1 551 ? -32.580 3.567 8.469 1.00 37.15 551 LEU A C 1
ATOM 2991 O O . LEU A 1 551 ? -31.612 3.214 7.789 1.00 34.58 551 LEU A O 1
ATOM 2996 N N . MET A 1 552 ? -33.843 3.323 8.118 1.00 36.45 552 MET A N 1
ATOM 2997 C CA . MET A 1 552 ? -34.133 2.917 6.750 1.00 37.24 552 MET A CA 1
ATOM 2998 C C . MET A 1 552 ? -33.749 4.076 5.838 1.00 35.97 552 MET A C 1
ATOM 2999 O O . MET A 1 552 ? -34.520 5.028 5.674 1.00 33.97 552 MET A O 1
ATOM 3004 N N . ASN A 1 553 ? -32.550 4.005 5.257 1.00 34.24 553 ASN A N 1
ATOM 3005 C CA . ASN A 1 553 ? -31.912 5.137 4.595 1.00 35.29 553 ASN A CA 1
ATOM 3006 C C . ASN A 1 553 ? -32.545 5.507 3.259 1.00 34.37 553 ASN A C 1
ATOM 3007 O O . ASN A 1 553 ? -31.845 5.578 2.242 1.00 33.43 553 ASN A O 1
ATOM 3012 N N . TYR A 1 554 ? -33.859 5.764 3.249 1.00 40.78 554 TYR A N 1
ATOM 3013 C CA . TYR A 1 554 ? -34.495 6.305 2.049 1.00 38.06 554 TYR A CA 1
ATOM 3014 C C . TYR A 1 554 ? -33.847 7.611 1.621 1.00 37.29 554 TYR A C 1
ATOM 3015 O O . TYR A 1 554 ? -33.783 7.907 0.422 1.00 37.47 554 TYR A O 1
ATOM 3024 N N . ALA A 1 555 ? -33.365 8.404 2.585 1.00 36.99 555 ALA A N 1
ATOM 3025 C CA . ALA A 1 555 ? -32.720 9.671 2.268 1.00 36.24 555 ALA A CA 1
ATOM 3026 C C . ALA A 1 555 ? -31.475 9.505 1.406 1.00 36.07 555 ALA A C 1
ATOM 3027 O O . ALA A 1 555 ? -31.048 10.479 0.780 1.00 34.62 555 ALA A O 1
ATOM 3029 N N . LEU A 1 556 ? -30.895 8.306 1.341 1.00 36.79 556 LEU A N 1
ATOM 3030 C CA . LEU A 1 556 ? -29.724 8.032 0.509 1.00 36.68 556 LEU A CA 1
ATOM 3031 C C . LEU A 1 556 ? -30.078 7.318 -0.777 1.00 38.10 556 LEU A C 1
ATOM 3032 O O . LEU A 1 556 ? -29.755 7.793 -1.870 1.00 36.26 556 LEU A O 1
ATOM 3037 N N . GLY A 1 557 ? -30.751 6.173 -0.680 1.00 35.87 557 GLY A N 1
ATOM 3038 C CA . GLY A 1 557 ? -30.985 5.353 -1.856 1.00 36.88 557 GLY A CA 1
ATOM 3039 C C . GLY A 1 557 ? -32.114 5.837 -2.741 1.00 38.74 557 GLY A C 1
ATOM 3040 O O . GLY A 1 557 ? -31.963 5.937 -3.962 1.00 38.81 557 GLY A O 1
ATOM 3041 N N . ARG A 1 558 ? -33.253 6.146 -2.142 1.00 34.88 558 ARG A N 1
ATOM 3042 C CA . ARG A 1 558 ? -34.374 6.641 -2.931 1.00 37.16 558 ARG A CA 1
ATOM 3043 C C . ARG A 1 558 ? -34.285 8.149 -3.162 1.00 38.21 558 ARG A C 1
ATOM 3044 O O . ARG A 1 558 ? -34.460 8.631 -4.291 1.00 34.70 558 ARG A O 1
ATOM 3052 N N . ASP A 1 559 ? -33.926 8.894 -2.124 1.00 36.02 559 ASP A N 1
ATOM 3053 C CA . ASP A 1 559 ? -33.970 10.349 -2.201 1.00 41.17 559 ASP A CA 1
ATOM 3054 C C . ASP A 1 559 ? -32.963 10.896 -3.206 1.00 42.59 559 ASP A C 1
ATOM 3055 O O . ASP A 1 559 ? -33.296 11.783 -4.000 1.00 50.82 559 ASP A O 1
ATOM 3060 N N . ILE A 1 560 ? -31.726 10.394 -3.186 1.00 46.01 560 ILE A N 1
ATOM 3061 C CA . ILE A 1 560 ? -30.665 10.993 -3.992 1.00 43.30 560 ILE A CA 1
ATOM 3062 C C . ILE A 1 560 ? -30.065 9.994 -4.981 1.00 41.34 560 ILE A C 1
ATOM 3063 O O . ILE A 1 560 ? -29.672 10.374 -6.090 1.00 41.79 560 ILE A O 1
ATOM 3068 N N . LEU A 1 561 ? -30.021 8.709 -4.622 1.00 39.88 561 LEU A N 1
ATOM 3069 C CA . LEU A 1 561 ? -29.396 7.750 -5.527 1.00 37.64 561 LEU A CA 1
ATOM 3070 C C . LEU A 1 561 ? -30.324 7.336 -6.660 1.00 35.24 561 LEU A C 1
ATOM 3071 O O . LEU A 1 561 ? -29.869 7.176 -7.799 1.00 32.80 561 LEU A O 1
ATOM 3076 N N . LEU A 1 562 ? -31.619 7.177 -6.373 1.00 40.31 562 LEU A N 1
ATOM 3077 C CA . LEU A 1 562 ? -32.586 6.853 -7.419 1.00 38.23 562 LEU A CA 1
ATOM 3078 C C . LEU A 1 562 ? -32.719 7.989 -8.426 1.00 37.94 562 LEU A C 1
ATOM 3079 O O . LEU A 1 562 ? -32.757 7.747 -9.640 1.00 36.55 562 LEU A O 1
ATOM 3084 N N . ASN A 1 563 ? -32.795 9.233 -7.939 1.00 37.12 563 ASN A N 1
ATOM 3085 C CA . ASN A 1 563 ? -32.886 10.387 -8.828 1.00 38.54 563 ASN A CA 1
ATOM 3086 C C . ASN A 1 563 ? -31.658 10.502 -9.721 1.00 39.90 563 ASN A C 1
ATOM 3087 O O . ASN A 1 563 ? -31.774 10.867 -10.897 1.00 40.96 563 ASN A O 1
ATOM 3092 N N . TYR A 1 564 ? -30.472 10.215 -9.180 1.00 39.19 564 TYR A N 1
ATOM 3093 C CA . TYR A 1 564 ? -29.266 10.279 -9.998 1.00 38.45 564 TYR A CA 1
ATOM 3094 C C . TYR A 1 564 ? -29.299 9.226 -11.093 1.00 39.1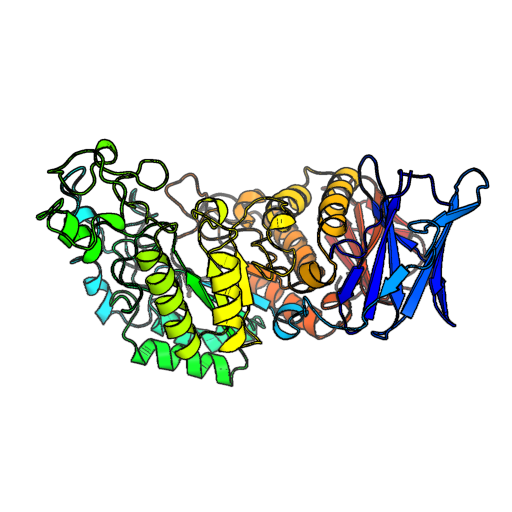9 564 TYR A C 1
ATOM 3095 O O . TYR A 1 564 ? -29.075 9.534 -12.269 1.00 38.91 564 TYR A O 1
ATOM 3104 N N . ALA A 1 565 ? -29.607 7.977 -10.730 1.00 39.01 565 ALA A N 1
ATOM 3105 C CA . ALA A 1 565 ? -29.639 6.909 -11.721 1.00 38.77 565 ALA A CA 1
ATOM 3106 C C . ALA A 1 565 ? -30.704 7.135 -12.786 1.00 38.73 565 ALA A C 1
ATOM 3107 O O . ALA A 1 565 ? -30.665 6.476 -13.832 1.00 36.21 565 ALA A O 1
ATOM 3109 N N . LYS A 1 566 ? -31.645 8.053 -12.554 1.00 36.53 566 LYS A N 1
ATOM 3110 C CA . LYS A 1 566 ? -32.670 8.338 -13.547 1.00 38.72 566 LYS A CA 1
ATOM 3111 C C . LYS A 1 566 ? -32.167 9.198 -14.698 1.00 39.70 566 LYS A C 1
ATOM 3112 O O . LYS A 1 566 ? -32.899 9.369 -15.679 1.00 40.48 566 LYS A O 1
ATOM 3118 N N . GLY A 1 567 ? -30.943 9.719 -14.617 1.00 42.31 567 GLY A N 1
ATOM 3119 C CA . GLY A 1 567 ? -30.437 10.628 -15.624 1.00 41.34 567 GLY A CA 1
ATOM 3120 C C . GLY A 1 567 ? -30.867 12.065 -15.449 1.00 40.98 567 GLY A C 1
ATOM 3121 O O . GLY A 1 567 ? -30.650 12.879 -16.356 1.00 41.05 567 GLY A O 1
ATOM 3122 N N . LEU A 1 568 ? -31.456 12.407 -14.306 1.00 39.80 568 LEU A N 1
ATOM 3123 C CA . LEU A 1 568 ? -32.036 13.722 -14.080 1.00 40.49 568 LEU A CA 1
ATOM 3124 C C . LEU A 1 568 ? -31.169 14.621 -13.207 1.00 40.04 568 LEU A C 1
ATOM 3125 O O . LEU A 1 568 ? -30.988 15.797 -13.529 1.00 39.16 568 LEU A O 1
ATOM 3130 N N . LEU A 1 569 ? -30.630 14.098 -12.110 1.00 44.36 569 LEU A N 1
ATOM 3131 C CA . LEU A 1 569 ? -29.685 14.841 -11.287 1.00 44.12 569 LEU A CA 1
ATOM 3132 C C . LEU A 1 569 ? -28.286 14.764 -11.882 1.00 44.93 569 LEU A C 1
ATOM 3133 O O . LEU A 1 569 ? -27.827 13.690 -12.283 1.00 47.51 569 LEU A O 1
ATOM 3138 N N . SER A 1 570 ? -27.600 15.901 -11.918 1.00 47.53 570 SER A N 1
ATOM 3139 C CA . SER A 1 570 ? -26.210 15.925 -12.339 1.00 46.95 570 SER A CA 1
ATOM 3140 C C . SER A 1 570 ? -25.316 15.303 -11.266 1.00 45.45 570 SER A C 1
ATOM 3141 O O . SER A 1 570 ? -25.749 14.984 -10.155 1.00 43.86 570 SER A O 1
ATOM 3144 N N . GLY A 1 571 ? -24.040 15.131 -11.614 1.00 45.04 571 GLY A N 1
ATOM 3145 C CA . GLY A 1 571 ? -23.081 14.668 -10.627 1.00 45.57 571 GLY A CA 1
ATOM 3146 C C . GLY A 1 571 ? -22.863 15.677 -9.515 1.00 48.23 571 GLY A C 1
ATOM 3147 O O . GLY A 1 571 ? -22.779 15.306 -8.341 1.00 50.82 571 GLY A O 1
ATOM 3148 N N . GLU A 1 572 ? -22.774 16.965 -9.869 1.00 47.84 572 GLU A N 1
ATOM 3149 C CA . GLU A 1 572 ? -22.557 18.016 -8.876 1.00 49.89 572 GLU A CA 1
ATOM 3150 C C . GLU A 1 572 ? -23.677 18.042 -7.844 1.00 50.27 572 GLU A C 1
ATOM 3151 O O . GLU A 1 572 ? -23.425 18.064 -6.635 1.00 48.27 572 GLU A O 1
ATOM 3157 N N . SER A 1 573 ? -24.928 18.052 -8.310 1.00 49.29 573 SER A N 1
ATOM 3158 C CA . SER A 1 573 ? -26.060 18.064 -7.391 1.00 49.92 573 SER A CA 1
ATOM 3159 C C . SER A 1 573 ? -26.165 16.754 -6.620 1.00 49.13 573 SER A C 1
ATOM 3160 O O . SER A 1 573 ? -26.511 16.755 -5.434 1.00 48.27 573 SER A O 1
ATOM 3163 N N . ALA A 1 574 ? -25.877 15.625 -7.268 1.00 47.59 574 ALA A N 1
ATOM 3164 C CA . ALA A 1 574 ? -25.935 14.355 -6.553 1.00 45.31 574 ALA A CA 1
ATOM 3165 C C . ALA A 1 574 ? -24.922 14.325 -5.413 1.00 45.08 574 ALA A C 1
ATOM 3166 O O . ALA A 1 574 ? -25.291 14.108 -4.253 1.00 44.85 574 ALA A O 1
ATOM 3168 N N . MET A 1 575 ? -23.643 14.576 -5.719 1.00 46.03 575 MET A N 1
ATOM 3169 C CA . MET A 1 575 ? -22.612 14.526 -4.683 1.00 45.85 575 MET A CA 1
ATOM 3170 C C . MET A 1 575 ? -22.887 15.529 -3.569 1.00 44.34 575 MET A C 1
ATOM 3171 O O . MET A 1 575 ? -22.646 15.237 -2.392 1.00 42.79 575 MET A O 1
ATOM 3176 N N . LYS A 1 576 ? -23.386 16.718 -3.919 1.00 46.26 576 LYS A N 1
ATOM 3177 C CA . LYS A 1 576 ? -23.720 17.704 -2.896 1.00 47.53 576 LYS A CA 1
ATOM 3178 C C . LYS A 1 576 ? -24.787 17.182 -1.944 1.00 49.01 576 LYS A C 1
ATOM 3179 O O . LYS A 1 576 ? -24.796 17.545 -0.762 1.00 46.53 576 LYS A O 1
ATOM 3185 N N . MET A 1 577 ? -25.683 16.323 -2.430 1.00 47.96 577 MET A N 1
ATOM 3186 C CA . MET A 1 577 ? -26.673 15.718 -1.548 1.00 49.48 577 MET A CA 1
ATOM 3187 C C . MET A 1 577 ? -26.056 14.602 -0.715 1.00 49.53 577 MET A C 1
ATOM 3188 O O . MET A 1 577 ? -26.364 14.471 0.476 1.00 47.88 577 MET A O 1
ATOM 3193 N N . MET A 1 578 ? -25.175 13.804 -1.326 1.00 46.63 578 MET A N 1
ATOM 3194 C CA . MET A 1 578 ? -24.433 12.790 -0.583 1.00 46.50 578 MET A CA 1
ATOM 3195 C C . MET A 1 578 ? -23.555 13.425 0.488 1.00 44.76 578 MET A C 1
ATOM 3196 O O . MET A 1 578 ? -23.413 12.876 1.588 1.00 44.17 578 MET A O 1
ATOM 3201 N N . GLY A 1 579 ? -22.957 14.580 0.181 1.00 47.66 579 GLY A N 1
ATOM 3202 C CA . GLY A 1 579 ? -22.136 15.270 1.164 1.00 45.46 579 GLY A CA 1
ATOM 3203 C C . GLY A 1 579 ? -22.900 15.627 2.424 1.00 45.15 579 GLY A C 1
ATOM 3204 O O . GLY A 1 579 ? -22.360 15.550 3.530 1.00 43.90 579 GLY A O 1
ATOM 3205 N N . ARG A 1 580 ? -24.169 16.019 2.276 1.00 42.12 580 ARG A N 1
ATOM 3206 C CA . ARG A 1 580 ? -24.999 16.287 3.448 1.00 42.97 580 ARG A CA 1
ATOM 3207 C C . ARG A 1 580 ? -25.258 15.012 4.235 1.00 42.42 580 ARG A C 1
ATOM 3208 O O . ARG A 1 580 ? -25.228 15.020 5.471 1.00 43.22 580 ARG A O 1
ATOM 3216 N N . TYR A 1 581 ? -25.530 13.910 3.533 1.00 44.51 581 TYR A N 1
ATOM 3217 C CA . TYR A 1 581 ? -25.795 12.640 4.199 1.00 42.99 581 TYR A CA 1
ATOM 3218 C C . TYR A 1 581 ? -24.589 12.188 5.012 1.00 41.60 581 TYR A C 1
ATOM 3219 O O . TYR A 1 581 ? -24.690 11.962 6.223 1.00 38.50 581 TYR A O 1
ATOM 3228 N N . TYR A 1 582 ? -23.429 12.074 4.366 1.00 42.51 582 TYR A N 1
ATOM 3229 C CA . TYR A 1 582 ? -22.269 11.486 5.024 1.00 43.75 582 TYR A CA 1
ATOM 3230 C C . TYR A 1 582 ? -21.631 12.403 6.062 1.00 42.22 582 TYR A C 1
ATOM 3231 O O . TYR A 1 582 ? -20.906 11.909 6.929 1.00 45.11 582 TYR A O 1
ATOM 3240 N N . ALA A 1 583 ? -21.885 13.709 6.012 1.00 42.34 583 ALA A N 1
ATOM 3241 C CA . ALA A 1 583 ? -21.355 14.615 7.026 1.00 41.40 583 ALA A CA 1
ATOM 3242 C C . ALA A 1 583 ? -22.250 14.716 8.254 1.00 41.28 583 ALA A C 1
ATOM 3243 O O . ALA A 1 583 ? -21.775 15.143 9.316 1.00 42.38 583 ALA A O 1
ATOM 3245 N N . SER A 1 584 ? -23.519 14.314 8.134 1.00 37.63 584 SER A N 1
ATOM 3246 C CA . SER A 1 584 ? -24.491 14.395 9.219 1.00 36.81 584 SER A CA 1
ATOM 3247 C C . SER A 1 584 ? -24.571 13.123 10.056 1.00 39.01 584 SER A C 1
ATOM 3248 O O . SER A 1 584 ? -25.013 13.183 11.208 1.00 42.73 584 SER A O 1
ATOM 3251 N N . TYR A 1 585 ? -24.174 11.975 9.506 1.00 39.24 585 TYR A N 1
ATOM 3252 C CA . TYR A 1 585 ? -24.182 10.707 10.228 1.00 40.79 585 TYR A CA 1
ATOM 3253 C C . TYR A 1 585 ? -22.762 10.309 10.613 1.00 41.13 585 TYR A C 1
ATOM 3254 O O . TYR A 1 585 ? -21.827 10.455 9.819 1.00 42.39 585 TYR A O 1
ATOM 3263 N N . GLY A 1 586 ? -22.606 9.788 11.827 1.00 42.90 586 GLY A N 1
ATOM 3264 C CA . GLY A 1 586 ? -21.329 9.216 12.205 1.00 42.41 586 GLY A CA 1
ATOM 3265 C C . GLY A 1 586 ? -20.890 8.148 11.222 1.00 41.15 586 GLY A C 1
ATOM 3266 O O . GLY A 1 586 ? -21.709 7.451 10.621 1.00 42.77 586 GLY A O 1
ATOM 3267 N N . GLU A 1 587 ? -19.575 8.026 11.043 1.00 42.53 587 GLU A N 1
ATOM 3268 C CA . GLU A 1 587 ? -19.079 7.038 10.094 1.00 42.63 587 GLU A CA 1
ATOM 3269 C C . GLU A 1 587 ? -19.458 5.625 10.514 1.00 43.66 587 GLU A C 1
ATOM 3270 O O . GLU A 1 587 ? -19.667 4.760 9.657 1.00 45.24 587 GLU A O 1
ATOM 3276 N N . ASN A 1 588 ? -19.569 5.375 11.821 1.00 42.17 588 ASN A N 1
ATOM 3277 C CA . ASN A 1 588 ? -19.990 4.057 12.281 1.00 41.80 588 ASN A CA 1
ATOM 3278 C C . ASN A 1 588 ? -21.447 3.782 11.934 1.00 41.61 588 ASN A C 1
ATOM 3279 O O . ASN A 1 588 ? -21.809 2.634 11.653 1.00 40.28 588 ASN A O 1
ATOM 3284 N N . VAL A 1 589 ? -22.293 4.816 11.959 1.00 38.40 589 VAL A N 1
ATOM 3285 C CA . VAL A 1 589 ? -23.684 4.662 11.543 1.00 39.44 589 VAL A CA 1
ATOM 3286 C C . VAL A 1 589 ? -23.760 4.380 10.053 1.00 39.72 589 VAL A C 1
ATOM 3287 O O . VAL A 1 589 ? -24.516 3.509 9.602 1.00 39.39 589 VAL A O 1
ATOM 3291 N N . VAL A 1 590 ? -22.975 5.113 9.266 1.00 39.78 590 VAL A N 1
ATOM 3292 C CA . VAL A 1 590 ? -22.985 4.927 7.822 1.00 40.36 590 VAL A CA 1
ATOM 3293 C C . VAL A 1 590 ? -22.509 3.522 7.461 1.00 38.57 590 VAL A C 1
ATOM 3294 O O . VAL A 1 590 ? -23.043 2.888 6.543 1.00 37.51 590 VAL A O 1
ATOM 3298 N N . ALA A 1 591 ? -21.534 2.995 8.207 1.00 40.37 591 ALA A N 1
ATOM 3299 C CA . ALA A 1 591 ? -20.973 1.679 7.917 1.00 40.12 591 ALA A CA 1
ATOM 3300 C C . ALA A 1 591 ? -21.947 0.540 8.190 1.00 40.99 591 ALA A C 1
ATOM 3301 O O . ALA A 1 591 ? -21.736 -0.570 7.691 1.00 41.80 591 ALA A O 1
ATOM 3303 N N . MET A 1 592 ? -22.987 0.776 8.988 1.00 40.15 592 MET A N 1
ATOM 3304 C CA . MET A 1 592 ? -24.027 -0.213 9.243 1.00 38.70 592 MET A CA 1
ATOM 3305 C C . MET A 1 592 ? -25.386 0.306 8.789 1.00 40.99 592 MET A C 1
ATOM 3306 O O . MET A 1 592 ? -26.417 0.013 9.399 1.00 39.31 592 MET A O 1
ATOM 3311 N N . GLY A 1 593 ? -25.389 1.088 7.714 1.00 39.48 593 GLY A N 1
ATOM 3312 C CA . GLY A 1 593 ? -26.616 1.692 7.243 1.00 39.88 593 GLY A CA 1
ATOM 3313 C C . GLY A 1 593 ? -27.476 0.695 6.486 1.00 40.46 593 GLY A C 1
ATOM 3314 O O . GLY A 1 593 ? -26.990 -0.107 5.691 1.00 39.65 593 GLY A O 1
ATOM 3315 N N . PHE A 1 594 ? -28.774 0.758 6.751 1.00 38.55 594 PHE A N 1
ATOM 3316 C CA . PHE A 1 594 ? -29.773 -0.026 6.035 1.00 36.54 594 PHE A CA 1
ATOM 3317 C C . PHE A 1 594 ? -30.056 0.704 4.725 1.00 36.24 594 PHE A C 1
ATOM 3318 O O . PHE A 1 594 ? -30.928 1.570 4.645 1.00 36.11 594 PHE A O 1
ATOM 3326 N N . ASN A 1 595 ? -29.299 0.366 3.681 1.00 33.98 595 ASN A N 1
ATOM 3327 C CA . ASN A 1 595 ? -29.285 1.147 2.442 1.00 34.71 595 ASN A CA 1
ATOM 3328 C C . ASN A 1 595 ? -30.250 0.531 1.432 1.00 35.03 595 ASN A C 1
ATOM 3329 O O . ASN A 1 595 ? -29.868 -0.319 0.623 1.00 38.85 595 ASN A O 1
ATOM 3334 N N . LEU A 1 596 ? -31.498 0.991 1.448 1.00 34.52 596 LEU A N 1
ATOM 3335 C CA . LEU A 1 596 ? -32.527 0.528 0.530 1.00 33.60 596 LEU A CA 1
ATOM 3336 C C . LEU A 1 596 ? -32.926 1.641 -0.430 1.00 34.28 596 LEU A C 1
ATOM 3337 O O . LEU A 1 596 ? -32.767 2.831 -0.143 1.00 36.51 596 LEU A O 1
ATOM 3342 N N . VAL A 1 597 ? -33.463 1.231 -1.575 1.00 36.37 597 VAL A N 1
ATOM 3343 C CA . VAL A 1 597 ? -33.933 2.149 -2.598 1.00 35.75 597 VAL A CA 1
ATOM 3344 C C . VAL A 1 597 ? -35.449 2.084 -2.759 1.00 36.83 597 VAL A C 1
ATOM 3345 O O . VAL A 1 597 ? -36.102 3.115 -2.925 1.00 37.80 597 VAL A O 1
ATOM 3349 N N . ASP A 1 598 ? -36.026 0.883 -2.706 1.00 38.07 598 ASP A N 1
ATOM 3350 C CA . ASP A 1 598 ? -37.472 0.698 -2.714 1.00 37.93 598 ASP A CA 1
ATOM 3351 C C . ASP A 1 598 ? -37.847 -0.315 -1.640 1.00 36.69 598 ASP A C 1
ATOM 3352 O O . ASP A 1 598 ? -36.985 -0.900 -0.978 1.00 35.40 598 ASP A O 1
ATOM 3357 N N . SER A 1 599 ? -39.148 -0.520 -1.470 1.00 32.73 599 SER A N 1
ATOM 3358 C CA . SER A 1 599 ? -39.664 -1.441 -0.463 1.00 33.99 599 SER A CA 1
ATOM 3359 C C . SER A 1 599 ? -41.103 -1.809 -0.776 1.00 35.04 599 SER A C 1
ATOM 3360 O O . SER A 1 599 ? -41.556 -1.673 -1.942 1.00 38.81 599 SER A O 1
ATOM 3363 N N . HIS A 1 600 ? -41.839 -2.267 0.226 1.00 33.23 600 HIS A N 1
ATOM 3364 C CA . HIS A 1 600 ? -43.252 -2.595 0.118 1.00 33.98 600 HIS A CA 1
ATOM 3365 C C . HIS A 1 600 ? -44.150 -1.368 0.065 1.00 34.27 600 HIS A C 1
ATOM 3366 O O . HIS A 1 600 ? -45.363 -1.519 -0.107 1.00 32.11 600 HIS A O 1
ATOM 3373 N N . ASP A 1 601 ? -43.604 -0.166 0.232 1.00 39.52 601 ASP A N 1
ATOM 3374 C CA . ASP A 1 601 ? -44.416 1.044 0.198 1.00 39.69 601 ASP A CA 1
ATOM 3375 C C . ASP A 1 601 ? -44.033 1.970 -0.948 1.00 38.17 601 ASP A C 1
ATOM 3376 O O . ASP A 1 601 ? -44.466 3.127 -0.969 1.00 35.35 601 ASP A O 1
ATOM 3381 N N . THR A 1 602 ? -43.254 1.485 -1.913 1.00 37.48 602 THR A N 1
ATOM 3382 C CA . THR A 1 602 ? -42.843 2.280 -3.059 1.00 38.24 602 THR A CA 1
ATOM 3383 C C . THR A 1 602 ? -42.939 1.437 -4.322 1.00 36.69 602 THR A C 1
ATOM 3384 O O . THR A 1 602 ? -42.969 0.206 -4.273 1.00 36.89 602 THR A O 1
ATOM 3388 N N . SER A 1 603 ? -42.966 2.119 -5.463 1.00 36.68 603 SER A N 1
ATOM 3389 C CA . SER A 1 603 ? -42.845 1.434 -6.740 1.00 37.06 603 SER A CA 1
ATOM 3390 C C . SER A 1 603 ? -41.459 0.818 -6.884 1.00 36.38 603 SER A C 1
ATOM 3391 O O . SER A 1 603 ? -40.481 1.280 -6.287 1.00 36.13 603 SER A O 1
ATOM 3394 N N . ARG A 1 604 ? -41.382 -0.234 -7.694 1.00 36.38 604 ARG A N 1
ATOM 3395 C CA . ARG A 1 604 ? -40.106 -0.886 -7.956 1.00 37.73 604 ARG A CA 1
ATOM 3396 C C . ARG A 1 604 ? -39.145 0.056 -8.671 1.00 36.98 604 ARG A C 1
ATOM 3397 O O . ARG A 1 604 ? -39.542 0.865 -9.514 1.00 38.37 604 ARG A O 1
ATOM 3405 N N . VAL A 1 605 ? -37.857 -0.079 -8.340 1.00 38.69 605 VAL A N 1
ATOM 3406 C CA . VAL A 1 605 ? -36.833 0.806 -8.891 1.00 39.92 605 VAL A CA 1
ATOM 3407 C C . VAL A 1 605 ? -36.769 0.709 -10.407 1.00 40.32 605 VAL A C 1
ATOM 3408 O O . VAL A 1 605 ? -36.427 1.687 -11.082 1.00 42.01 605 VAL A O 1
ATOM 3412 N N . LEU A 1 606 ? -37.061 -0.468 -10.968 1.00 37.05 606 LEU A N 1
ATOM 3413 C CA . LEU A 1 606 ? -37.051 -0.613 -12.419 1.00 36.72 606 LEU A CA 1
ATOM 3414 C C . LEU A 1 606 ? -38.167 0.202 -13.058 1.00 37.83 606 LEU A C 1
ATOM 3415 O O . LEU A 1 606 ? -38.018 0.685 -14.186 1.00 38.30 606 LEU A O 1
ATOM 3420 N N . THR A 1 607 ? -39.284 0.376 -12.349 1.00 40.30 607 THR A N 1
ATOM 3421 C CA . THR A 1 607 ? -40.332 1.270 -12.823 1.00 39.82 607 THR A CA 1
ATOM 3422 C C . THR A 1 607 ? -39.932 2.734 -12.651 1.00 39.05 607 THR A C 1
ATOM 3423 O O . THR A 1 607 ? -40.102 3.531 -13.579 1.00 36.45 607 THR A O 1
ATOM 3427 N N . ASP A 1 608 ? -39.376 3.101 -11.486 1.00 38.74 608 ASP A N 1
ATOM 3428 C CA . ASP A 1 608 ? -38.896 4.470 -11.291 1.00 39.84 608 ASP A CA 1
ATOM 3429 C C . ASP A 1 608 ? -37.887 4.878 -12.357 1.00 40.67 608 ASP A C 1
ATOM 3430 O O . ASP A 1 608 ? -37.777 6.063 -12.683 1.00 42.91 608 ASP A O 1
ATOM 3435 N N . LEU A 1 609 ? -37.124 3.931 -12.891 1.00 38.19 609 LEU A N 1
ATOM 3436 C CA . LEU A 1 609 ? -36.131 4.257 -13.904 1.00 38.27 609 LEU A CA 1
ATOM 3437 C C . LEU A 1 609 ? -36.704 4.245 -15.324 1.00 38.53 609 LEU A C 1
ATOM 3438 O O . LEU A 1 609 ? -35.937 4.225 -16.295 1.00 35.07 609 LEU A O 1
ATOM 3443 N N . GLY A 1 610 ? -38.029 4.274 -15.459 1.00 41.05 610 GLY A N 1
ATOM 3444 C CA . GLY A 1 610 ? -38.653 4.298 -16.767 1.00 40.90 610 GLY A CA 1
ATOM 3445 C C . GLY A 1 610 ? -38.755 2.955 -17.447 1.00 41.36 610 GLY A C 1
ATOM 3446 O O . GLY A 1 610 ? -38.744 2.892 -18.680 1.00 39.77 610 GLY A O 1
ATOM 3447 N N . GLY A 1 611 ? -38.855 1.868 -16.675 1.00 44.53 611 GLY A N 1
ATOM 3448 C CA . GLY A 1 611 ? -38.924 0.540 -17.260 1.00 46.11 611 GLY A CA 1
ATOM 3449 C C . GLY A 1 611 ? -40.303 0.113 -17.712 1.00 47.78 611 GLY A C 1
ATOM 3450 O O . GLY A 1 611 ? -40.417 -0.836 -18.493 1.00 45.89 611 GLY A O 1
ATOM 3451 N N . GLY A 1 612 ? -41.349 0.785 -17.245 1.00 45.53 612 GLY A N 1
ATOM 3452 C CA . GLY A 1 612 ? -42.713 0.484 -17.630 1.00 47.98 612 GLY A CA 1
ATOM 3453 C C . GLY A 1 612 ? -43.560 0.085 -16.436 1.00 46.45 612 GLY A C 1
ATOM 3454 O O . GLY A 1 612 ? -43.147 0.190 -15.278 1.00 47.88 612 GLY A O 1
ATOM 3455 N N . LYS A 1 613 ? -44.769 -0.382 -16.734 1.00 55.74 613 LYS A N 1
ATOM 3456 C CA . LYS A 1 613 ? -45.741 -0.812 -15.737 1.00 57.13 613 LYS A CA 1
ATOM 3457 C C . LYS A 1 613 ? -45.853 -2.334 -15.740 1.00 53.89 613 LYS A C 1
ATOM 3458 O O . LYS A 1 613 ? -45.443 -3.001 -16.693 1.00 54.27 613 LYS A O 1
ATOM 3464 N N . LEU A 1 614 ? -46.414 -2.884 -14.660 1.00 67.53 614 LEU A N 1
ATOM 3465 C CA . LEU A 1 614 ? -46.550 -4.333 -14.557 1.00 69.05 614 LEU A CA 1
ATOM 3466 C C . LEU A 1 614 ? -47.386 -4.857 -15.714 1.00 68.05 614 LEU A C 1
ATOM 3467 O O . LEU A 1 614 ? -48.462 -4.328 -16.010 1.00 65.14 614 LEU A O 1
ATOM 3472 N N . GLY A 1 615 ? -46.878 -5.898 -16.371 1.00 54.53 615 GLY A N 1
ATOM 3473 C CA . GLY A 1 615 ? -47.435 -6.394 -17.603 1.00 54.53 615 GLY A CA 1
ATOM 3474 C C . GLY A 1 615 ? -46.681 -5.964 -18.844 1.00 54.53 615 GLY A C 1
ATOM 3475 O O . GLY A 1 615 ? -46.809 -6.616 -19.887 1.00 54.53 615 GLY A O 1
ATOM 3476 N N . ASP A 1 616 ? -45.902 -4.887 -18.760 1.00 59.46 616 ASP A N 1
ATOM 3477 C CA . ASP A 1 616 ? -45.094 -4.423 -19.875 1.00 59.46 616 ASP A CA 1
ATOM 3478 C C . ASP A 1 616 ? -43.749 -5.150 -19.883 1.00 59.46 616 ASP A C 1
ATOM 3479 O O . ASP A 1 616 ? -43.434 -5.943 -18.993 1.00 59.46 616 ASP A O 1
ATOM 3484 N N . THR A 1 617 ? -42.942 -4.880 -20.912 1.00 71.13 617 THR A N 1
ATOM 3485 C CA . THR A 1 617 ? -41.595 -5.418 -21.015 1.00 71.13 617 THR A CA 1
ATOM 3486 C C . THR A 1 617 ? -40.589 -4.329 -20.694 1.00 71.13 617 THR A C 1
ATOM 3487 O O . THR A 1 617 ? -40.612 -3.269 -21.335 1.00 71.13 617 THR A O 1
ATOM 3491 N N . PRO A 1 618 ? -39.690 -4.549 -19.734 1.00 59.37 618 PRO A N 1
ATOM 3492 C CA . PRO A 1 618 ? -38.748 -3.489 -19.352 1.00 59.37 618 PRO A CA 1
ATOM 3493 C C . PRO A 1 618 ? -37.830 -3.127 -20.511 1.00 59.37 618 PRO A C 1
ATOM 3494 O O . PRO A 1 618 ? -37.258 -4.000 -21.167 1.00 59.37 618 PRO A O 1
ATOM 3498 N N . SER A 1 619 ? -37.711 -1.827 -20.769 1.00 56.51 619 SER A N 1
ATOM 3499 C CA . SER A 1 619 ? -36.792 -1.350 -21.791 1.00 56.51 619 SER A CA 1
ATOM 3500 C C . SER A 1 619 ? -35.355 -1.621 -21.367 1.00 56.51 619 SER A C 1
ATOM 3501 O O . SER A 1 619 ? -35.021 -1.569 -20.179 1.00 56.51 619 SER A O 1
ATOM 3504 N N . ASN A 1 620 ? -34.497 -1.912 -22.347 1.00 58.84 620 ASN A N 1
ATOM 3505 C CA . ASN A 1 620 ? -33.104 -2.206 -22.033 1.00 58.84 620 ASN A CA 1
ATOM 3506 C C . ASN A 1 620 ? -32.361 -0.987 -21.495 1.00 58.84 620 ASN A C 1
ATOM 3507 O O . ASN A 1 620 ? -31.352 -1.154 -20.801 1.00 58.84 620 ASN A O 1
ATOM 3512 N N . GLU A 1 621 ? -32.830 0.229 -21.798 1.00 59.98 621 GLU A N 1
ATOM 3513 C CA . GLU A 1 621 ? -32.238 1.422 -21.195 1.00 59.98 621 GLU A CA 1
ATOM 3514 C C . GLU A 1 621 ? -32.446 1.432 -19.686 1.00 59.98 621 GLU A C 1
ATOM 3515 O O . GLU A 1 621 ? -31.507 1.688 -18.925 1.00 59.98 621 GLU A O 1
ATOM 3521 N N . SER A 1 622 ? -33.672 1.152 -19.235 1.00 52.98 622 SER A N 1
ATOM 3522 C CA . SER A 1 622 ? -33.957 1.151 -17.803 1.00 52.98 622 SER A CA 1
ATOM 3523 C C . SER A 1 622 ? -33.153 0.089 -17.068 1.00 52.98 622 SER A C 1
ATOM 3524 O O . SER A 1 622 ? -32.890 0.230 -15.868 1.00 52.98 622 SER A O 1
ATOM 3527 N N . ILE A 1 623 ? -32.764 -0.982 -17.761 1.00 51.67 623 ILE A N 1
ATOM 3528 C CA . ILE A 1 623 ? -31.924 -1.986 -17.123 1.00 49.96 623 ILE A CA 1
ATOM 3529 C C . ILE A 1 623 ? -30.492 -1.477 -17.002 1.00 49.37 623 ILE A C 1
ATOM 3530 O O . ILE A 1 623 ? -29.786 -1.817 -16.047 1.00 42.11 623 ILE A O 1
ATOM 3535 N N . GLN A 1 624 ? -30.044 -0.644 -17.946 1.00 49.49 624 GLN A N 1
ATOM 3536 C CA . GLN A 1 624 ? -28.742 0.001 -17.801 1.00 49.98 624 GLN A CA 1
ATOM 3537 C C . GLN A 1 624 ? -28.712 0.898 -16.570 1.00 48.61 624 GLN A C 1
ATOM 3538 O O . GLN A 1 624 ? -27.686 0.997 -15.887 1.00 49.88 624 GLN A O 1
ATOM 3544 N N . ARG A 1 625 ? -29.833 1.557 -16.269 1.00 44.25 625 ARG A N 1
ATOM 3545 C CA . ARG A 1 625 ? -29.935 2.351 -15.050 1.00 42.83 625 ARG A CA 1
ATOM 3546 C C . ARG A 1 625 ? -30.098 1.479 -13.813 1.00 40.98 625 ARG A C 1
ATOM 3547 O O . ARG A 1 625 ? -29.665 1.874 -12.724 1.00 38.45 625 ARG A O 1
ATOM 3555 N N . LEU A 1 626 ? -30.728 0.306 -13.955 1.00 44.96 626 LEU A N 1
ATOM 3556 C CA . LEU A 1 626 ? -30.877 -0.600 -12.819 1.00 41.32 626 LEU A CA 1
ATOM 3557 C C . LEU A 1 626 ? -29.540 -1.212 -12.430 1.00 41.36 626 LEU A C 1
ATOM 3558 O O . LEU A 1 626 ? -29.279 -1.450 -11.245 1.00 39.41 626 LEU A O 1
ATOM 3563 N N . LYS A 1 627 ? -28.681 -1.483 -13.412 1.00 43.90 627 LYS A N 1
ATOM 3564 C CA . LYS A 1 627 ? -27.338 -1.937 -13.082 1.00 43.58 627 LYS A CA 1
ATOM 3565 C C . LYS A 1 627 ? -26.505 -0.802 -12.502 1.00 43.13 627 LYS A C 1
ATOM 3566 O O . LYS A 1 627 ? -25.653 -1.035 -11.637 1.00 41.34 627 LYS A O 1
ATOM 3572 N N . LEU A 1 628 ? -26.747 0.430 -12.946 1.00 43.49 628 LEU A N 1
ATOM 3573 C CA . LEU A 1 628 ? -26.033 1.567 -12.378 1.00 44.33 628 LEU A CA 1
ATOM 3574 C C . LEU A 1 628 ? -26.429 1.792 -10.925 1.00 43.95 628 LEU A C 1
ATOM 3575 O O . LEU A 1 628 ? -25.568 2.003 -10.065 1.00 45.79 628 LEU A O 1
ATOM 3580 N N . LEU A 1 629 ? -27.729 1.746 -10.629 1.00 42.34 629 LEU A N 1
ATOM 3581 C CA . LEU A 1 629 ? -28.187 1.987 -9.264 1.00 41.33 629 LEU A CA 1
ATOM 3582 C C . LEU A 1 629 ? -27.771 0.858 -8.329 1.00 41.72 629 LEU A C 1
ATOM 3583 O O . LEU A 1 629 ? -27.458 1.100 -7.157 1.00 40.40 629 LEU A O 1
ATOM 3588 N N . SER A 1 630 ? -27.779 -0.382 -8.822 1.00 41.35 630 SER A N 1
ATOM 3589 C CA . SER A 1 630 ? -27.363 -1.505 -7.991 1.00 42.18 630 SER A CA 1
ATOM 3590 C C . SER A 1 630 ? -25.887 -1.407 -7.644 1.00 44.36 630 SER A C 1
ATOM 3591 O O . SER A 1 630 ? -25.494 -1.633 -6.494 1.00 48.19 630 SER A O 1
ATOM 3594 N N . THR A 1 631 ? -25.056 -1.072 -8.627 1.00 46.15 631 THR A N 1
ATOM 3595 C CA . THR A 1 631 ? -23.629 -0.977 -8.369 1.00 45.60 631 THR A CA 1
ATOM 3596 C C . THR A 1 631 ? -23.313 0.180 -7.429 1.00 43.57 631 THR A C 1
ATOM 3597 O O . THR A 1 631 ? -22.388 0.081 -6.617 1.00 46.05 631 THR A O 1
ATOM 3601 N N . LEU A 1 632 ? -24.084 1.267 -7.499 1.00 43.95 632 LEU A N 1
ATOM 3602 C CA . LEU A 1 632 ? -23.925 2.339 -6.524 1.00 43.94 632 LEU A CA 1
ATOM 3603 C C . LEU A 1 632 ? -24.219 1.853 -5.109 1.00 43.07 632 LEU A C 1
ATOM 3604 O O . LEU A 1 632 ? -23.525 2.247 -4.165 1.00 43.68 632 LEU A O 1
ATOM 3609 N N . LEU A 1 633 ? -25.220 0.983 -4.943 1.00 41.98 633 LEU A N 1
ATOM 3610 C CA . LEU A 1 633 ? -25.555 0.484 -3.610 1.00 41.56 633 LEU A CA 1
ATOM 3611 C C . LEU A 1 633 ? -24.456 -0.416 -3.057 1.00 41.06 633 LEU A C 1
ATOM 3612 O O . LEU A 1 633 ? -24.027 -0.259 -1.908 1.00 42.83 633 LEU A O 1
ATOM 3617 N N . TYR A 1 634 ? -23.992 -1.370 -3.862 1.00 41.06 634 TYR A N 1
ATOM 3618 C CA . TYR A 1 634 ? -23.042 -2.384 -3.421 1.00 41.19 634 TYR A CA 1
ATOM 3619 C C . TYR A 1 634 ? -21.617 -1.860 -3.295 1.00 39.93 634 TYR A C 1
ATOM 3620 O O . TYR A 1 634 ? -20.707 -2.655 -3.040 1.00 37.25 634 TYR A O 1
ATOM 3629 N N . ALA A 1 635 ? -21.397 -0.556 -3.468 1.00 41.65 635 ALA A N 1
ATOM 3630 C CA . ALA A 1 635 ? -20.068 0.025 -3.347 1.00 41.25 635 ALA A CA 1
ATOM 3631 C C . ALA A 1 635 ? -19.941 1.002 -2.189 1.00 41.14 635 ALA A C 1
ATOM 3632 O O . ALA A 1 635 ? -18.826 1.440 -1.890 1.00 41.91 635 ALA A O 1
ATOM 3634 N N . LEU A 1 636 ? -21.031 1.344 -1.537 1.00 40.93 636 LEU A N 1
ATOM 3635 C CA . LEU A 1 636 ? -21.026 2.306 -0.454 1.00 40.16 636 LEU A CA 1
ATOM 3636 C C . LEU A 1 636 ? -21.010 1.590 0.885 1.00 39.33 636 LEU A C 1
ATOM 3637 O O . LEU A 1 636 ? -21.361 0.409 0.974 1.00 37.48 636 LEU A O 1
ATOM 3642 N N . PRO A 1 637 ? -20.585 2.269 1.951 1.00 40.98 637 PRO A N 1
ATOM 3643 C CA . PRO A 1 637 ? -20.603 1.636 3.273 1.00 41.41 637 PRO A CA 1
ATOM 3644 C C . PRO A 1 637 ? -22.024 1.301 3.695 1.00 41.77 637 PRO A C 1
ATOM 3645 O O . PRO A 1 637 ? -22.991 1.931 3.263 1.00 43.07 637 PRO A O 1
ATOM 3649 N N . GLY A 1 638 ? -22.140 0.293 4.546 1.00 38.61 638 GLY A N 1
ATOM 3650 C CA . GLY A 1 638 ? -23.416 -0.208 5.002 1.00 38.77 638 GLY A CA 1
ATOM 3651 C C . GLY A 1 638 ? -23.746 -1.558 4.397 1.00 38.98 638 GLY A C 1
ATOM 3652 O O . GLY A 1 638 ? -22.878 -2.298 3.923 1.00 40.61 638 GLY A O 1
ATOM 3653 N N . THR A 1 639 ? -25.037 -1.880 4.420 1.00 35.79 639 THR A N 1
ATOM 3654 C CA . THR A 1 639 ? -25.547 -3.087 3.804 1.00 35.29 639 THR A CA 1
ATOM 3655 C C . THR A 1 639 ? -26.530 -2.725 2.699 1.00 35.28 639 THR A C 1
ATOM 3656 O O . THR A 1 639 ? -27.472 -1.956 2.941 1.00 35.17 639 THR A O 1
ATOM 3660 N N . PRO A 1 640 ? -26.345 -3.237 1.483 1.00 36.29 640 PRO A N 1
ATOM 3661 C CA . PRO A 1 640 ? -27.339 -3.002 0.428 1.00 36.11 640 PRO A CA 1
ATOM 3662 C C . PRO A 1 640 ? -28.600 -3.815 0.683 1.00 36.08 640 PRO A C 1
ATOM 3663 O O . PRO A 1 640 ? -28.538 -4.998 1.023 1.00 34.85 640 PRO A O 1
ATOM 3667 N N . VAL A 1 641 ? -29.750 -3.168 0.519 1.00 30.05 641 VAL A N 1
ATOM 3668 C CA . VAL A 1 641 ? -31.044 -3.808 0.698 1.00 30.22 641 VAL A CA 1
ATOM 3669 C C . VAL A 1 641 ? -31.720 -3.902 -0.663 1.00 31.35 641 VAL A C 1
ATOM 3670 O O . VAL A 1 641 ? -31.747 -2.927 -1.424 1.00 31.25 641 VAL A O 1
ATOM 3674 N N . THR A 1 642 ? -32.234 -5.090 -0.976 1.00 33.35 642 THR A N 1
ATOM 3675 C CA . THR A 1 642 ? -32.897 -5.381 -2.239 1.00 33.13 642 THR A CA 1
ATOM 3676 C C . THR A 1 642 ? -34.304 -5.866 -1.942 1.00 32.26 642 THR A C 1
ATOM 3677 O O . THR A 1 642 ? -34.485 -6.814 -1.170 1.00 31.35 642 THR A O 1
ATOM 3681 N N . PHE A 1 643 ? -35.294 -5.230 -2.556 1.00 33.77 643 PHE A N 1
ATOM 3682 C CA . PHE A 1 643 ? -36.656 -5.713 -2.421 1.00 34.60 643 PHE A CA 1
ATOM 3683 C C . PHE A 1 643 ? -36.840 -6.989 -3.237 1.00 36.19 643 PHE A C 1
ATOM 3684 O O . PHE A 1 643 ? -36.238 -7.162 -4.302 1.00 38.22 643 PHE A O 1
ATOM 3692 N N . GLN A 1 644 ? -37.663 -7.895 -2.702 1.00 33.11 644 GLN A N 1
ATOM 3693 C CA . GLN A 1 644 ? -37.901 -9.195 -3.319 1.00 32.39 644 GLN A CA 1
ATOM 3694 C C . GLN A 1 644 ? -38.256 -9.056 -4.794 1.00 31.69 644 GLN A C 1
ATOM 3695 O O . GLN A 1 644 ? -39.157 -8.299 -5.164 1.00 31.61 644 GLN A O 1
ATOM 3701 N N . GLY A 1 645 ? -37.533 -9.782 -5.642 1.00 35.33 645 GLY A N 1
ATOM 3702 C CA . GLY A 1 645 ? -37.813 -9.799 -7.058 1.00 36.33 645 GLY A CA 1
ATOM 3703 C C . GLY A 1 645 ? -37.140 -8.712 -7.863 1.00 36.58 645 GLY A C 1
ATOM 3704 O O . GLY A 1 645 ? -37.144 -8.788 -9.098 1.00 37.65 645 GLY A O 1
ATOM 3705 N N . ASP A 1 646 ? -36.569 -7.697 -7.213 1.00 40.39 646 ASP A N 1
ATOM 3706 C CA . ASP A 1 646 ? -35.780 -6.721 -7.954 1.00 39.77 646 ASP A CA 1
ATOM 3707 C C . ASP A 1 646 ? -34.583 -7.373 -8.634 1.00 41.22 646 ASP A C 1
ATOM 3708 O O . ASP A 1 646 ? -34.123 -6.887 -9.674 1.00 42.84 646 ASP A O 1
ATOM 3713 N N . GLU A 1 647 ? -34.067 -8.473 -8.073 1.00 38.37 647 GLU A N 1
ATOM 3714 C CA . GLU A 1 647 ? -33.006 -9.212 -8.748 1.00 39.10 647 GLU A CA 1
ATOM 3715 C C . GLU A 1 647 ? -33.519 -10.036 -9.915 1.00 38.94 647 GLU A C 1
ATOM 3716 O O . GLU A 1 647 ? -32.714 -10.678 -10.597 1.00 38.08 647 GLU A O 1
ATOM 3722 N N . ARG A 1 648 ? -34.828 -10.030 -10.155 1.00 36.78 648 ARG A N 1
ATOM 3723 C CA . ARG A 1 648 ? -35.440 -10.799 -11.225 1.00 38.63 648 ARG A CA 1
ATOM 3724 C C . ARG A 1 648 ? -35.922 -9.927 -12.377 1.00 39.40 648 ARG A C 1
ATOM 3725 O O . ARG A 1 648 ? -36.329 -10.463 -13.414 1.00 41.27 648 ARG A O 1
ATOM 3733 N N . GLY A 1 649 ? -35.887 -8.603 -12.226 1.00 38.32 649 GLY A N 1
ATOM 3734 C CA . GLY A 1 649 ? -36.261 -7.694 -13.291 1.00 35.91 649 GLY A CA 1
ATOM 3735 C C . GLY A 1 649 ? -37.751 -7.448 -13.408 1.00 34.17 649 GLY A C 1
ATOM 3736 O O . GLY A 1 649 ? -38.315 -7.550 -14.500 1.00 33.21 649 GLY A O 1
ATOM 3737 N N . LEU A 1 650 ? -38.397 -7.104 -12.301 1.00 35.64 650 LEU A N 1
ATOM 3738 C CA . LEU A 1 650 ? -39.841 -6.936 -12.257 1.00 35.24 650 LEU A CA 1
ATOM 3739 C C . LEU A 1 650 ? -40.229 -5.463 -12.313 1.00 35.81 650 LEU A C 1
ATOM 3740 O O . LEU A 1 650 ? -39.413 -4.567 -12.079 1.00 33.99 650 LEU A O 1
ATOM 3745 N N . LEU A 1 651 ? -41.503 -5.225 -12.620 1.00 42.24 651 LEU A N 1
ATOM 3746 C CA . LEU A 1 651 ? -42.084 -3.894 -12.706 1.00 41.35 651 LEU A CA 1
ATOM 3747 C C . LEU A 1 651 ? -43.218 -3.763 -11.696 1.00 42.24 651 LEU A C 1
ATOM 3748 O O . LEU A 1 651 ? -43.690 -4.749 -11.123 1.00 40.90 651 LEU A O 1
ATOM 3753 N N . GLY A 1 652 ? -43.648 -2.522 -11.474 1.00 39.62 652 GLY A N 1
ATOM 3754 C CA . GLY A 1 652 ? -44.703 -2.250 -10.517 1.00 40.47 652 GLY A CA 1
ATOM 3755 C C . GLY A 1 652 ? -44.853 -0.788 -10.136 1.00 42.83 652 GLY A C 1
ATOM 3756 O O . GLY A 1 652 ? -43.923 -0.177 -9.601 1.00 42.92 652 GLY A O 1
ATOM 3757 N N . ASP A 1 653 ? -46.028 -0.223 -10.413 1.00 43.07 653 ASP A N 1
ATOM 3758 C CA . ASP A 1 653 ? -46.369 1.151 -10.065 1.00 42.68 653 ASP A CA 1
ATOM 3759 C C . ASP A 1 653 ? -47.206 1.148 -8.792 1.00 42.49 653 ASP A C 1
ATOM 3760 O O . ASP A 1 653 ? -48.237 0.471 -8.720 1.00 39.34 653 ASP A O 1
ATOM 3765 N N . LYS A 1 654 ? -46.750 1.903 -7.790 1.00 41.55 654 LYS A N 1
ATOM 3766 C CA . LYS A 1 654 ? -47.478 2.012 -6.530 1.00 42.06 654 LYS A CA 1
ATOM 3767 C C . LYS A 1 654 ? -48.861 2.629 -6.729 1.00 45.48 654 LYS A C 1
ATOM 3768 O O . LYS A 1 654 ? -49.796 2.309 -5.984 1.00 43.74 654 LYS A O 1
ATOM 3774 N N . GLY A 1 655 ? -49.016 3.497 -7.734 1.00 35.79 655 GLY A N 1
ATOM 3775 C CA . GLY A 1 655 ? -50.278 4.184 -7.951 1.00 45.18 655 GLY A CA 1
ATOM 3776 C C . GLY A 1 655 ? -51.390 3.300 -8.477 1.00 55.17 655 GLY A C 1
ATOM 3777 O O . GLY A 1 655 ? -52.566 3.645 -8.326 1.00 59.14 655 GLY A O 1
ATOM 3778 N N . HIS A 1 656 ? -51.047 2.167 -9.089 1.00 46.61 656 HIS A N 1
ATOM 3779 C CA . HIS A 1 656 ? -52.038 1.237 -9.624 1.00 47.33 656 HIS A CA 1
ATOM 3780 C C . HIS A 1 656 ? -52.205 0.078 -8.643 1.00 45.16 656 HIS A C 1
ATOM 3781 O O . HIS A 1 656 ? -51.696 -1.025 -8.842 1.00 43.43 656 HIS A O 1
ATOM 3788 N N . TYR A 1 657 ? -52.936 0.351 -7.561 1.00 53.92 657 TYR A N 1
ATOM 3789 C CA . TYR A 1 657 ? -53.333 -0.668 -6.584 1.00 52.24 657 TYR A CA 1
ATOM 3790 C C . TYR A 1 657 ? -52.142 -1.467 -6.053 1.00 45.29 657 TYR A C 1
ATOM 3791 O O . TYR A 1 657 ? -52.256 -2.665 -5.789 1.00 39.13 657 TYR A O 1
ATOM 3800 N N . ASP A 1 658 ? -50.989 -0.810 -5.901 1.00 47.82 658 ASP A N 1
ATOM 3801 C CA . ASP A 1 658 ? -49.799 -1.406 -5.285 1.00 43.48 658 ASP A CA 1
ATOM 3802 C C . ASP A 1 658 ? -49.294 -2.611 -6.091 1.00 42.61 658 ASP A C 1
ATOM 3803 O O . ASP A 1 658 ? -49.264 -3.748 -5.618 1.00 42.37 658 ASP A O 1
ATOM 3808 N N . GLU A 1 659 ? -48.876 -2.322 -7.326 1.00 42.09 659 GLU A N 1
ATOM 3809 C CA . GLU A 1 659 ? -48.317 -3.359 -8.190 1.00 40.64 659 GLU A CA 1
ATOM 3810 C C . GLU A 1 659 ? -46.975 -3.884 -7.702 1.00 37.90 659 GLU A C 1
ATOM 3811 O O . GLU A 1 659 ? -46.556 -4.963 -8.136 1.00 37.23 659 GLU A O 1
ATOM 3817 N N . GLN A 1 660 ? -46.275 -3.146 -6.837 1.00 41.73 660 GLN A N 1
ATOM 3818 C CA . GLN A 1 660 ? -45.002 -3.653 -6.337 1.00 37.42 660 GLN A CA 1
ATOM 3819 C C . GLN A 1 660 ? -45.191 -4.885 -5.466 1.00 34.23 660 GLN A C 1
ATOM 3820 O O . GLN A 1 660 ? -44.236 -5.645 -5.276 1.00 35.15 660 GLN A O 1
ATOM 3826 N N . ARG A 1 661 ? -46.403 -5.106 -4.955 1.00 36.95 661 ARG A N 1
ATOM 3827 C CA . ARG A 1 661 ? -46.709 -6.242 -4.101 1.00 35.23 661 ARG A CA 1
ATOM 3828 C C . ARG A 1 661 ? -47.328 -7.403 -4.871 1.00 35.28 661 ARG A C 1
ATOM 3829 O O . ARG A 1 661 ? -48.020 -8.233 -4.272 1.00 35.03 661 ARG A O 1
ATOM 3837 N N . TYR A 1 662 ? -47.110 -7.476 -6.196 1.00 38.92 662 TYR A N 1
ATOM 3838 C CA . TYR A 1 662 ? -47.574 -8.657 -6.914 1.00 37.48 662 TYR A CA 1
ATOM 3839 C C . TYR A 1 662 ? -46.662 -9.841 -6.601 1.00 37.78 662 TYR A C 1
ATOM 3840 O O . TYR A 1 662 ? -45.447 -9.667 -6.489 1.00 42.46 662 TYR A O 1
ATOM 3849 N N . PRO A 1 663 ? -47.213 -11.049 -6.447 1.00 36.70 663 PRO A N 1
ATOM 3850 C CA . PRO A 1 663 ? -46.381 -12.182 -6.022 1.00 35.13 663 PRO A CA 1
ATOM 3851 C C . PRO A 1 663 ? -45.309 -12.536 -7.045 1.00 35.16 663 PRO A C 1
ATOM 3852 O O . PRO A 1 663 ? -45.445 -12.269 -8.240 1.00 36.52 663 PRO A O 1
ATOM 3856 N N . ILE A 1 664 ? -44.224 -13.139 -6.548 1.00 37.04 664 ILE A N 1
ATOM 3857 C CA . ILE A 1 664 ? -43.095 -13.506 -7.397 1.00 36.47 664 ILE A CA 1
ATOM 3858 C C . ILE A 1 664 ? -43.466 -14.712 -8.245 1.00 36.25 664 ILE A C 1
ATOM 3859 O O . ILE A 1 664 ? -43.975 -15.717 -7.734 1.00 36.25 664 ILE A O 1
ATOM 3864 N N . GLN A 1 665 ? -43.195 -14.627 -9.546 1.00 37.01 665 GLN A N 1
ATOM 3865 C CA . GLN A 1 665 ? -43.463 -15.718 -10.484 1.00 37.70 665 GLN A CA 1
ATOM 3866 C C . GLN A 1 665 ? -42.160 -16.482 -10.709 1.00 38.64 665 GLN A C 1
ATOM 3867 O O . GLN A 1 665 ? -41.314 -16.067 -11.505 1.00 38.10 665 GLN A O 1
ATOM 3873 N N . TRP A 1 666 ? -42.011 -17.617 -10.022 1.00 35.97 666 TRP A N 1
ATOM 3874 C CA . TRP A 1 666 ? -40.743 -18.339 -9.980 1.00 36.48 666 TRP A CA 1
ATOM 3875 C C . TRP A 1 666 ? -40.420 -19.102 -11.261 1.00 38.15 666 TRP A C 1
ATOM 3876 O O . TRP A 1 666 ? -39.322 -19.660 -11.360 1.00 43.76 666 TRP A O 1
ATOM 3887 N N . ASP A 1 667 ? -41.318 -19.139 -12.242 1.00 40.80 667 ASP A N 1
ATOM 3888 C CA . ASP A 1 667 ? -41.016 -19.784 -13.513 1.00 40.77 667 ASP A CA 1
ATOM 3889 C C . ASP A 1 667 ? -40.582 -18.800 -14.588 1.00 40.38 667 ASP A C 1
ATOM 3890 O O . ASP A 1 667 ? -40.308 -19.216 -15.716 1.00 41.31 667 ASP A O 1
ATOM 3895 N N . THR A 1 668 ? -40.518 -17.512 -14.267 1.00 38.97 668 THR A N 1
ATOM 3896 C CA . THR A 1 668 ? -39.983 -16.489 -15.153 1.00 41.83 668 THR A CA 1
ATOM 3897 C C . THR A 1 668 ? -38.769 -15.856 -14.494 1.00 46.99 668 THR A C 1
ATOM 3898 O O . THR A 1 668 ? -38.780 -15.573 -13.291 1.00 45.71 668 THR A O 1
ATOM 3902 N N . VAL A 1 669 ? -37.722 -15.631 -15.282 1.00 41.01 669 VAL A N 1
ATOM 3903 C CA . VAL A 1 669 ? -36.515 -15.007 -14.766 1.00 45.51 669 VAL A CA 1
ATOM 3904 C C . VAL A 1 669 ? -35.898 -14.147 -15.855 1.00 47.20 669 VAL A C 1
ATOM 3905 O O . VAL A 1 669 ? -35.984 -14.454 -17.047 1.00 52.74 669 VAL A O 1
ATOM 3909 N N . ASN A 1 670 ? -35.283 -13.049 -15.428 1.00 47.75 670 ASN A N 1
ATOM 3910 C CA . ASN A 1 670 ? -34.407 -12.260 -16.280 1.00 46.58 670 ASN A CA 1
ATOM 3911 C C . ASN A 1 670 ? -32.981 -12.644 -15.896 1.00 43.93 670 ASN A C 1
ATOM 3912 O O . ASN A 1 670 ? -32.341 -12.013 -15.057 1.00 44.65 670 ASN A O 1
ATOM 3917 N N . GLU A 1 671 ? -32.489 -13.722 -16.517 1.00 51.85 671 GLU A N 1
ATOM 3918 C CA . GLU A 1 671 ? -31.222 -14.318 -16.094 1.00 50.89 671 GLU A CA 1
ATOM 3919 C C . GLU A 1 671 ? -30.068 -13.328 -16.157 1.00 49.84 671 GLU A C 1
ATOM 3920 O O . GLU A 1 671 ? -29.056 -13.528 -15.478 1.00 49.49 671 GLU A O 1
ATOM 3926 N N . ASP A 1 672 ? -30.204 -12.258 -16.942 1.00 49.58 672 ASP A N 1
ATOM 3927 C CA . ASP A 1 672 ? -29.164 -11.237 -16.996 1.00 48.39 672 ASP A CA 1
ATOM 3928 C C . ASP A 1 672 ? -29.137 -10.409 -15.715 1.00 49.82 672 ASP A C 1
ATOM 3929 O O . ASP A 1 672 ? -28.065 -10.167 -15.144 1.00 48.66 672 ASP A O 1
ATOM 3934 N N . VAL A 1 673 ? -30.307 -9.967 -15.251 1.00 45.05 673 VAL A N 1
ATOM 3935 C CA . VAL A 1 673 ? -30.387 -9.220 -14.000 1.00 44.89 673 VAL A CA 1
ATOM 3936 C C . VAL A 1 673 ? -30.077 -10.123 -12.812 1.00 45.81 673 VAL A C 1
ATOM 3937 O O . VAL A 1 673 ? -29.480 -9.679 -11.822 1.00 47.27 673 VAL A O 1
ATOM 3941 N N . LEU A 1 674 ? -30.462 -11.401 -12.890 1.00 46.73 674 LEU A N 1
ATOM 3942 C CA . LEU A 1 674 ? -30.199 -12.332 -11.795 1.00 43.83 674 LEU A CA 1
ATOM 3943 C C . LEU A 1 674 ? -28.703 -12.552 -11.611 1.00 44.04 674 LEU A C 1
ATOM 3944 O O . LEU A 1 674 ? -28.176 -12.434 -10.498 1.00 40.94 674 LEU A O 1
ATOM 3949 N N . ASN A 1 675 ? -27.996 -12.867 -12.696 1.00 44.75 675 ASN A N 1
ATOM 3950 C CA . ASN A 1 675 ? -26.555 -13.051 -12.593 1.00 44.96 675 ASN A CA 1
ATOM 3951 C C . ASN A 1 675 ? -25.832 -11.731 -12.362 1.00 43.59 675 ASN A C 1
ATOM 3952 O O . ASN A 1 675 ? -24.700 -11.739 -11.868 1.00 43.74 675 ASN A O 1
ATOM 3957 N N . HIS A 1 676 ? -26.463 -10.600 -12.692 1.00 43.36 676 HIS A N 1
ATOM 3958 C CA . HIS A 1 676 ? -25.877 -9.300 -12.371 1.00 43.50 676 HIS A CA 1
ATOM 3959 C C . HIS A 1 676 ? -25.777 -9.099 -10.864 1.00 42.81 676 HIS A C 1
ATOM 3960 O O . HIS A 1 676 ? -24.717 -8.732 -10.348 1.00 40.96 676 HIS A O 1
ATOM 3967 N N . TYR A 1 677 ? -26.881 -9.316 -10.141 1.00 42.46 677 TYR A N 1
ATOM 3968 C CA . TYR A 1 677 ? -26.846 -9.192 -8.687 1.00 42.41 677 TYR A CA 1
ATOM 3969 C C . TYR A 1 677 ? -25.930 -10.222 -8.054 1.00 42.87 677 TYR A C 1
ATOM 3970 O O . TYR A 1 677 ? -25.318 -9.948 -7.017 1.00 45.56 677 TYR A O 1
ATOM 3979 N N . ARG A 1 678 ? -25.843 -11.416 -8.639 1.00 42.08 678 ARG A N 1
ATOM 3980 C CA . ARG A 1 678 ? -24.925 -12.416 -8.108 1.00 43.70 678 ARG A CA 1
ATOM 3981 C C . ARG A 1 678 ? -23.482 -11.954 -8.244 1.00 41.79 678 ARG A C 1
ATOM 3982 O O . ARG A 1 678 ? -22.684 -12.120 -7.317 1.00 43.13 678 ARG A O 1
ATOM 3990 N N . ALA A 1 679 ? -23.138 -11.352 -9.385 1.00 44.78 679 ALA A N 1
ATOM 3991 C CA . ALA A 1 679 ? -21.779 -10.867 -9.589 1.00 43.93 679 ALA A CA 1
ATOM 3992 C C . ALA A 1 679 ? -21.458 -9.678 -8.690 1.00 43.78 679 ALA A C 1
ATOM 3993 O O . ALA A 1 679 ? -20.319 -9.547 -8.228 1.00 42.11 679 ALA A O 1
ATOM 3995 N N . LEU A 1 680 ? -22.429 -8.800 -8.430 1.00 42.95 680 LEU A N 1
ATOM 3996 C CA . LEU A 1 680 ? -22.183 -7.709 -7.493 1.00 43.48 680 LEU A CA 1
ATOM 3997 C C . LEU A 1 680 ? -21.925 -8.239 -6.091 1.00 43.77 680 LEU A C 1
ATOM 3998 O O . LEU A 1 680 ? -21.025 -7.755 -5.394 1.00 46.97 680 LEU A O 1
ATOM 4003 N N . ALA A 1 681 ? -22.704 -9.236 -5.665 1.00 42.16 681 ALA A N 1
ATOM 4004 C CA . ALA A 1 681 ? -22.581 -9.755 -4.308 1.00 43.65 681 ALA A CA 1
ATOM 4005 C C . ALA A 1 681 ? -21.184 -10.303 -4.052 1.00 44.30 681 ALA A C 1
ATOM 4006 O O . ALA A 1 681 ? -20.571 -10.010 -3.019 1.00 44.22 681 ALA A O 1
ATOM 4008 N N . GLU A 1 682 ? -20.661 -11.101 -4.987 1.00 45.82 682 GLU A N 1
ATOM 4009 C CA . GLU A 1 682 ? -19.321 -11.653 -4.818 1.00 49.49 682 GLU A CA 1
ATOM 4010 C C . GLU A 1 682 ? -18.250 -10.584 -4.974 1.00 48.68 682 GLU A C 1
ATOM 4011 O O . GLU A 1 682 ? -17.207 -10.656 -4.314 1.00 46.85 682 GLU A O 1
ATOM 4017 N N . LEU A 1 683 ? -18.483 -9.596 -5.842 1.00 48.75 683 LEU A N 1
ATO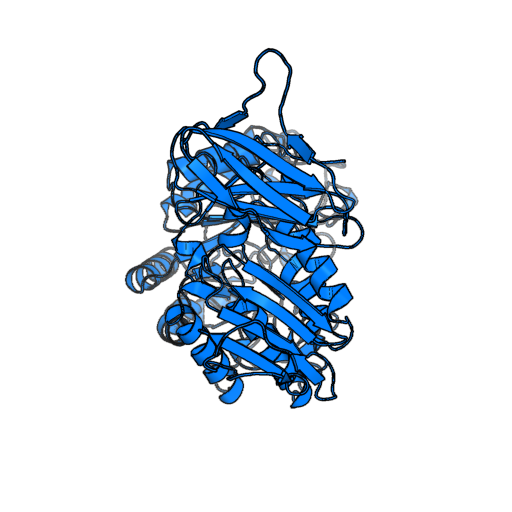M 4018 C CA . LEU A 1 683 ? -17.560 -8.473 -5.940 1.00 46.02 683 LEU A CA 1
ATOM 4019 C C . LEU A 1 683 ? -17.409 -7.776 -4.594 1.00 47.25 683 LEU A C 1
ATOM 4020 O O . LEU A 1 683 ? -16.289 -7.480 -4.161 1.00 46.85 683 LEU A O 1
ATOM 4025 N N . ARG A 1 684 ? -18.528 -7.526 -3.907 1.00 40.65 684 ARG A N 1
ATOM 4026 C CA . ARG A 1 684 ? -18.461 -6.881 -2.600 1.00 43.03 684 ARG A CA 1
ATOM 4027 C C . ARG A 1 684 ? -17.698 -7.733 -1.594 1.00 42.93 684 ARG A C 1
ATOM 4028 O O . ARG A 1 684 ? -17.029 -7.195 -0.704 1.00 38.19 684 ARG A O 1
ATOM 4036 N N . LYS A 1 685 ? -17.772 -9.059 -1.725 1.00 46.03 685 LYS A N 1
ATOM 4037 C CA . LYS A 1 685 ? -17.011 -9.935 -0.843 1.00 47.95 685 LYS A CA 1
ATOM 4038 C C . LYS A 1 685 ? -15.544 -10.013 -1.250 1.00 49.03 685 LYS A C 1
ATOM 4039 O O . LYS A 1 685 ? -14.669 -10.077 -0.380 1.00 50.34 685 LYS A O 1
ATOM 4045 N N . ARG A 1 686 ? -15.257 -9.997 -2.555 1.00 50.05 686 ARG A N 1
ATOM 4046 C CA . ARG A 1 686 ? -13.870 -10.040 -3.012 1.00 47.92 686 ARG A CA 1
ATOM 4047 C C . ARG A 1 686 ? -13.097 -8.801 -2.586 1.00 46.28 686 ARG A C 1
ATOM 4048 O O . ARG A 1 686 ? -11.930 -8.891 -2.194 1.00 46.58 686 ARG A O 1
ATOM 4056 N N . VAL A 1 687 ? -13.729 -7.625 -2.667 1.00 46.65 687 VAL A N 1
ATOM 4057 C CA . VAL A 1 687 ? -13.069 -6.348 -2.446 1.00 43.78 687 VAL A CA 1
ATOM 4058 C C . VAL A 1 687 ? -13.431 -5.863 -1.067 1.00 45.16 687 VAL A C 1
ATOM 4059 O O . VAL A 1 687 ? -14.551 -5.347 -0.861 1.00 44.68 687 VAL A O 1
ATOM 4063 N N . PRO A 1 688 ? -12.546 -5.958 -0.061 1.00 44.29 688 PRO A N 1
ATOM 4064 C CA . PRO A 1 688 ? -12.889 -5.478 1.278 1.00 44.59 688 PRO A CA 1
ATOM 4065 C C . PRO A 1 688 ? -13.085 -3.970 1.357 1.00 45.44 688 PRO A C 1
ATOM 4066 O O . PRO A 1 688 ? -13.654 -3.493 2.347 1.00 44.69 688 PRO A O 1
ATOM 4070 N N . ALA A 1 689 ? -12.656 -3.206 0.347 1.00 44.56 689 ALA A N 1
ATOM 4071 C CA . ALA A 1 689 ? -12.794 -1.754 0.420 1.00 44.64 689 ALA A CA 1
ATOM 4072 C C . ALA A 1 689 ? -14.246 -1.310 0.283 1.00 42.85 689 ALA A C 1
ATOM 4073 O O . ALA A 1 689 ? -14.625 -0.262 0.819 1.00 40.65 689 ALA A O 1
ATOM 4075 N N . LEU A 1 690 ? -15.068 -2.085 -0.428 1.00 44.73 690 LEU A N 1
ATOM 4076 C CA . LEU A 1 690 ? -16.480 -1.739 -0.561 1.00 44.73 690 LEU A CA 1
ATOM 4077 C C . LEU A 1 690 ? -17.236 -1.949 0.743 1.00 44.67 690 LEU A C 1
ATOM 4078 O O . LEU A 1 690 ? -18.255 -1.289 0.981 1.00 41.86 690 LEU A O 1
ATOM 4083 N N . ARG A 1 691 ? -16.758 -2.858 1.593 1.00 39.11 691 ARG A N 1
ATOM 4084 C CA . ARG A 1 691 ? -17.402 -3.145 2.867 1.00 44.01 691 ARG A CA 1
ATOM 4085 C C . ARG A 1 691 ? -16.953 -2.204 3.975 1.00 46.99 691 ARG A C 1
ATOM 4086 O O . ARG A 1 691 ? -17.614 -2.139 5.018 1.00 51.27 691 ARG A O 1
ATOM 4094 N N . SER A 1 692 ? -15.869 -1.460 3.758 1.00 37.84 692 SER A N 1
ATOM 4095 C CA . SER A 1 692 ? -15.285 -0.590 4.769 1.00 45.56 692 SER A CA 1
ATOM 4096 C C . SER A 1 692 ? -16.152 0.650 4.995 1.00 50.50 692 SER A C 1
ATOM 4097 O O . SER A 1 692 ? -17.163 0.876 4.324 1.00 52.88 692 SER A O 1
ATOM 4100 N N . SER A 1 693 ? -15.726 1.481 5.947 1.00 48.14 693 SER A N 1
ATOM 4101 C CA . SER A 1 693 ? -16.476 2.665 6.343 1.00 51.54 693 SER A CA 1
ATOM 4102 C C . SER A 1 693 ? -15.920 3.959 5.762 1.00 46.06 693 SER A C 1
ATOM 4103 O O . SER A 1 693 ? -16.597 4.993 5.839 1.00 43.19 693 SER A O 1
ATOM 4106 N N . ALA A 1 694 ? -14.723 3.923 5.179 1.00 53.42 694 ALA A N 1
ATOM 4107 C CA . ALA A 1 694 ? -14.056 5.114 4.668 1.00 54.37 694 ALA A CA 1
ATOM 4108 C C . ALA A 1 694 ? -14.422 5.328 3.205 1.00 48.55 694 ALA A C 1
ATOM 4109 O O . ALA A 1 694 ? -14.149 4.469 2.361 1.00 40.94 694 ALA A O 1
ATOM 4111 N N . MET A 1 695 ? -15.033 6.471 2.903 1.00 53.54 695 MET A N 1
ATOM 4112 C CA . MET A 1 695 ? -15.289 6.841 1.518 1.00 55.13 695 MET A CA 1
ATOM 4113 C C . MET A 1 695 ? -14.946 8.310 1.333 1.00 53.38 695 MET A C 1
ATOM 4114 O O . MET A 1 695 ? -15.268 9.139 2.188 1.00 49.90 695 MET A O 1
ATOM 4119 N N . ARG A 1 696 ? -14.268 8.621 0.233 1.00 53.83 696 ARG A N 1
ATOM 4120 C CA . ARG A 1 696 ? -13.809 9.970 -0.049 1.00 53.83 696 ARG A CA 1
ATOM 4121 C C . ARG A 1 696 ? -14.280 10.392 -1.435 1.00 48.14 696 ARG A C 1
ATOM 4122 O O . ARG A 1 696 ? -14.420 9.569 -2.343 1.00 41.89 696 ARG A O 1
ATOM 4130 N N . PHE A 1 697 ? -14.536 11.688 -1.588 1.00 52.24 697 PHE A N 1
ATOM 4131 C CA . PHE A 1 697 ? -15.052 12.233 -2.836 1.00 49.54 697 PHE A CA 1
ATOM 4132 C C . PHE A 1 697 ? -13.914 12.623 -3.766 1.00 48.16 697 PHE A C 1
ATOM 4133 O O . PHE A 1 697 ? -12.869 13.105 -3.321 1.00 46.19 697 PHE A O 1
ATOM 4141 N N . TYR A 1 698 ? -14.130 12.406 -5.062 1.00 50.35 698 TYR A N 1
ATOM 4142 C CA . TYR A 1 698 ? -13.205 12.866 -6.086 1.00 49.77 698 TYR A CA 1
ATOM 4143 C C . TYR A 1 698 ? -13.730 14.153 -6.716 1.00 51.71 698 TYR A C 1
ATOM 4144 O O . TYR A 1 698 ? -13.548 15.238 -6.155 1.00 53.76 698 TYR A O 1
ATOM 4153 N N . THR A 1 699 ? -14.389 14.051 -7.870 1.00 55.00 699 THR A N 1
ATOM 4154 C CA . THR A 1 699 ? -14.971 15.206 -8.545 1.00 54.43 699 THR A CA 1
ATOM 4155 C C . THR A 1 699 ? -16.330 14.821 -9.115 1.00 54.25 699 THR A C 1
ATOM 4156 O O . THR A 1 699 ? -16.836 13.716 -8.894 1.00 53.37 699 THR A O 1
ATOM 4160 N N . ALA A 1 700 ? -16.922 15.752 -9.861 1.00 55.16 700 ALA A N 1
ATOM 4161 C CA . ALA A 1 700 ? -18.220 15.518 -10.488 1.00 54.48 700 ALA A CA 1
ATOM 4162 C C . ALA A 1 700 ? -18.341 16.474 -11.667 1.00 54.22 700 ALA A C 1
ATOM 4163 O O . ALA A 1 700 ? -18.441 17.688 -11.467 1.00 55.48 700 ALA A O 1
ATOM 4165 N N . LYS A 1 701 ? -18.322 15.929 -12.882 1.00 57.71 701 LYS A N 1
ATOM 4166 C CA . LYS A 1 701 ? -18.418 16.712 -14.112 1.00 57.52 701 LYS A CA 1
ATOM 4167 C C . LYS A 1 701 ? -19.712 16.317 -14.815 1.00 56.70 701 LYS A C 1
ATOM 4168 O O . LYS A 1 701 ? -19.786 15.256 -15.442 1.00 56.39 701 LYS A O 1
ATOM 4174 N N . GLY A 1 702 ? -20.727 17.173 -14.714 1.00 53.30 702 GLY A N 1
ATOM 4175 C CA . GLY A 1 702 ? -21.997 16.926 -15.368 1.00 52.54 702 GLY A CA 1
ATOM 4176 C C . GLY A 1 702 ? -22.692 15.689 -14.842 1.00 52.45 702 GLY A C 1
ATOM 4177 O O . GLY A 1 702 ? -23.209 15.689 -13.722 1.00 54.36 702 GLY A O 1
ATOM 4178 N N . GLY A 1 703 ? -22.707 14.622 -15.640 1.00 48.64 703 GLY A N 1
ATOM 4179 C CA . GLY A 1 703 ? -23.263 13.362 -15.196 1.00 47.46 703 GLY A CA 1
ATOM 4180 C C . GLY A 1 703 ? -22.308 12.453 -14.457 1.00 47.49 703 GLY A C 1
ATOM 4181 O O . GLY A 1 703 ? -22.739 11.428 -13.920 1.00 43.53 703 GLY A O 1
ATOM 4182 N N . VAL A 1 704 ? -21.022 12.794 -14.408 1.00 48.23 704 VAL A N 1
ATOM 4183 C CA . VAL A 1 704 ? -20.033 11.920 -13.786 1.00 47.04 704 VAL A CA 1
ATOM 4184 C C . VAL A 1 704 ? -20.073 12.102 -12.277 1.00 49.16 704 VAL A C 1
ATOM 4185 O O . VAL A 1 704 ? -20.118 13.228 -11.769 1.00 49.46 704 VAL A O 1
ATOM 4189 N N . MET A 1 705 ? -20.067 10.988 -11.557 1.00 47.08 705 MET A N 1
ATOM 4190 C CA . MET A 1 705 ? -20.022 10.980 -10.101 1.00 46.91 705 MET A CA 1
ATOM 4191 C C . MET A 1 705 ? -18.881 10.056 -9.703 1.00 47.98 705 MET A C 1
ATOM 4192 O O . MET A 1 705 ? -18.955 8.844 -9.929 1.00 47.28 705 MET A O 1
ATOM 4197 N N . ALA A 1 706 ? -17.819 10.621 -9.140 1.00 46.88 706 ALA A N 1
ATOM 4198 C CA . ALA A 1 706 ? -16.638 9.855 -8.773 1.00 46.71 706 ALA A CA 1
ATOM 4199 C C . ALA A 1 706 ? -16.373 9.998 -7.283 1.00 44.71 706 ALA A C 1
ATOM 4200 O O . ALA A 1 706 ? -16.476 11.097 -6.729 1.00 46.00 706 ALA A O 1
ATOM 4202 N N . PHE A 1 707 ? -16.039 8.883 -6.637 1.00 46.10 707 PHE A N 1
ATOM 4203 C CA . PHE A 1 707 ? -15.667 8.915 -5.230 1.00 44.50 707 PHE A CA 1
ATOM 4204 C C . PHE A 1 707 ? -14.763 7.733 -4.915 1.00 43.75 707 PHE A C 1
ATOM 4205 O O . PHE A 1 707 ? -14.832 6.685 -5.563 1.00 43.74 707 PHE A O 1
ATOM 4213 N N . PHE A 1 708 ? -13.916 7.918 -3.909 1.00 46.65 708 PHE A N 1
ATOM 4214 C CA . PHE A 1 708 ? -13.018 6.877 -3.439 1.00 47.36 708 PHE A CA 1
ATOM 4215 C C . PHE A 1 708 ? -13.711 5.978 -2.425 1.00 47.10 708 PHE A C 1
ATOM 4216 O O . PHE A 1 708 ? -14.718 6.341 -1.812 1.00 43.49 708 PHE A O 1
ATOM 4224 N N . ARG A 1 709 ? -13.139 4.793 -2.246 1.00 40.68 709 ARG A N 1
ATOM 4225 C CA . ARG A 1 709 ? -13.603 3.832 -1.260 1.00 43.05 709 ARG A CA 1
ATOM 4226 C C . ARG A 1 709 ? -12.391 3.177 -0.619 1.00 42.86 709 ARG A C 1
ATOM 4227 O O . ARG A 1 709 ? -11.382 2.933 -1.286 1.00 40.72 709 ARG A O 1
ATOM 4235 N N . GLY A 1 710 ? -12.487 2.910 0.676 1.00 42.99 710 GLY A N 1
ATOM 4236 C CA . GLY A 1 710 ? -11.410 2.261 1.388 1.00 45.87 710 GLY A CA 1
ATOM 4237 C C . GLY A 1 710 ? -10.609 3.234 2.239 1.00 49.39 710 GLY A C 1
ATOM 4238 O O . GLY A 1 710 ? -10.671 4.456 2.079 1.00 47.84 710 GLY A O 1
ATOM 4239 N N . HIS A 1 711 ? -9.825 2.669 3.157 1.00 49.10 711 HIS A N 1
ATOM 4240 C CA . HIS A 1 711 ? -9.078 3.485 4.105 1.00 51.03 711 HIS A CA 1
ATOM 4241 C C . HIS A 1 711 ? -7.804 4.075 3.518 1.00 52.90 711 HIS A C 1
ATOM 4242 O O . HIS A 1 711 ? -7.297 5.068 4.051 1.00 55.78 711 HIS A O 1
ATOM 4249 N N . HIS A 1 712 ? -7.278 3.502 2.439 1.00 51.81 712 HIS A N 1
ATOM 4250 C CA . HIS A 1 712 ? -6.102 4.049 1.777 1.00 54.84 712 HIS A CA 1
ATOM 4251 C C . HIS A 1 712 ? -6.414 4.527 0.363 1.00 58.20 712 HIS A C 1
ATOM 4252 O O . HIS A 1 712 ? -5.502 4.647 -0.462 1.00 66.54 712 HIS A O 1
ATOM 4259 N N . ASP A 1 713 ? -7.691 4.805 0.075 1.00 54.17 713 ASP A N 1
ATOM 4260 C CA . ASP A 1 713 ? -8.143 5.236 -1.250 1.00 53.29 713 ASP A CA 1
ATOM 4261 C C . ASP A 1 713 ? -7.740 4.225 -2.329 1.00 49.80 713 ASP A C 1
ATOM 4262 O O . ASP A 1 713 ? -7.288 4.589 -3.417 1.00 56.24 713 ASP A O 1
ATOM 4267 N N . GLU A 1 714 ? -7.913 2.932 -2.011 1.00 50.58 714 GLU A N 1
ATOM 4268 C CA . GLU A 1 714 ? -7.549 1.853 -2.928 1.00 47.69 714 GLU A CA 1
ATOM 4269 C C . GLU A 1 714 ? -8.492 1.753 -4.118 1.00 47.95 714 GLU A C 1
ATOM 4270 O O . GLU A 1 714 ? -8.063 1.354 -5.207 1.00 50.71 714 GLU A O 1
ATOM 4276 N N . VAL A 1 715 ? -9.770 2.080 -3.925 1.00 49.62 715 VAL A N 1
ATOM 4277 C CA . VAL A 1 715 ? -10.818 1.851 -4.911 1.00 48.53 715 VAL A CA 1
ATOM 4278 C C . VAL A 1 715 ? -11.446 3.182 -5.292 1.00 47.91 715 VAL A C 1
ATOM 4279 O O . VAL A 1 715 ? -11.739 4.010 -4.422 1.00 44.93 715 VAL A O 1
ATOM 4283 N N . LEU A 1 716 ? -11.668 3.376 -6.590 1.00 46.06 716 LEU A N 1
ATOM 4284 C CA . LEU A 1 716 ? -12.334 4.558 -7.119 1.00 46.37 716 LEU A CA 1
ATOM 4285 C C . LEU A 1 716 ? -13.573 4.143 -7.901 1.00 47.74 716 LEU A C 1
ATOM 4286 O O . LEU A 1 716 ? -13.483 3.328 -8.825 1.00 48.68 716 LEU A O 1
ATOM 4291 N N . VAL A 1 717 ? -14.720 4.718 -7.544 1.00 46.19 717 VAL A N 1
ATOM 4292 C CA . VAL A 1 717 ? -16.005 4.398 -8.160 1.00 46.09 717 VAL A CA 1
ATOM 4293 C C . VAL A 1 717 ? -16.417 5.573 -9.038 1.00 44.96 717 VAL A C 1
ATOM 4294 O O . VAL A 1 717 ? -16.788 6.638 -8.529 1.00 43.93 717 VAL A O 1
ATOM 4298 N N . VAL A 1 718 ? -16.384 5.382 -10.355 1.00 45.92 718 VAL A N 1
ATOM 4299 C CA . VAL A 1 718 ? -16.760 6.415 -11.313 1.00 46.84 718 VAL A CA 1
ATOM 4300 C C . VAL A 1 718 ? -18.040 5.988 -12.020 1.00 48.71 718 VAL A C 1
ATOM 4301 O O . VAL A 1 718 ? -18.132 4.866 -12.532 1.00 56.48 718 VAL A O 1
ATOM 4305 N N . ALA A 1 719 ? -19.028 6.878 -12.038 1.00 47.05 719 ALA A N 1
ATOM 4306 C CA . ALA A 1 719 ? -20.316 6.603 -12.652 1.00 45.40 719 ALA A CA 1
ATOM 4307 C C . ALA A 1 719 ? -20.663 7.710 -13.637 1.00 46.60 719 ALA A C 1
ATOM 4308 O O . ALA A 1 719 ? -20.088 8.800 -13.611 1.00 44.80 719 ALA A O 1
ATOM 4310 N N . ASN A 1 720 ? -21.616 7.413 -14.515 1.00 45.26 720 ASN A N 1
ATOM 4311 C CA . ASN A 1 720 ? -22.080 8.377 -15.507 1.00 45.85 720 ASN A CA 1
ATOM 4312 C C . ASN A 1 720 ? -23.551 8.109 -15.773 1.00 45.38 720 ASN A C 1
ATOM 4313 O O . ASN A 1 720 ? -23.915 7.013 -16.206 1.00 45.16 720 ASN A O 1
ATOM 4318 N N . SER A 1 721 ? -24.385 9.116 -15.528 1.00 46.05 721 SER A N 1
ATOM 4319 C CA . SER A 1 721 ? -25.830 8.955 -15.536 1.00 44.37 721 SER A CA 1
ATOM 4320 C C . SER A 1 721 ? -26.489 9.418 -16.830 1.00 44.35 721 SER A C 1
ATOM 4321 O O . SER A 1 721 ? -27.671 9.124 -17.041 1.00 45.25 721 SER A O 1
ATOM 4324 N N . TRP A 1 722 ? -25.767 10.118 -17.697 1.00 46.61 722 TRP A N 1
ATOM 4325 C CA . TRP A 1 722 ? -26.354 10.697 -18.895 1.00 45.80 722 TRP A CA 1
ATOM 4326 C C . TRP A 1 722 ? -26.220 9.758 -20.090 1.00 44.47 722 TRP A C 1
ATOM 4327 O O . TRP A 1 722 ? -25.450 8.796 -20.076 1.00 41.75 722 TRP A O 1
ATOM 4338 N N . LYS A 1 723 ? -27.000 10.052 -21.132 1.00 44.34 723 LYS A N 1
ATOM 4339 C CA . LYS A 1 723 ? -27.031 9.225 -22.331 1.00 47.01 723 LYS A CA 1
ATOM 4340 C C . LYS A 1 723 ? -25.815 9.415 -23.229 1.00 47.78 723 LYS A C 1
ATOM 4341 O O . LYS A 1 723 ? -25.667 8.673 -24.205 1.00 51.94 723 LYS A O 1
ATOM 4347 N N . LYS A 1 724 ? -24.958 10.379 -22.940 1.00 50.27 724 LYS A N 1
ATOM 4348 C CA . LYS A 1 724 ? -23.777 10.568 -23.762 1.00 51.74 724 LYS A CA 1
ATOM 4349 C C . LYS A 1 724 ? -22.526 10.164 -22.990 1.00 48.57 724 LYS A C 1
ATOM 4350 O O . LYS A 1 724 ? -22.461 10.371 -21.774 1.00 46.43 724 LYS A O 1
ATOM 4356 N N . PRO A 1 725 ? -21.528 9.571 -23.646 1.00 48.94 725 PRO A N 1
ATOM 4357 C CA . PRO A 1 725 ? -20.315 9.189 -22.916 1.00 51.74 725 PRO A CA 1
ATOM 4358 C C . PRO A 1 725 ? -19.511 10.418 -22.529 1.00 54.56 725 PRO A C 1
ATOM 4359 O O . PRO A 1 725 ? -19.343 11.351 -23.318 1.00 60.77 725 PRO A O 1
ATOM 4363 N N . ALA A 1 726 ? -19.027 10.417 -21.296 1.00 54.80 726 ALA A N 1
ATOM 4364 C CA . ALA A 1 726 ? -18.300 11.550 -20.754 1.00 56.98 726 ALA A CA 1
ATOM 4365 C C . ALA A 1 726 ? -16.801 11.270 -20.741 1.00 59.92 726 ALA A C 1
ATOM 4366 O O . ALA A 1 726 ? -16.345 10.140 -20.931 1.00 60.33 726 ALA A O 1
ATOM 4368 N N . LEU A 1 727 ? -16.035 12.334 -20.516 1.00 61.90 727 LEU A N 1
ATOM 4369 C CA . LEU A 1 727 ? -14.582 12.283 -20.445 1.00 63.57 727 LEU A CA 1
ATOM 4370 C C . LEU A 1 727 ? -14.156 12.683 -19.041 1.00 66.07 727 LEU A C 1
ATOM 4371 O O . LEU A 1 727 ? -14.587 13.724 -18.533 1.00 64.23 727 LEU A O 1
ATOM 4376 N N . LEU A 1 728 ? -13.318 11.862 -18.415 1.00 60.61 728 LEU A N 1
ATOM 4377 C CA . LEU A 1 728 ? -12.880 12.120 -17.052 1.00 63.69 728 LEU A CA 1
ATOM 4378 C C . LEU A 1 728 ? -11.383 11.879 -16.932 1.00 64.73 728 LEU A C 1
ATOM 4379 O O . LEU A 1 728 ? -10.846 10.941 -17.526 1.00 60.33 728 LEU A O 1
ATOM 4384 N N . GLU A 1 729 ? -10.716 12.737 -16.166 1.00 71.00 729 GLU A N 1
ATOM 4385 C CA . GLU A 1 729 ? -9.312 12.553 -15.835 1.00 69.85 729 GLU A CA 1
ATOM 4386 C C . GLU A 1 729 ? -9.204 11.799 -14.516 1.00 67.45 729 GLU A C 1
ATOM 4387 O O . GLU A 1 729 ? -9.933 12.087 -13.562 1.00 63.32 729 GLU A O 1
ATOM 4393 N N . LEU A 1 730 ? -8.298 10.822 -14.471 1.00 56.85 730 LEU A N 1
ATOM 4394 C CA . LEU A 1 730 ? -8.184 9.963 -13.304 1.00 59.18 730 LEU A CA 1
ATOM 4395 C C . LEU A 1 730 ? -7.321 10.606 -12.231 1.00 60.39 730 LEU A C 1
ATOM 4396 O O . LEU A 1 730 ? -6.494 11.477 -12.518 1.00 64.71 730 LEU A O 1
ATOM 4401 N N . PRO A 1 731 ? -7.491 10.188 -10.977 1.00 59.75 731 PRO A N 1
ATOM 4402 C CA . PRO A 1 731 ? -6.524 10.555 -9.939 1.00 57.85 731 PRO A CA 1
ATOM 4403 C C . PRO A 1 731 ? -5.156 9.972 -10.250 1.00 59.36 731 PRO A C 1
ATOM 4404 O O . PRO A 1 731 ? -4.979 9.154 -11.157 1.00 61.14 731 PRO A O 1
ATOM 4408 N N . GLU A 1 732 ? -4.173 10.407 -9.470 1.00 60.50 732 GLU A N 1
ATOM 4409 C CA . GLU A 1 732 ? -2.805 9.955 -9.675 1.00 59.71 732 GLU A CA 1
ATOM 4410 C C . GLU A 1 732 ? -2.710 8.442 -9.509 1.00 56.20 732 GLU A C 1
ATOM 4411 O O . GLU A 1 732 ? -3.361 7.852 -8.641 1.00 49.62 732 GLU A O 1
ATOM 4417 N N . GLY A 1 733 ? -1.926 7.812 -10.372 1.00 60.53 733 GLY A N 1
ATOM 4418 C CA . GLY A 1 733 ? -1.629 6.400 -10.267 1.00 62.24 733 GLY A CA 1
ATOM 4419 C C . GLY A 1 733 ? -2.193 5.599 -11.413 1.00 64.14 733 GLY A C 1
ATOM 4420 O O . GLY A 1 733 ? -2.798 6.130 -12.359 1.00 69.02 733 GLY A O 1
ATOM 4421 N N . GLU A 1 734 ? -1.990 4.288 -11.329 1.00 67.42 734 GLU A N 1
ATOM 4422 C CA . GLU A 1 734 ? -2.445 3.316 -12.309 1.00 65.00 734 GLU A CA 1
ATOM 4423 C C . GLU A 1 734 ? -3.571 2.484 -11.709 1.00 60.22 734 GLU A C 1
ATOM 4424 O O . GLU A 1 734 ? -3.495 2.074 -10.546 1.00 61.18 734 GLU A O 1
ATOM 4430 N N . TRP A 1 735 ? -4.612 2.236 -12.500 1.00 62.24 735 TRP A N 1
ATOM 4431 C CA . TRP A 1 735 ? -5.849 1.657 -11.996 1.00 59.44 735 TRP A CA 1
ATOM 4432 C C . TRP A 1 735 ? -6.197 0.367 -12.731 1.00 58.56 735 TRP A C 1
ATOM 4433 O O . TRP A 1 735 ? -6.069 0.282 -13.957 1.00 54.52 735 TRP A O 1
ATOM 4444 N N . LYS A 1 736 ? -6.652 -0.630 -11.968 1.00 57.12 736 LYS A N 1
ATOM 4445 C CA . LYS A 1 736 ? -7.074 -1.920 -12.502 1.00 59.27 736 LYS A CA 1
ATOM 4446 C C . LYS A 1 736 ? -8.599 -1.973 -12.501 1.00 56.94 736 LYS A C 1
ATOM 4447 O O . LYS A 1 736 ? -9.231 -1.794 -11.461 1.00 55.33 736 LYS A O 1
ATOM 4453 N N . VAL A 1 737 ? -9.184 -2.217 -13.668 1.00 50.38 737 VAL A N 1
ATOM 4454 C CA . VAL A 1 737 ? -10.639 -2.247 -13.804 1.00 52.38 737 VAL A CA 1
ATOM 4455 C C . VAL A 1 737 ? -11.180 -3.528 -13.187 1.00 54.93 737 VAL A C 1
ATOM 4456 O O . VAL A 1 737 ? -10.610 -4.609 -13.373 1.00 57.93 737 VAL A O 1
ATOM 4460 N N . ILE A 1 738 ? -12.280 -3.429 -12.439 1.00 49.62 738 ILE A N 1
ATOM 4461 C CA . ILE A 1 738 ? -12.817 -4.650 -11.845 1.00 50.69 738 ILE A CA 1
ATOM 4462 C C . ILE A 1 738 ? -14.309 -4.751 -12.137 1.00 52.17 738 ILE A C 1
ATOM 4463 O O . ILE A 1 738 ? -14.925 -5.800 -11.925 1.00 53.17 738 ILE A O 1
ATOM 4468 N N . TRP A 1 739 ? -14.916 -3.674 -12.614 1.00 51.74 739 TRP A N 1
ATOM 4469 C CA . TRP A 1 739 ? -16.313 -3.758 -12.960 1.00 52.74 739 TRP A CA 1
ATOM 4470 C C . TRP A 1 739 ? -16.602 -2.822 -14.122 1.00 50.72 739 TRP A C 1
ATOM 4471 O O . TRP A 1 739 ? -17.071 -3.251 -15.174 1.00 47.76 739 TRP A O 1
ATOM 4482 N N . LEU A 1 748 ? -6.861 1.887 -15.483 1.00 74.83 748 LEU A N 1
ATOM 4483 C CA . LEU A 1 748 ? -5.938 2.370 -16.502 1.00 74.83 748 LEU A CA 1
ATOM 4484 C C . LEU A 1 748 ? -5.341 3.716 -16.092 1.00 74.83 748 LEU A C 1
ATOM 4485 O O . LEU A 1 748 ? -5.355 4.070 -14.914 1.00 74.83 748 LEU A O 1
ATOM 4490 N N . ARG A 1 749 ? -4.824 4.467 -17.063 1.00 84.81 749 ARG A N 1
ATOM 4491 C CA . ARG A 1 749 ? -4.031 5.654 -16.781 1.00 84.81 749 ARG A CA 1
ATOM 4492 C C . ARG A 1 749 ? -4.593 6.873 -17.498 1.00 84.81 749 ARG A C 1
ATOM 4493 O O . ARG A 1 749 ? -5.383 6.765 -18.439 1.00 84.81 749 ARG A O 1
ATOM 4501 N N . GLY A 1 750 ? -4.157 8.044 -17.034 1.00 73.79 750 GLY A N 1
ATOM 4502 C CA . GLY A 1 750 ? -4.463 9.283 -17.729 1.00 73.79 750 GLY A CA 1
ATOM 4503 C C . GLY A 1 750 ? -5.937 9.628 -17.657 1.00 73.79 750 GLY A C 1
ATOM 4504 O O . GLY A 1 750 ? -6.584 9.504 -16.611 1.00 73.79 750 GLY A O 1
ATOM 4505 N N . THR A 1 751 ? -6.477 10.074 -18.783 1.00 71.83 751 THR A N 1
ATOM 4506 C CA . THR A 1 751 ? -7.888 10.400 -18.892 1.00 71.83 751 THR A CA 1
ATOM 4507 C C . THR A 1 751 ? -8.638 9.239 -19.533 1.00 71.83 751 THR A C 1
ATOM 4508 O O . THR A 1 751 ? -8.090 8.497 -20.353 1.00 71.83 751 THR A O 1
ATOM 4512 N N . VAL A 1 752 ? -9.902 9.080 -19.138 1.00 66.00 752 VAL A N 1
ATOM 4513 C CA . VAL A 1 752 ? -10.707 7.930 -19.523 1.00 66.00 752 VAL A CA 1
ATOM 4514 C C . VAL A 1 752 ? -12.043 8.409 -20.074 1.00 66.00 752 VAL A C 1
ATOM 4515 O O . VAL A 1 752 ? -12.456 9.552 -19.876 1.00 66.00 752 VAL A O 1
ATOM 4519 N N . GLU A 1 753 ? -12.726 7.498 -20.760 1.00 61.63 753 GLU A N 1
ATOM 4520 C CA . GLU A 1 753 ? -14.035 7.751 -21.354 1.00 61.88 753 GLU A CA 1
ATOM 4521 C C . GLU A 1 753 ? -15.059 6.879 -20.634 1.00 59.92 753 GLU A C 1
ATOM 4522 O O . GLU A 1 753 ? -15.340 5.754 -21.056 1.00 65.69 753 GLU A O 1
ATOM 4528 N N . VAL A 1 754 ? -15.614 7.405 -19.551 1.00 56.77 754 VAL A N 1
ATOM 4529 C CA . VAL A 1 754 ? -16.638 6.673 -18.796 1.00 54.28 754 VAL A CA 1
ATOM 4530 C C . VAL A 1 754 ? -17.892 6.536 -19.656 1.00 52.70 754 VAL A C 1
ATOM 4531 O O . VAL A 1 754 ? -18.387 7.543 -20.195 1.00 54.28 754 VAL A O 1
ATOM 4535 N N . PRO A 1 755 ? -18.431 5.329 -19.825 1.00 53.66 755 PRO A N 1
ATOM 4536 C CA . PRO A 1 755 ? -19.499 5.122 -20.810 1.00 52.97 755 PRO A CA 1
ATOM 4537 C C . PRO A 1 755 ? -20.844 5.664 -20.346 1.00 50.71 755 PRO A C 1
ATOM 4538 O O . PRO A 1 755 ? -21.085 5.903 -19.159 1.00 51.87 755 PRO A O 1
ATOM 4542 N N . ALA A 1 756 ? -21.735 5.836 -21.324 1.00 48.26 756 ALA A N 1
ATOM 4543 C CA . ALA A 1 756 ? -23.063 6.381 -21.073 1.00 46.19 756 ALA A CA 1
ATOM 4544 C C . ALA A 1 756 ? -23.910 5.397 -20.278 1.00 44.43 756 ALA A C 1
ATOM 4545 O O . ALA A 1 756 ? -23.974 4.210 -20.608 1.00 45.38 756 ALA A O 1
ATOM 4547 N N . ILE A 1 757 ? -24.580 5.905 -19.241 1.00 47.97 757 ILE A N 1
ATOM 4548 C CA . ILE A 1 757 ? -25.367 5.101 -18.309 1.00 45.17 757 ILE A CA 1
ATOM 4549 C C . ILE A 1 757 ? -24.502 3.949 -17.821 1.00 43.48 757 ILE A C 1
ATOM 4550 O O . ILE A 1 757 ? -24.951 2.800 -17.748 1.00 42.57 757 ILE A O 1
ATOM 4555 N N . GLY A 1 758 ? -23.245 4.251 -17.497 1.00 47.12 758 GLY A N 1
ATOM 4556 C CA . GLY A 1 758 ? -22.301 3.229 -17.123 1.00 49.20 758 GLY A CA 1
ATOM 4557 C C . GLY A 1 758 ? -21.669 3.527 -15.773 1.00 49.80 758 GLY A C 1
ATOM 4558 O O . GLY A 1 758 ? -21.635 4.667 -15.312 1.00 48.91 758 GLY A O 1
ATOM 4559 N N . ILE A 1 759 ? -21.172 2.463 -15.154 1.00 48.56 759 ILE A N 1
ATOM 4560 C CA . ILE A 1 759 ? -20.533 2.536 -13.845 1.00 47.98 759 ILE A CA 1
ATOM 4561 C C . ILE A 1 759 ? -19.312 1.627 -13.878 1.00 49.01 759 ILE A C 1
ATOM 4562 O O . ILE A 1 759 ? -19.414 0.456 -14.257 1.00 47.62 759 ILE A O 1
ATOM 4567 N N . ILE A 1 760 ? -18.152 2.174 -13.519 1.00 48.17 760 ILE A N 1
ATOM 4568 C CA . ILE A 1 760 ? -16.893 1.439 -13.525 1.00 49.65 760 ILE A CA 1
ATOM 4569 C C . ILE A 1 760 ? -16.265 1.539 -12.145 1.00 49.28 760 ILE A C 1
ATOM 4570 O O . ILE A 1 760 ? -16.315 2.596 -11.508 1.00 49.05 760 ILE A O 1
ATOM 4575 N N . ILE A 1 761 ? -15.670 0.443 -11.686 1.00 44.38 761 ILE A N 1
ATOM 4576 C CA . ILE A 1 761 ? -14.970 0.412 -10.409 1.00 46.56 761 ILE A CA 1
ATOM 4577 C C . ILE A 1 761 ? -13.512 0.069 -10.665 1.00 47.50 761 ILE A C 1
ATOM 4578 O O . ILE A 1 761 ? -13.210 -0.906 -11.363 1.00 51.02 761 ILE A O 1
ATOM 4583 N N . LEU A 1 762 ? -12.613 0.863 -10.087 1.00 52.43 762 LEU A N 1
ATOM 4584 C CA . LEU A 1 762 ? -11.186 0.749 -10.334 1.00 53.24 762 LEU A CA 1
ATOM 4585 C C . LEU A 1 762 ? -10.446 0.550 -9.020 1.00 55.23 762 LEU A C 1
ATOM 4586 O O . LEU A 1 762 ? -10.950 0.877 -7.942 1.00 55.38 762 LEU A O 1
ATOM 4591 N N . GLU A 1 763 ? -9.233 0.006 -9.132 1.00 79.49 763 GLU A N 1
ATOM 4592 C CA . GLU A 1 763 ? -8.375 -0.262 -7.988 1.00 78.95 763 GLU A CA 1
ATOM 4593 C C . GLU A 1 763 ? -6.925 0.028 -8.335 1.00 82.59 763 GLU A C 1
ATOM 4594 O O . GLU A 1 763 ? -6.515 -0.054 -9.495 1.00 82.73 763 GLU A O 1
ATOM 4600 N N . ARG A 1 764 ? -6.145 0.324 -7.303 1.00 57.00 764 ARG A N 1
ATOM 4601 C CA . ARG A 1 764 ? -4.707 0.479 -7.447 1.00 59.40 764 ARG A CA 1
ATOM 4602 C C . ARG A 1 764 ? -3.963 -0.694 -6.822 1.00 57.92 764 ARG A C 1
ATOM 4603 O O . ARG A 1 764 ? -2.814 -0.965 -7.171 1.00 59.04 764 ARG A O 1
#

Secondary structure (DSSP, 8-state):
-EE--TTSTTTEEEETTEEEEEEEE-TT-EEEEEEEETTEEEEEEEEEE-SS-EEEEEEEES--EEEEEEEEETTS--EEE---SSS-SEEE----SS---HHHHS-EEEEE-GGGT----GGGGGGGSSS-HHHH-SSS----EE--TTPPP-TTTTTTEE----HHHHHTTHHHHHHTTEEEEEE---EEESSSS--SEEEEEEE-TTT--HHHHHHHHHHHHHTT-EEEEEE--SB--TT-HHHHHHHTTGGG-GGGGGS-BSSSS--TT-TTTB-BGGG-TTSBBP-TTSHHHHHHHHHHHHHHHHHT--EEEES-GGGSS-HHHHHHHHHHHHHHH-TT-EEEE---S--GGGSSSSS-SEEB-HHHIIIIIIHHHTT-S-HHHHHHHHHHHHHHS-HHHHHT-EE-S--TTS--HHHHTT---TTS---HHHHHHHHHHHHHHTTSSSEEEEETTGGGT----TTTT-GGGPPP-TT---HHHHHHHHHHHHHHHH-HHHHSS-EEE----TTEEEEEESTT--EEEEEE-SSS---EEPPSS--EE----SEE-PPTTEEEEEE-

CATH classification: 3.20.20.80 (+1 more: 3.90.400.10)

InterPro domains:
  IPR006047 Glycosyl hydrolase family 13, catalytic domain [PF00128] (295-667)
  IPR006047 Glycosyl hydrolase family 13, catalytic domain [SM00642] (295-684)
  IPR013783 Immunoglobulin-like fold [G3DSA:2.60.40.10] (78-183)
  IPR014756 Immunoglobulin E-set [SSF81296] (90-180)
  IPR017853 Glycoside hydrolase superfamily [SSF51445] (226-691)
  IPR032640 AMP-activated protein kinase, glycogen-binding domain [PF16561] (86-147)
  IPR045857 Oligo-1,6-glucosidase, domain 2 [G3DSA:3.90.400.10] (424-477)

Foldseek 3Di:
DKAADCLFLLAWAAFPQKTKGKIKDFPQWFDWKWKAKDPDIWTWDWFAAFDTMTMIITIGGLDKIWIWMWTQTNVGDTDIGADDDVGGIHIDPSDHQQFFQLLFLQFAEEEDLQQFEFAPDQPLQVLQFPQAQLCQFPPNHDGAAEDEQPDDDDLCNLWRYGHHGALLGVQVCLVVVCLLPGAEYEYFAFAAANISRRLAHQDLQAGHSSHHHLVSVLSSLVSSVVVNHAYAYEARLFWHFCNRVLNVQCQPQPVNRPSNVQFAAQDPNDGQFQLVGTPADVSTSGTTTTQCVDPVSLVSSLVSVVVVVVSRHQEYEYEPLVNRPPQVPRQLVSCVSSCVSPVSYAFEYADLALDCVCCRSRGGLEYLPNLQQAVQLLCLLLQHDFQNNSSSSVSVNSSSYRLSSFQAYNHERDEQQFWQSLVSSVQDAAVDGGDVSSVLSLLQSLLVQLQGHTHYYDYRCSLFPGGHHCVPSRGVSRHDDVVHGPVVSNVSSSVSSVVSVVDVQSSGSDKRFDDTDTQWGWIATHDVSFKIKIFGNHQQWDKAADPDDAWDWDLGHGIDTAGYSHITMIGD